Protein AF-A0A8U0U2I5-F1 (afdb_monomer_lite)

Structure (mmCIF, N/CA/C/O backbone):
data_AF-A0A8U0U2I5-F1
#
_entry.id   AF-A0A8U0U2I5-F1
#
loop_
_atom_site.group_PDB
_atom_site.id
_atom_site.type_symbol
_atom_site.label_atom_id
_atom_site.label_alt_id
_atom_site.label_comp_id
_atom_site.label_asym_id
_atom_site.label_entity_id
_atom_site.label_seq_id
_atom_site.pdbx_PDB_ins_code
_atom_site.Cartn_x
_atom_site.Cartn_y
_atom_site.Cartn_z
_atom_site.occupancy
_atom_site.B_iso_or_equiv
_atom_site.auth_seq_id
_atom_site.auth_comp_id
_atom_site.auth_asym_id
_atom_site.auth_atom_id
_atom_site.pdbx_PDB_model_num
ATOM 1 N N . MET A 1 1 ? 6.966 -21.251 -75.362 1.00 31.62 1 MET A N 1
ATOM 2 C CA . MET A 1 1 ? 7.038 -22.720 -75.307 1.00 31.62 1 MET A CA 1
ATOM 3 C C . MET A 1 1 ? 6.433 -23.071 -73.968 1.00 31.62 1 MET A C 1
ATOM 5 O O . MET A 1 1 ? 7.028 -22.720 -72.964 1.00 31.62 1 MET A O 1
ATOM 9 N N . GLU A 1 2 ? 5.184 -23.529 -74.035 1.00 30.94 2 GLU A N 1
ATOM 10 C CA . GLU A 1 2 ? 4.371 -24.186 -72.999 1.00 30.94 2 GLU A CA 1
ATOM 11 C C . GLU A 1 2 ? 4.385 -23.606 -71.573 1.00 30.94 2 GLU A C 1
ATOM 13 O O . GLU A 1 2 ? 5.230 -23.925 -70.743 1.00 30.94 2 GLU A O 1
ATOM 18 N N . GLU A 1 3 ? 3.358 -22.791 -71.304 1.00 26.27 3 GLU A N 1
ATOM 19 C CA . GLU A 1 3 ? 2.665 -22.760 -70.013 1.00 26.27 3 GLU A CA 1
ATOM 20 C C . GLU A 1 3 ? 1.947 -24.106 -69.803 1.00 26.27 3 GLU A C 1
ATOM 22 O O . GLU A 1 3 ? 1.327 -24.625 -70.734 1.00 26.27 3 GLU A O 1
ATOM 27 N N . GLY A 1 4 ? 2.039 -24.660 -68.592 1.00 26.67 4 GLY A N 1
ATOM 28 C CA . GLY A 1 4 ? 1.348 -25.876 -68.168 1.00 26.67 4 GLY A CA 1
ATOM 29 C C . GLY A 1 4 ? 0.833 -25.727 -66.736 1.00 26.67 4 GLY A C 1
ATOM 30 O O . GLY A 1 4 ? 1.615 -25.452 -65.829 1.00 26.67 4 GLY A O 1
ATOM 31 N N . ASP A 1 5 ? -0.487 -25.874 -66.620 1.00 28.44 5 ASP A N 1
ATOM 32 C CA . ASP A 1 5 ? -1.399 -25.896 -65.469 1.00 28.44 5 ASP A CA 1
ATOM 33 C C . ASP A 1 5 ? -0.847 -26.182 -64.064 1.00 28.44 5 ASP A C 1
ATOM 35 O O . ASP A 1 5 ? -0.134 -27.158 -63.826 1.00 28.44 5 ASP A O 1
ATOM 39 N N . MET A 1 6 ? -1.396 -25.448 -63.088 1.00 28.84 6 MET A N 1
ATOM 40 C CA . MET A 1 6 ? -1.844 -26.078 -61.847 1.00 28.84 6 MET A CA 1
ATOM 41 C C . MET A 1 6 ? -3.180 -25.465 -61.404 1.00 28.84 6 MET A C 1
ATOM 43 O O . MET A 1 6 ? -3.307 -24.253 -61.236 1.00 28.84 6 MET A O 1
ATOM 47 N N . ASP A 1 7 ? -4.170 -26.346 -61.287 1.00 28.72 7 ASP A N 1
ATOM 48 C CA . ASP A 1 7 ? -5.604 -26.087 -61.217 1.00 28.72 7 ASP A CA 1
ATOM 49 C C . ASP A 1 7 ? -6.089 -25.171 -60.086 1.00 28.72 7 ASP A C 1
ATOM 51 O O . ASP A 1 7 ? -5.653 -25.213 -58.934 1.00 28.72 7 ASP A O 1
ATOM 55 N N . HIS A 1 8 ? -7.123 -24.410 -60.441 1.00 27.17 8 HIS A N 1
ATOM 56 C CA . HIS A 1 8 ? -8.007 -23.677 -59.551 1.00 27.17 8 HIS A CA 1
ATOM 57 C C . HIS A 1 8 ? -8.814 -24.617 -58.639 1.00 27.17 8 HIS A C 1
ATOM 59 O O . HIS A 1 8 ? -9.655 -25.379 -59.111 1.00 27.17 8 HIS A O 1
ATOM 65 N N . ILE A 1 9 ? -8.687 -24.448 -57.320 1.00 29.17 9 ILE A N 1
ATOM 66 C CA . ILE A 1 9 ? -9.769 -24.758 -56.374 1.00 29.17 9 ILE A CA 1
ATOM 67 C C . ILE A 1 9 ? -10.307 -23.422 -55.864 1.00 29.17 9 ILE A C 1
ATOM 69 O O . ILE A 1 9 ? -9.861 -22.873 -54.859 1.00 29.17 9 ILE A O 1
ATOM 73 N N . ALA A 1 10 ? -11.257 -22.868 -56.615 1.00 28.80 10 ALA A N 1
ATOM 74 C CA . ALA A 1 10 ? -12.140 -21.825 -56.123 1.00 28.80 10 ALA A CA 1
ATOM 75 C C . ALA A 1 10 ? -13.166 -22.487 -55.191 1.00 28.80 10 ALA A C 1
ATOM 77 O O . ALA A 1 10 ? -14.120 -23.107 -55.653 1.00 28.80 10 ALA A O 1
ATOM 78 N N . ALA A 1 11 ? -12.944 -22.389 -53.880 1.00 32.12 11 ALA A N 1
ATOM 79 C CA . ALA A 1 11 ? -13.985 -22.635 -52.892 1.00 32.12 11 ALA A CA 1
ATOM 80 C C . ALA A 1 11 ? -14.755 -21.326 -52.658 1.00 32.12 11 ALA A C 1
ATOM 82 O O . ALA A 1 11 ? -14.162 -20.280 -52.390 1.00 32.12 11 ALA A O 1
ATOM 83 N N . ASP A 1 12 ? -16.073 -21.408 -52.811 1.00 29.67 12 ASP A N 1
ATOM 84 C CA . ASP A 1 12 ? -17.071 -20.355 -52.646 1.00 29.67 12 ASP A CA 1
ATOM 85 C C . ASP A 1 12 ? -16.824 -19.421 -51.449 1.00 29.67 12 ASP A C 1
ATOM 87 O O . ASP A 1 12 ? -17.109 -19.746 -50.298 1.00 29.67 12 ASP A O 1
ATOM 91 N N . VAL A 1 13 ? -16.400 -18.187 -51.738 1.00 32.78 13 VAL A N 1
ATOM 92 C CA . VAL A 1 13 ? -16.504 -17.032 -50.829 1.00 32.78 13 VAL A CA 1
ATOM 93 C C . VAL A 1 13 ? -17.680 -16.165 -51.292 1.00 32.78 13 VAL A C 1
ATOM 95 O O . VAL A 1 13 ? -17.534 -14.999 -51.650 1.00 32.78 13 VAL A O 1
ATOM 98 N N . GLN A 1 14 ? -18.879 -16.748 -51.330 1.00 36.81 14 GLN A N 1
ATOM 99 C CA . GLN A 1 14 ? -20.129 -16.028 -51.598 1.00 36.81 14 GLN A CA 1
ATOM 100 C C . GLN A 1 14 ? -21.131 -16.183 -50.447 1.00 36.81 14 GLN A C 1
ATOM 102 O O . GLN A 1 14 ? -22.249 -16.624 -50.650 1.00 36.81 14 GLN A O 1
ATOM 107 N N . GLN A 1 15 ? -20.730 -15.784 -49.232 1.00 35.22 15 GLN A N 1
ATOM 108 C CA . GLN A 1 15 ? -21.584 -15.149 -48.206 1.00 35.22 15 GLN A CA 1
ATOM 109 C C . GLN A 1 15 ? -20.760 -14.833 -46.946 1.00 35.22 15 GLN A C 1
ATOM 111 O O . GLN A 1 15 ? -21.073 -15.245 -45.835 1.00 35.22 15 GLN A O 1
ATOM 116 N N . ALA A 1 16 ? -19.678 -14.065 -47.093 1.00 40.50 16 ALA A N 1
ATOM 117 C CA . ALA A 1 16 ? -19.074 -13.435 -45.926 1.00 40.50 16 ALA A CA 1
ATOM 118 C C . ALA A 1 16 ? -20.076 -12.404 -45.374 1.00 40.50 16 ALA A C 1
ATOM 120 O O . ALA A 1 16 ? -20.410 -11.432 -46.060 1.00 40.50 16 ALA A O 1
ATOM 121 N N . GLN A 1 17 ? -20.592 -12.638 -44.163 1.00 47.09 17 GLN A N 1
ATOM 122 C CA . GLN A 1 17 ? -21.377 -11.667 -43.400 1.00 47.09 17 GLN A CA 1
ATOM 123 C C . GLN A 1 17 ? -20.611 -10.335 -43.381 1.00 47.09 17 GLN A C 1
ATOM 125 O O . GLN A 1 17 ? -19.578 -10.208 -42.729 1.00 47.09 17 GLN A O 1
ATOM 130 N N . LYS A 1 18 ? -21.077 -9.346 -44.154 1.00 47.00 18 LYS A N 1
ATOM 131 C CA . LYS A 1 18 ? -20.436 -8.029 -44.267 1.00 47.00 18 LYS A CA 1
ATOM 132 C C . LYS A 1 18 ? -20.524 -7.293 -42.926 1.00 47.00 18 LYS A C 1
ATOM 134 O O . LYS A 1 18 ? -21.502 -6.592 -42.668 1.00 47.00 18 LYS A O 1
ATOM 139 N N . CYS A 1 19 ? -19.493 -7.419 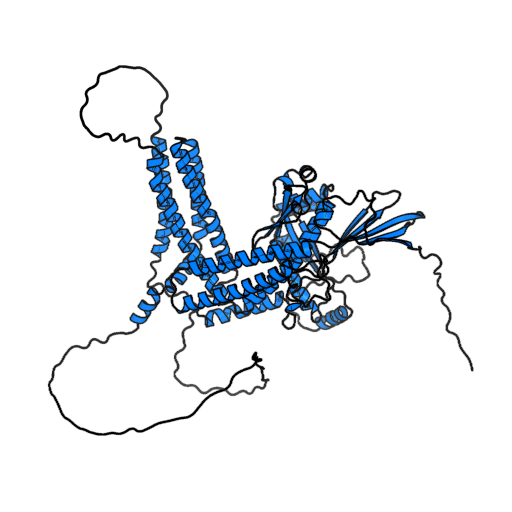-42.095 1.00 52.88 19 CYS A N 1
ATOM 140 C CA . CYS A 1 19 ? -19.244 -6.478 -41.007 1.00 52.88 19 CYS A CA 1
ATOM 141 C C . CYS A 1 19 ? -19.046 -5.088 -41.625 1.00 52.88 19 CYS A C 1
ATOM 143 O O . CYS A 1 19 ? -18.167 -4.894 -42.465 1.00 52.88 19 CYS A O 1
ATOM 145 N N . THR A 1 20 ? -19.908 -4.137 -41.271 1.00 69.44 20 THR A N 1
ATOM 146 C CA . THR A 1 20 ? -19.815 -2.757 -41.764 1.00 69.44 20 THR A CA 1
ATOM 147 C C . THR A 1 20 ? -19.571 -1.839 -40.573 1.00 69.44 20 THR A C 1
ATOM 149 O O . THR A 1 20 ? -20.400 -1.788 -39.662 1.00 69.44 20 THR A O 1
ATOM 152 N N . LEU A 1 21 ? -18.439 -1.125 -40.574 1.00 70.12 21 LEU A N 1
ATOM 153 C CA . LEU A 1 21 ? -18.175 -0.037 -39.630 1.00 70.12 21 LEU A CA 1
ATOM 154 C C . LEU A 1 21 ? -19.199 1.074 -39.885 1.00 70.12 21 LEU A C 1
ATOM 156 O O . LEU A 1 21 ? -19.298 1.588 -40.998 1.00 70.12 21 LEU A O 1
ATOM 160 N N . VAL A 1 22 ? -19.987 1.409 -38.866 1.00 66.94 22 VAL A N 1
ATOM 161 C CA . VAL A 1 22 ? -21.095 2.367 -38.975 1.00 66.94 22 VAL A CA 1
ATOM 162 C C . VAL A 1 22 ? -20.603 3.791 -38.737 1.00 66.94 22 VAL A C 1
ATOM 164 O O . VAL A 1 22 ? -20.966 4.698 -39.482 1.00 66.94 22 VAL A O 1
ATOM 167 N N . CYS A 1 23 ? -19.773 3.993 -37.714 1.00 68.62 23 CYS A N 1
ATOM 168 C CA . CYS A 1 23 ? -19.146 5.276 -37.419 1.00 68.62 23 CYS A CA 1
ATOM 169 C C . CYS A 1 23 ? -17.904 5.106 -36.530 1.00 68.62 23 CYS A C 1
ATOM 171 O O . CYS A 1 23 ? -17.796 4.156 -35.751 1.00 68.62 23 CYS A O 1
ATOM 173 N N . GLU A 1 24 ? -16.987 6.065 -36.649 1.00 53.59 24 GLU A N 1
ATOM 174 C CA . GLU A 1 24 ? -15.844 6.270 -35.762 1.00 53.59 24 GLU A CA 1
ATOM 175 C C . GLU A 1 24 ? -15.945 7.703 -35.229 1.00 53.59 24 GLU A C 1
ATOM 177 O O . GLU A 1 24 ? -16.052 8.653 -36.008 1.00 53.59 24 GLU A O 1
ATOM 182 N N . SER A 1 25 ? -15.988 7.868 -33.907 1.00 55.12 25 SER A N 1
ATOM 183 C CA . SER A 1 25 ? -16.076 9.186 -33.274 1.00 55.12 25 SER A CA 1
ATOM 184 C C . SER A 1 25 ? -14.986 9.335 -32.221 1.00 55.12 25 SER A C 1
ATOM 186 O O . SER A 1 25 ? -14.931 8.560 -31.266 1.00 55.12 25 SER A O 1
ATOM 188 N N . SER A 1 26 ? -14.152 10.364 -32.377 1.00 46.97 26 SER A N 1
ATOM 189 C CA . SER A 1 26 ? -13.126 10.778 -31.409 1.00 46.97 26 SER A CA 1
ATOM 190 C C . SER A 1 26 ? -13.664 11.700 -30.305 1.00 46.97 26 SER A C 1
ATOM 192 O O . SER A 1 26 ? -12.932 12.065 -29.390 1.00 46.97 26 SER A O 1
ATOM 194 N N . GLN A 1 27 ? -14.940 12.086 -30.387 1.00 44.22 27 GLN A N 1
ATOM 195 C CA . GLN A 1 27 ? -15.675 12.809 -29.353 1.00 44.22 27 GLN A CA 1
ATOM 196 C C . GLN A 1 27 ? -17.057 12.168 -29.234 1.00 44.22 27 GLN A C 1
ATOM 198 O O . GLN A 1 27 ? -17.763 12.044 -30.237 1.00 44.22 27 GLN A O 1
ATOM 203 N N . GLY A 1 28 ? -17.413 11.714 -28.028 1.00 41.91 28 GLY A N 1
ATOM 204 C CA . GLY A 1 28 ? -18.687 11.045 -27.765 1.00 41.91 28 GLY A CA 1
ATOM 205 C C . GLY A 1 28 ? -19.869 11.858 -28.296 1.00 41.91 28 GLY A C 1
ATOM 206 O O . GLY A 1 28 ? -19.934 13.075 -28.122 1.00 41.91 28 GLY A O 1
ATOM 207 N N . THR A 1 29 ? -20.805 11.199 -28.977 1.00 35.97 29 THR A N 1
ATOM 208 C CA . THR A 1 29 ? -22.033 11.848 -29.443 1.00 35.97 29 THR A CA 1
ATOM 209 C C . THR A 1 29 ? -22.810 12.425 -28.251 1.00 35.97 29 THR A C 1
ATOM 211 O O . THR A 1 29 ? -22.968 11.713 -27.259 1.00 35.97 29 THR A O 1
ATOM 214 N N . PRO A 1 30 ? -23.374 13.650 -28.322 1.00 33.88 30 PRO A N 1
ATOM 215 C CA . PRO A 1 30 ? -23.974 14.336 -27.164 1.00 33.88 30 PRO A CA 1
ATOM 216 C C . PRO A 1 30 ? -25.250 13.692 -26.597 1.00 33.88 30 PRO A C 1
ATOM 218 O O . PRO A 1 30 ? -25.885 14.277 -25.725 1.00 33.88 30 PRO A O 1
ATOM 221 N N . ASN A 1 31 ? -25.679 12.546 -27.131 1.00 33.34 31 ASN A N 1
ATOM 222 C CA . ASN A 1 31 ? -27.003 11.972 -26.894 1.00 33.34 31 ASN A CA 1
ATOM 223 C C . ASN A 1 31 ? -26.982 10.613 -26.171 1.00 33.34 31 ASN A C 1
ATOM 225 O O . ASN A 1 31 ? -28.016 9.951 -26.100 1.00 33.34 31 ASN A O 1
ATOM 229 N N . ASP A 1 32 ? -25.837 10.198 -25.620 1.00 42.81 32 ASP A N 1
ATOM 230 C CA . ASP A 1 32 ? -25.787 9.047 -24.717 1.00 42.81 32 ASP A CA 1
ATOM 231 C C . ASP A 1 32 ? -26.190 9.457 -23.304 1.00 42.81 32 ASP A C 1
ATOM 233 O O . ASP A 1 32 ? -25.467 10.169 -22.606 1.00 42.81 32 ASP A O 1
ATOM 237 N N . LYS A 1 33 ? -27.318 8.918 -22.845 1.00 39.16 33 LYS A N 1
ATOM 238 C CA . LYS A 1 33 ? -27.722 8.936 -21.432 1.00 39.16 33 LYS A CA 1
ATOM 239 C C . LYS A 1 33 ? -26.763 8.159 -20.508 1.00 39.16 33 LYS A C 1
ATOM 241 O O . LYS A 1 33 ? -26.971 8.176 -19.300 1.00 39.16 33 LYS A O 1
ATOM 246 N N . ASP A 1 34 ? -25.730 7.521 -21.059 1.00 46.16 34 ASP A N 1
ATOM 247 C CA . ASP A 1 34 ? -24.834 6.596 -20.354 1.00 46.16 34 ASP A CA 1
ATOM 248 C C . ASP A 1 34 ? -23.529 7.234 -19.849 1.00 46.16 34 ASP A C 1
ATOM 250 O O . ASP A 1 34 ? -22.788 6.597 -19.100 1.00 46.16 34 ASP A O 1
ATOM 254 N N . ASN A 1 35 ? -23.259 8.506 -20.172 1.00 46.09 35 ASN A N 1
ATOM 255 C CA . ASN A 1 35 ? -22.205 9.269 -19.496 1.00 46.09 35 ASN A CA 1
ATOM 256 C C . ASN A 1 35 ? -22.700 9.710 -18.115 1.00 46.09 35 ASN A C 1
ATOM 258 O O . ASN A 1 35 ? -23.047 10.869 -17.881 1.00 46.09 35 ASN A O 1
ATOM 262 N N . SER A 1 36 ? -22.765 8.754 -17.190 1.00 54.50 36 SER A N 1
ATOM 263 C CA . SER A 1 36 ? -22.993 9.069 -15.787 1.00 54.50 36 SER A CA 1
ATOM 264 C C . SER A 1 36 ? -21.873 10.006 -15.294 1.00 54.50 36 SER A C 1
ATOM 266 O O . SER A 1 36 ? -20.704 9.781 -15.617 1.00 54.50 36 SER A O 1
ATOM 268 N N . PRO A 1 37 ? -22.168 11.039 -14.488 1.00 56.09 37 PRO A N 1
ATOM 269 C CA . PRO A 1 37 ? -21.135 11.901 -13.897 1.00 56.09 37 PRO A CA 1
ATOM 270 C C . PRO A 1 37 ? -20.093 11.116 -13.072 1.00 56.09 37 PRO A C 1
ATOM 272 O O . PRO A 1 37 ? -18.990 11.603 -12.841 1.00 56.09 37 PRO A O 1
ATOM 275 N N . LEU A 1 38 ? -20.428 9.878 -12.692 1.00 66.75 38 LEU A N 1
ATOM 276 C CA . LEU A 1 38 ? -19.584 8.914 -11.995 1.00 66.75 38 LEU A CA 1
ATOM 277 C C . LEU A 1 38 ? -18.362 8.469 -12.820 1.00 66.75 38 LEU A C 1
ATOM 279 O O . LEU A 1 38 ? -17.247 8.445 -12.308 1.00 66.75 38 LEU A O 1
ATOM 283 N N . THR A 1 39 ? -18.551 8.141 -14.102 1.00 73.44 39 THR A N 1
ATOM 284 C CA . THR A 1 39 ? -17.473 7.620 -14.962 1.00 73.44 39 THR A CA 1
ATOM 285 C C . THR A 1 39 ? -16.514 8.721 -15.403 1.00 73.44 39 THR A C 1
ATOM 287 O O . THR A 1 39 ? -15.304 8.502 -15.414 1.00 73.44 39 THR A O 1
ATOM 290 N N . GLY A 1 40 ? -17.027 9.927 -15.672 1.00 77.62 40 GLY A N 1
ATOM 291 C CA . GLY A 1 40 ? -16.234 11.066 -16.156 1.00 77.62 40 GLY A CA 1
ATOM 292 C C . GLY A 1 40 ? -15.205 11.624 -15.162 1.00 77.62 40 GLY A C 1
ATOM 293 O O . GLY A 1 40 ? -14.330 12.401 -15.552 1.00 77.62 40 GLY A O 1
ATOM 294 N N . ALA A 1 41 ? -15.277 11.233 -13.884 1.00 83.12 41 ALA A N 1
ATOM 295 C CA . ALA A 1 41 ? -14.243 11.561 -12.909 1.00 83.12 41 ALA A CA 1
ATOM 296 C C . ALA A 1 41 ? -12.943 10.793 -13.202 1.00 83.12 41 ALA A C 1
ATOM 298 O O . ALA A 1 41 ? -11.865 11.392 -13.227 1.00 83.12 41 ALA A O 1
ATOM 299 N N . VAL A 1 42 ? -13.042 9.486 -13.456 1.00 90.19 42 VAL A N 1
ATOM 300 C CA . VAL A 1 42 ? -11.896 8.564 -13.532 1.00 90.19 42 VAL A CA 1
ATOM 301 C C . VAL A 1 42 ? -11.508 8.213 -14.970 1.00 90.19 42 VAL A C 1
ATOM 303 O O . VAL A 1 42 ? -10.322 8.048 -15.264 1.00 90.19 42 VAL A O 1
ATOM 306 N N . PHE A 1 43 ? -12.482 8.136 -15.873 1.00 92.50 43 PHE A N 1
ATOM 307 C CA . PHE A 1 43 ? -12.280 7.758 -17.268 1.00 92.50 43 PHE A CA 1
ATOM 308 C C . PHE A 1 43 ? -12.456 8.970 -18.179 1.00 92.50 43 PHE A C 1
ATOM 310 O O . PHE A 1 43 ? -13.385 9.765 -18.018 1.00 92.50 43 PHE A O 1
ATOM 317 N N . LYS A 1 44 ? -11.503 9.162 -19.093 1.00 89.69 44 LYS A N 1
ATOM 318 C CA . LYS A 1 44 ? -11.423 10.341 -19.962 1.00 89.69 44 LYS A CA 1
ATOM 319 C C . LYS A 1 44 ? -11.074 9.948 -21.389 1.00 89.69 44 LYS A C 1
ATOM 321 O O . LYS A 1 44 ? -10.569 8.861 -21.649 1.00 89.69 44 LYS A O 1
ATOM 326 N N . ASN A 1 45 ? -11.297 10.896 -22.298 1.00 88.81 45 ASN A N 1
ATOM 327 C CA . ASN A 1 45 ? -10.932 10.793 -23.711 1.00 88.81 45 ASN A CA 1
ATOM 328 C C . ASN A 1 45 ? -11.488 9.518 -24.389 1.00 88.81 45 ASN A C 1
ATOM 330 O O . ASN A 1 45 ? -10.708 8.748 -24.947 1.00 88.81 45 ASN A O 1
ATOM 334 N N . PRO A 1 46 ? -12.816 9.274 -24.346 1.00 90.00 46 PRO A N 1
ATOM 335 C CA . PRO A 1 46 ? -13.405 8.089 -24.958 1.00 90.00 46 PRO A CA 1
ATOM 336 C C . PRO A 1 46 ? -13.220 8.090 -26.475 1.00 90.00 46 PRO A C 1
ATOM 338 O O . PRO A 1 46 ? -13.596 9.041 -27.164 1.00 90.00 46 PRO A O 1
ATOM 341 N N . VAL A 1 47 ? -12.709 6.979 -26.996 1.00 90.00 47 VAL A N 1
ATOM 342 C CA . VAL A 1 47 ? -12.659 6.667 -28.425 1.00 90.00 47 VAL A CA 1
ATOM 343 C C . VAL A 1 47 ? -13.664 5.560 -28.699 1.00 90.00 47 VAL A C 1
ATOM 345 O O . VAL A 1 47 ? -13.625 4.521 -28.046 1.00 90.00 47 VAL A O 1
ATOM 348 N N . CYS A 1 48 ? -14.567 5.775 -29.656 1.00 90.88 48 CYS A N 1
ATOM 349 C CA . CYS A 1 48 ? -15.679 4.865 -29.908 1.00 90.88 48 CYS A CA 1
ATOM 350 C C . CYS A 1 48 ? -15.742 4.413 -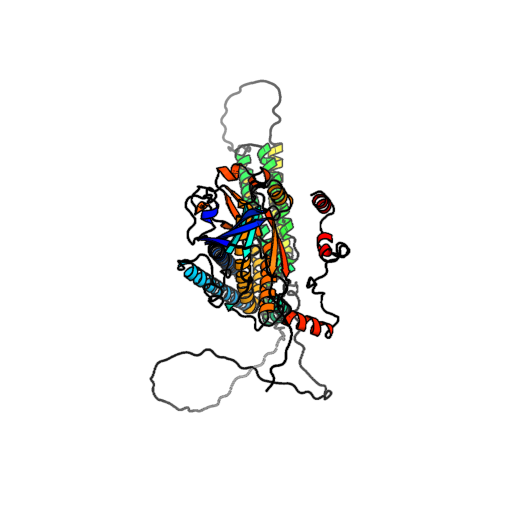31.370 1.00 90.88 48 CYS A C 1
ATOM 352 O O . CYS A 1 48 ? -15.674 5.233 -32.292 1.00 90.88 48 CYS A O 1
ATOM 354 N N . LYS A 1 49 ? -15.960 3.109 -31.566 1.00 91.75 49 LYS A N 1
ATOM 355 C CA . LYS A 1 49 ? -16.259 2.474 -32.854 1.00 91.75 49 LYS A CA 1
ATOM 356 C C . LYS A 1 49 ? -17.541 1.664 -32.749 1.00 91.75 49 LYS A C 1
ATOM 358 O O . LYS A 1 49 ? -17.749 0.946 -31.775 1.00 91.75 49 LYS A O 1
ATOM 363 N N . VAL A 1 50 ? -18.405 1.778 -33.754 1.00 91.56 50 VAL A N 1
ATOM 364 C CA . VAL A 1 50 ? -19.657 1.013 -33.813 1.00 91.56 50 VAL A CA 1
ATOM 365 C C . VAL A 1 50 ? -19.670 0.141 -35.054 1.00 91.56 50 VAL A C 1
ATOM 367 O O . VAL A 1 50 ? -19.567 0.624 -36.182 1.00 91.56 50 VAL A O 1
ATOM 370 N N . TYR A 1 51 ? -19.856 -1.148 -34.833 1.00 91.38 51 TYR A N 1
ATOM 371 C CA . TYR A 1 51 ? -19.963 -2.179 -35.846 1.00 91.38 51 TYR A CA 1
ATOM 372 C C . TYR A 1 51 ? -21.382 -2.720 -35.884 1.00 91.38 51 TYR A C 1
ATOM 374 O O . TYR A 1 51 ? -22.126 -2.695 -34.899 1.00 91.38 51 TYR A O 1
ATOM 382 N N . LYS A 1 52 ? -21.753 -3.242 -37.047 1.00 92.06 52 LYS A N 1
ATOM 383 C CA . LYS A 1 52 ? -23.051 -3.861 -37.262 1.00 92.06 52 LYS A CA 1
ATOM 384 C C . LYS A 1 52 ? -22.864 -5.252 -37.845 1.00 92.06 52 LYS A C 1
ATOM 386 O O . LYS A 1 52 ? -22.228 -5.408 -38.888 1.00 92.06 52 LYS A O 1
ATOM 391 N N . PHE A 1 53 ? -23.463 -6.233 -37.185 1.00 88.69 53 PHE A N 1
ATOM 392 C CA . PHE A 1 53 ? -23.402 -7.640 -37.555 1.00 88.69 53 PHE A CA 1
ATOM 393 C C . PHE A 1 53 ? -24.802 -8.165 -37.831 1.00 88.69 53 PHE A C 1
ATOM 395 O O . PHE A 1 53 ? -25.767 -7.781 -37.166 1.00 88.69 53 PHE A O 1
ATOM 402 N N . GLN A 1 54 ? -24.920 -9.040 -38.822 1.00 88.62 54 GLN A N 1
ATOM 403 C CA . GLN A 1 54 ? -26.164 -9.750 -39.066 1.00 88.62 54 GLN A CA 1
ATOM 404 C C . GLN A 1 54 ? -26.165 -11.036 -38.237 1.00 88.62 54 GLN A C 1
ATOM 406 O O . GLN A 1 54 ? -25.263 -11.859 -38.362 1.00 88.62 54 GLN A O 1
ATOM 411 N N . THR A 1 55 ? -27.159 -11.189 -37.371 1.00 84.50 55 THR A N 1
ATOM 412 C CA . THR A 1 55 ? -27.361 -12.392 -36.561 1.00 84.50 55 THR A CA 1
ATOM 413 C C . THR A 1 55 ? -27.888 -13.541 -37.419 1.00 84.50 55 THR A C 1
ATOM 415 O O . THR A 1 55 ? -28.360 -13.345 -38.541 1.00 84.50 55 THR A O 1
ATOM 418 N N . VAL A 1 56 ? -27.854 -14.759 -36.870 1.00 85.44 56 VAL A N 1
ATOM 419 C CA . VAL A 1 56 ? -28.328 -15.982 -37.546 1.00 85.44 56 VAL A CA 1
ATOM 420 C C . VAL A 1 56 ? -29.804 -15.893 -37.961 1.00 85.44 56 VAL A C 1
ATOM 422 O O . VAL A 1 56 ? -30.194 -16.429 -38.992 1.00 85.44 56 VAL A O 1
ATOM 425 N N . ASP A 1 57 ? -30.626 -15.152 -37.211 1.00 86.00 57 ASP A N 1
ATOM 426 C CA . ASP A 1 57 ? -32.035 -14.877 -37.529 1.00 86.00 57 ASP A CA 1
ATOM 427 C C . ASP A 1 57 ? -32.229 -13.654 -38.450 1.00 86.00 57 ASP A C 1
ATOM 429 O O . ASP A 1 57 ? -33.322 -13.091 -38.529 1.00 86.00 57 ASP A O 1
ATOM 433 N N . SER A 1 58 ? -31.169 -13.240 -39.155 1.00 84.00 58 SER A N 1
ATOM 434 C CA . SER A 1 58 ? -31.137 -12.120 -40.106 1.00 84.00 58 SER A CA 1
ATOM 435 C C . SER A 1 58 ? -31.465 -10.748 -39.514 1.00 84.00 58 SER A C 1
ATOM 437 O O . SER A 1 58 ? -31.721 -9.797 -40.259 1.00 84.00 58 SER A O 1
ATOM 439 N N . LYS A 1 59 ? -31.432 -10.613 -38.186 1.00 86.31 59 LYS A N 1
ATOM 440 C CA . LYS A 1 59 ? -31.568 -9.324 -37.513 1.00 86.31 59 LYS A CA 1
ATOM 441 C C . LYS A 1 59 ? -30.221 -8.638 -37.387 1.00 86.31 59 LYS A C 1
ATOM 443 O O . LYS A 1 59 ? -29.163 -9.204 -37.630 1.00 86.31 59 LYS A O 1
ATOM 448 N N . TRP A 1 60 ? -30.276 -7.364 -37.042 1.00 87.81 60 TRP A N 1
ATOM 449 C CA . TRP A 1 60 ? -29.088 -6.546 -36.897 1.00 87.81 60 TRP A CA 1
ATOM 450 C C . TRP A 1 60 ? -28.694 -6.436 -35.433 1.00 87.81 60 TRP A C 1
ATOM 452 O O . TRP A 1 60 ? -29.458 -5.899 -34.637 1.00 87.81 60 TRP A O 1
ATOM 462 N N . MET A 1 61 ? -27.498 -6.913 -35.115 1.00 90.44 61 MET A N 1
ATOM 463 C CA . MET A 1 61 ? -26.805 -6.678 -33.856 1.00 90.44 61 MET A CA 1
ATOM 464 C C . MET A 1 61 ? -25.857 -5.492 -34.023 1.00 90.44 61 MET A C 1
ATOM 466 O O . MET A 1 61 ? -25.184 -5.361 -35.050 1.00 90.44 61 MET A O 1
ATOM 470 N N . LEU A 1 62 ? -25.816 -4.623 -33.020 1.00 91.94 62 LEU A N 1
ATOM 471 C CA . LEU A 1 62 ? -24.875 -3.511 -32.943 1.00 91.94 62 LEU A CA 1
ATOM 472 C C . LEU A 1 62 ? -23.835 -3.832 -31.879 1.00 91.94 62 LEU A C 1
ATOM 474 O O . LEU A 1 62 ? -24.190 -4.207 -30.766 1.00 91.94 62 LEU A O 1
ATOM 478 N N . VAL A 1 63 ? -22.564 -3.676 -32.224 1.00 92.69 63 VAL A N 1
ATOM 479 C CA . VAL A 1 63 ? -21.449 -3.836 -31.292 1.00 92.69 63 VAL A CA 1
ATOM 480 C C . VAL A 1 63 ? -20.729 -2.507 -31.222 1.00 92.69 63 VAL A C 1
ATOM 482 O O . VAL A 1 63 ? -20.253 -2.000 -32.234 1.00 92.69 63 VAL A O 1
ATOM 485 N N . ARG A 1 64 ? -20.674 -1.923 -30.034 1.00 92.50 64 ARG A N 1
ATOM 486 C CA . ARG A 1 64 ? -19.961 -0.682 -29.769 1.00 92.50 64 ARG A CA 1
ATOM 487 C C . ARG A 1 64 ? -18.735 -0.986 -28.932 1.00 92.50 64 ARG A C 1
ATOM 489 O O . ARG A 1 64 ? -18.878 -1.431 -27.801 1.00 92.50 64 ARG A O 1
ATOM 496 N N . GLU A 1 65 ? -17.565 -0.692 -29.472 1.00 93.25 65 GLU A N 1
ATOM 497 C CA . GLU A 1 65 ? -16.296 -0.717 -28.752 1.00 93.25 65 GLU A CA 1
ATOM 498 C C . GLU A 1 65 ? -15.950 0.702 -28.310 1.00 93.25 65 GLU A C 1
ATOM 500 O O . GLU A 1 65 ? -15.917 1.628 -29.124 1.00 93.25 65 GLU A O 1
ATOM 505 N N . GLN A 1 66 ? -15.699 0.874 -27.019 1.00 92.19 66 GLN A N 1
ATOM 506 C CA . GLN A 1 66 ? -15.280 2.129 -26.416 1.00 92.19 66 GLN A CA 1
ATOM 507 C C . GLN A 1 66 ? -13.983 1.906 -25.648 1.00 92.19 66 GLN A C 1
ATOM 509 O O . GLN A 1 66 ? -13.923 1.034 -24.789 1.00 92.19 66 GLN A O 1
ATOM 514 N N . MET A 1 67 ? -12.961 2.704 -25.939 1.00 93.25 67 MET A N 1
ATOM 515 C CA . MET A 1 67 ? -11.705 2.723 -25.196 1.00 93.25 67 MET A CA 1
ATOM 516 C C . MET A 1 67 ? -11.556 4.060 -24.475 1.00 93.25 67 MET A C 1
ATOM 518 O O . MET A 1 67 ? -11.759 5.106 -25.089 1.00 93.25 67 MET A O 1
ATOM 522 N N . GLU A 1 68 ? -11.181 4.037 -23.199 1.00 93.94 68 GLU A N 1
ATOM 523 C CA . GLU A 1 68 ? -10.991 5.241 -22.381 1.00 93.94 68 GLU A CA 1
ATOM 524 C C . GLU A 1 68 ? -9.660 5.214 -21.630 1.00 93.94 68 GLU A C 1
ATOM 526 O O . GLU A 1 68 ? -9.195 4.170 -21.159 1.00 93.94 68 GLU A O 1
ATOM 531 N N . GLU A 1 69 ? -9.063 6.395 -21.481 1.00 94.31 69 GLU A N 1
ATOM 532 C CA . GLU A 1 69 ? -7.896 6.612 -20.633 1.00 94.31 69 GLU A CA 1
ATOM 533 C C . GLU A 1 69 ? -8.316 6.653 -19.160 1.00 94.31 69 GLU A C 1
ATOM 535 O O . GLU A 1 69 ? -9.349 7.229 -18.813 1.00 94.31 69 GLU A O 1
ATOM 540 N N . CYS A 1 70 ? -7.489 6.100 -18.271 1.00 94.62 70 CYS A N 1
ATOM 541 C CA . CYS A 1 70 ? -7.761 6.081 -16.835 1.00 94.62 70 CYS A CA 1
ATOM 542 C C . CYS A 1 70 ? -6.860 7.064 -16.076 1.00 94.62 70 CYS A C 1
ATOM 544 O O . CYS A 1 70 ? -5.642 6.887 -16.014 1.00 94.62 70 CYS A O 1
ATOM 546 N N . THR A 1 71 ? -7.447 8.064 -15.409 1.00 94.38 71 THR A N 1
ATOM 547 C CA . THR A 1 71 ? -6.691 9.061 -14.624 1.00 94.38 71 THR A CA 1
ATOM 548 C C . THR A 1 71 ? -5.899 8.442 -13.472 1.00 94.38 71 THR A C 1
ATOM 550 O O . THR A 1 71 ? -4.899 9.021 -13.028 1.00 94.38 71 THR A O 1
ATOM 553 N N . LEU A 1 72 ? -6.290 7.244 -13.019 1.00 96.12 72 LEU A N 1
ATOM 554 C CA . LEU A 1 72 ? -5.582 6.486 -11.982 1.00 96.12 72 LEU A CA 1
ATOM 555 C C . LEU A 1 72 ? -4.175 6.080 -12.401 1.00 96.12 72 LEU A C 1
ATOM 557 O O . LEU A 1 72 ? -3.328 5.891 -11.530 1.00 96.12 72 LEU A O 1
ATOM 561 N N . SER A 1 73 ? -3.894 6.050 -13.709 1.00 96.56 73 SER A N 1
ATOM 562 C CA . SER A 1 73 ? -2.542 5.855 -14.230 1.00 96.56 73 SER A CA 1
ATOM 563 C C . SER A 1 73 ? -1.552 6.854 -13.630 1.00 96.56 73 SER A C 1
ATOM 565 O O . SER A 1 73 ? -0.392 6.505 -13.471 1.00 96.56 73 SER A O 1
ATOM 567 N N . PHE A 1 74 ? -1.975 8.074 -13.281 1.00 96.81 74 PHE A N 1
ATOM 568 C CA . PHE A 1 74 ? -1.105 9.077 -12.656 1.00 96.81 74 PHE A CA 1
ATOM 569 C C . PHE A 1 74 ? -1.493 9.413 -11.217 1.00 96.81 74 PHE A C 1
ATOM 571 O O . PHE A 1 74 ? -0.610 9.719 -10.414 1.00 96.81 74 PHE A O 1
ATOM 578 N N . SER A 1 75 ? -2.782 9.382 -10.860 1.00 96.25 75 SER A N 1
ATOM 579 C CA . SER A 1 75 ? -3.192 9.745 -9.499 1.00 96.25 75 SER A CA 1
ATOM 580 C C . SER A 1 75 ? -2.720 8.723 -8.459 1.00 96.25 75 SER A C 1
ATOM 582 O O . SER A 1 75 ? -2.236 9.138 -7.408 1.00 96.25 75 SER A O 1
ATOM 584 N N . ILE A 1 76 ? -2.766 7.418 -8.755 1.00 98.12 76 ILE A N 1
ATOM 585 C CA . ILE A 1 76 ? -2.305 6.368 -7.832 1.00 98.12 76 ILE A CA 1
ATOM 586 C C . ILE A 1 76 ? -0.784 6.447 -7.612 1.00 98.12 76 ILE A C 1
ATOM 588 O O . ILE A 1 76 ? -0.375 6.565 -6.454 1.00 98.12 76 ILE A O 1
ATOM 592 N N . PRO A 1 77 ? 0.070 6.503 -8.658 1.00 98.25 77 PRO A N 1
ATOM 593 C CA . PRO A 1 77 ? 1.511 6.677 -8.470 1.00 98.25 77 PRO A CA 1
ATOM 594 C C . PRO A 1 77 ? 1.902 7.920 -7.668 1.00 98.25 77 PRO A C 1
ATOM 596 O O . PRO A 1 77 ? 2.770 7.846 -6.799 1.00 98.25 77 PRO A O 1
ATOM 599 N N . ARG A 1 78 ? 1.244 9.068 -7.901 1.00 98.12 78 ARG A N 1
ATOM 600 C CA . ARG A 1 78 ? 1.508 10.289 -7.120 1.00 98.12 78 ARG A CA 1
ATOM 601 C C . ARG A 1 78 ? 1.192 10.088 -5.639 1.00 98.12 78 ARG A C 1
ATOM 603 O O . ARG A 1 78 ? 1.971 10.525 -4.794 1.00 98.12 78 ARG A O 1
ATOM 610 N N . GLN A 1 79 ? 0.073 9.443 -5.316 1.00 98.50 79 GLN A N 1
ATOM 611 C CA . GLN A 1 79 ? -0.310 9.160 -3.930 1.00 98.50 79 GLN A CA 1
ATOM 612 C C . GLN A 1 79 ? 0.669 8.188 -3.263 1.00 98.50 79 GLN A C 1
ATOM 614 O O . GLN A 1 79 ? 1.150 8.461 -2.164 1.00 98.50 79 GLN A O 1
ATOM 619 N N . LEU A 1 80 ? 1.042 7.108 -3.954 1.00 98.69 80 LEU A N 1
ATOM 620 C CA . LEU A 1 80 ? 2.022 6.145 -3.453 1.00 98.69 80 LEU A CA 1
ATOM 621 C C . LEU A 1 80 ? 3.386 6.787 -3.188 1.00 98.69 80 LEU A C 1
ATOM 623 O O . LEU A 1 80 ? 3.944 6.570 -2.119 1.00 98.69 80 LEU A O 1
ATOM 627 N N . LEU A 1 81 ? 3.888 7.637 -4.090 1.00 98.56 81 LEU A N 1
ATOM 628 C CA . LEU A 1 81 ? 5.145 8.367 -3.882 1.00 98.56 81 LEU A CA 1
ATOM 629 C C . LEU A 1 81 ? 5.114 9.226 -2.611 1.00 98.56 81 LEU A C 1
ATOM 631 O O . LEU A 1 81 ? 6.075 9.204 -1.841 1.00 98.56 81 LEU A O 1
ATOM 635 N N . HIS A 1 82 ? 4.008 9.929 -2.337 1.00 98.50 82 HIS A N 1
ATOM 636 C CA . HIS A 1 82 ? 3.855 10.665 -1.077 1.00 98.50 82 HIS A CA 1
ATOM 637 C C . HIS A 1 82 ? 3.915 9.731 0.138 1.00 98.50 82 HIS A C 1
ATOM 639 O O . HIS A 1 82 ? 4.627 10.031 1.097 1.00 98.50 82 HIS A O 1
ATOM 645 N N . LEU A 1 83 ? 3.213 8.593 0.095 1.00 98.38 83 LEU A N 1
ATOM 646 C CA . LEU A 1 83 ? 3.225 7.608 1.182 1.00 98.38 83 LEU A CA 1
ATOM 647 C C . LEU A 1 83 ? 4.623 7.011 1.388 1.00 98.38 83 LEU A C 1
ATOM 649 O O . LEU A 1 83 ? 5.080 6.903 2.525 1.00 98.38 83 LEU A O 1
ATOM 653 N N . TYR A 1 84 ? 5.337 6.687 0.308 1.00 98.06 84 TYR A N 1
ATOM 654 C CA . TYR A 1 84 ? 6.702 6.170 0.357 1.00 98.06 84 TYR A CA 1
ATOM 655 C C . TYR A 1 84 ? 7.667 7.156 1.011 1.00 98.06 84 TYR A C 1
ATOM 657 O O . TYR A 1 84 ? 8.407 6.767 1.917 1.00 98.06 84 TYR A O 1
ATOM 665 N N . ILE A 1 85 ? 7.613 8.429 0.601 1.00 98.19 85 ILE A N 1
ATOM 666 C CA . ILE A 1 85 ? 8.414 9.515 1.180 1.00 98.19 85 ILE A CA 1
ATOM 667 C C . ILE A 1 85 ? 8.105 9.664 2.672 1.00 98.19 85 ILE A C 1
ATOM 669 O O . ILE A 1 85 ? 9.024 9.683 3.487 1.00 98.19 85 ILE A O 1
ATOM 673 N N . GLN A 1 86 ? 6.825 9.733 3.049 1.00 97.06 86 GLN A N 1
ATOM 674 C CA . GLN A 1 86 ? 6.420 9.880 4.450 1.00 97.06 86 GLN A CA 1
ATOM 675 C C . GLN A 1 86 ? 6.872 8.698 5.314 1.00 97.06 86 GLN A C 1
ATOM 677 O O . GLN A 1 86 ? 7.325 8.888 6.445 1.00 97.06 86 GLN A O 1
ATOM 682 N N . GLU A 1 87 ? 6.754 7.476 4.797 1.00 94.69 87 GLU A N 1
ATOM 683 C CA . GLU A 1 87 ? 7.179 6.263 5.489 1.00 94.69 87 GLU A CA 1
ATOM 684 C C . GLU A 1 87 ? 8.699 6.252 5.707 1.00 94.69 87 GLU A C 1
ATOM 686 O O . GLU A 1 87 ? 9.161 5.988 6.817 1.00 94.69 87 GLU A O 1
ATOM 691 N N . ASP A 1 88 ? 9.484 6.596 4.685 1.00 95.00 88 ASP A N 1
ATOM 692 C CA . ASP A 1 88 ? 10.947 6.601 4.774 1.00 95.00 88 ASP A CA 1
ATOM 693 C C . ASP A 1 88 ? 11.477 7.785 5.609 1.00 95.00 88 ASP A C 1
ATOM 695 O O . ASP A 1 88 ? 12.435 7.624 6.367 1.00 95.00 88 ASP A O 1
ATOM 699 N N . MET A 1 89 ? 10.809 8.945 5.587 1.00 96.62 89 MET A N 1
ATOM 700 C CA . MET A 1 89 ? 11.096 10.053 6.511 1.00 96.62 89 MET A CA 1
ATOM 701 C C . MET A 1 89 ? 10.855 9.656 7.971 1.00 96.62 89 MET A C 1
ATOM 703 O O . MET A 1 89 ? 11.655 9.997 8.844 1.00 96.62 89 MET A O 1
ATOM 707 N N . ARG A 1 90 ? 9.778 8.907 8.244 1.00 93.38 90 ARG A N 1
ATOM 708 C CA . ARG A 1 90 ? 9.484 8.400 9.591 1.00 93.38 90 ARG A CA 1
ATOM 709 C C . ARG A 1 90 ? 10.558 7.423 10.065 1.00 93.38 90 ARG A C 1
ATOM 711 O O . ARG A 1 90 ? 11.022 7.559 11.190 1.00 93.38 90 ARG A O 1
ATOM 718 N N . ARG A 1 91 ? 11.022 6.521 9.192 1.00 91.56 91 ARG A N 1
ATOM 719 C CA . ARG A 1 91 ? 12.151 5.619 9.487 1.00 91.56 91 ARG A CA 1
ATOM 720 C C . ARG A 1 91 ? 13.424 6.386 9.840 1.00 91.56 91 ARG A C 1
ATOM 722 O O . ARG A 1 91 ? 14.085 6.050 10.816 1.00 91.56 91 ARG A O 1
ATOM 729 N N . ILE A 1 92 ? 13.762 7.440 9.089 1.00 95.00 92 ILE A N 1
ATOM 730 C CA . ILE A 1 92 ? 14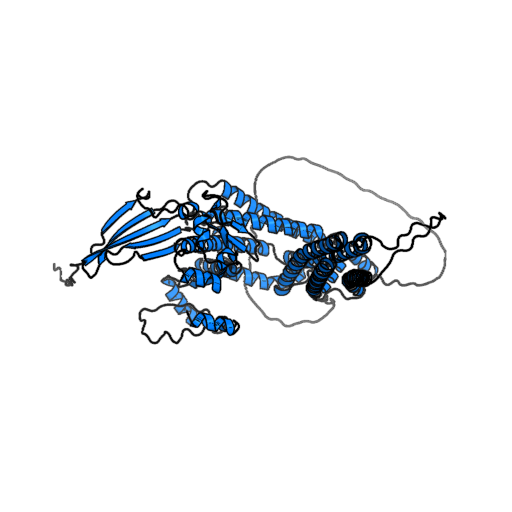.909 8.302 9.424 1.00 95.00 92 ILE A CA 1
ATOM 731 C C . ILE A 1 92 ? 14.745 8.906 10.822 1.00 95.00 92 ILE A C 1
ATOM 733 O O . ILE A 1 92 ? 15.715 8.949 11.578 1.00 95.00 92 ILE A O 1
ATOM 737 N N . GLN A 1 93 ? 13.544 9.376 11.167 1.00 94.62 93 GLN A N 1
ATOM 738 C CA . GLN A 1 93 ? 13.291 9.949 12.486 1.00 94.62 93 GLN A CA 1
ATOM 739 C C . GLN A 1 93 ? 13.451 8.903 13.596 1.00 94.62 93 GLN A C 1
ATOM 741 O O . GLN A 1 93 ? 14.178 9.146 14.553 1.00 94.62 93 GLN A O 1
ATOM 746 N N . GLU A 1 94 ? 12.888 7.707 13.421 1.00 91.81 94 GLU A N 1
ATOM 747 C CA . GLU A 1 94 ? 13.046 6.593 14.365 1.00 91.81 94 GLU A CA 1
ATOM 748 C C . GLU A 1 94 ? 14.526 6.239 14.588 1.00 91.81 94 GLU A C 1
ATOM 750 O O . GLU A 1 94 ? 14.960 6.071 15.727 1.00 91.81 94 GLU A O 1
ATOM 755 N N . LEU A 1 95 ? 15.331 6.201 13.520 1.00 94.06 95 LEU A N 1
ATOM 756 C CA . LEU A 1 95 ? 16.774 5.961 13.617 1.00 94.06 95 LEU A CA 1
ATOM 757 C C . LEU A 1 95 ? 17.503 7.065 14.398 1.00 94.06 95 LEU A C 1
ATOM 759 O O . LEU A 1 95 ? 18.424 6.772 15.164 1.00 94.06 95 LEU A O 1
ATOM 763 N N . ARG A 1 96 ? 17.106 8.334 14.235 1.00 93.81 96 ARG A N 1
ATOM 764 C CA . ARG A 1 96 ? 17.663 9.458 15.013 1.00 93.81 96 ARG A CA 1
ATOM 765 C C . ARG A 1 96 ? 17.303 9.352 16.496 1.00 93.81 96 ARG A C 1
ATOM 767 O O . ARG A 1 96 ? 18.140 9.658 17.342 1.00 93.81 96 ARG A O 1
ATOM 774 N N . ASP A 1 97 ? 16.118 8.834 16.802 1.00 92.38 97 ASP A N 1
ATOM 775 C CA . ASP A 1 97 ? 15.587 8.710 18.165 1.00 92.38 97 ASP A CA 1
ATOM 776 C C . ASP A 1 97 ? 16.144 7.494 18.948 1.00 92.38 97 ASP A C 1
ATOM 778 O O . ASP A 1 97 ? 15.835 7.318 20.136 1.00 92.38 97 ASP A O 1
ATOM 782 N N . LEU A 1 98 ? 17.016 6.682 18.324 1.00 91.06 98 LEU A N 1
ATOM 783 C CA . LEU A 1 98 ? 17.722 5.551 18.956 1.00 91.06 98 LEU A CA 1
ATOM 784 C C . LEU A 1 98 ? 18.569 5.949 20.176 1.00 91.06 98 LEU A C 1
ATOM 786 O O . LEU A 1 98 ? 18.847 5.106 21.027 1.00 91.06 98 LEU A O 1
ATOM 790 N N . GLY A 1 99 ? 18.943 7.226 20.290 1.00 88.44 99 GLY A N 1
ATOM 791 C CA . GLY A 1 99 ? 19.797 7.735 21.361 1.00 88.44 99 GLY A CA 1
ATOM 792 C C . GLY A 1 99 ? 21.288 7.604 21.048 1.00 88.44 99 GLY A C 1
ATOM 793 O O . GLY A 1 99 ? 21.696 7.586 19.881 1.00 88.44 99 GLY A O 1
ATOM 794 N N . GLU A 1 100 ? 22.106 7.574 22.098 1.00 89.38 100 GLU A N 1
ATOM 795 C CA . GLU A 1 100 ? 23.562 7.473 21.988 1.00 89.38 100 GLU A CA 1
ATOM 796 C C . GLU A 1 100 ? 23.995 6.044 21.653 1.00 89.38 100 GLU A C 1
ATOM 798 O O . GLU A 1 100 ? 23.600 5.081 22.310 1.00 89.38 100 GLU A O 1
ATOM 803 N N . LEU A 1 101 ? 24.838 5.921 20.631 1.00 92.88 101 LEU A N 1
ATOM 804 C CA . LEU A 1 101 ? 25.414 4.669 20.155 1.00 92.88 101 LEU A CA 1
ATOM 805 C C . LEU A 1 101 ? 26.937 4.812 20.114 1.00 92.88 101 LEU A C 1
ATOM 807 O O . LEU A 1 101 ? 27.459 5.924 20.008 1.00 92.88 101 LEU A O 1
ATOM 811 N N . SER A 1 102 ? 27.660 3.696 20.191 1.00 91.69 102 SER A N 1
ATOM 812 C CA . SER A 1 102 ? 29.111 3.686 20.011 1.00 91.69 102 SER A CA 1
ATOM 813 C C . SER A 1 102 ? 29.495 4.200 18.610 1.00 91.69 102 SER A C 1
ATOM 815 O O . SER A 1 102 ? 28.670 4.149 17.691 1.00 91.69 102 SER A O 1
ATOM 817 N N . PRO A 1 103 ? 30.740 4.670 18.394 1.00 92.19 103 PRO A N 1
ATOM 818 C CA . PRO A 1 103 ? 31.142 5.260 17.115 1.00 92.19 103 PRO A CA 1
ATOM 819 C C . PRO A 1 103 ? 30.878 4.369 15.890 1.00 92.19 103 PRO A C 1
ATOM 821 O O . PRO A 1 103 ? 30.473 4.874 14.846 1.00 92.19 103 PRO A O 1
ATOM 824 N N . HIS A 1 104 ? 31.058 3.048 16.019 1.00 89.25 104 HIS A N 1
ATOM 825 C CA . HIS A 1 104 ? 30.755 2.076 14.957 1.00 89.25 104 HIS A CA 1
ATOM 826 C C . HIS A 1 104 ? 29.272 2.105 14.564 1.00 89.25 104 HIS A C 1
ATOM 828 O O . HIS A 1 104 ? 28.931 2.348 13.407 1.00 89.25 104 HIS A O 1
ATOM 834 N N . TRP A 1 105 ? 28.387 1.927 15.547 1.00 91.50 105 TRP A N 1
ATOM 835 C CA . TRP A 1 105 ? 26.939 1.888 15.339 1.00 91.50 105 TRP A CA 1
ATOM 836 C C . TRP A 1 105 ? 26.365 3.239 14.910 1.00 91.50 105 TRP A C 1
ATOM 838 O O . TRP A 1 105 ? 25.438 3.288 14.102 1.00 91.50 105 TRP A O 1
ATOM 848 N N . ASP A 1 106 ? 26.927 4.343 15.403 1.00 93.19 106 ASP A N 1
ATOM 849 C CA . ASP A 1 106 ? 26.530 5.684 14.980 1.00 93.19 106 ASP A CA 1
ATOM 850 C C . ASP A 1 106 ? 26.916 5.970 13.519 1.00 93.19 106 ASP A C 1
ATOM 852 O O . ASP A 1 106 ? 26.124 6.541 12.767 1.00 93.19 106 ASP A O 1
ATOM 856 N N . ASN A 1 107 ? 28.099 5.530 13.076 1.00 92.31 107 ASN A N 1
ATOM 857 C CA . ASN A 1 107 ? 28.496 5.638 11.671 1.00 92.31 107 ASN A CA 1
ATOM 858 C C . ASN A 1 107 ? 27.568 4.822 10.764 1.00 92.31 107 ASN A C 1
ATOM 860 O O . ASN A 1 107 ? 27.106 5.335 9.745 1.00 92.31 107 ASN A O 1
ATOM 864 N N . LEU A 1 108 ? 27.222 3.600 11.175 1.00 91.31 108 LEU A N 1
ATOM 865 C CA . LEU A 1 108 ? 26.292 2.744 10.443 1.00 91.31 108 LEU A CA 1
ATOM 866 C C . LEU A 1 108 ? 24.886 3.353 10.365 1.00 91.31 108 LEU A C 1
ATOM 868 O O . LEU A 1 108 ? 24.265 3.386 9.303 1.00 91.31 108 LEU A O 1
ATOM 872 N N . ARG A 1 109 ? 24.407 3.927 11.475 1.00 94.00 109 ARG A N 1
ATOM 873 C CA . ARG A 1 109 ? 23.169 4.711 11.516 1.00 94.00 109 ARG A CA 1
ATOM 874 C C . ARG A 1 109 ? 23.201 5.867 10.519 1.00 94.00 109 ARG A C 1
ATOM 876 O O . ARG A 1 109 ? 22.239 6.042 9.773 1.00 94.00 109 ARG A O 1
ATOM 883 N N . LYS A 1 110 ? 24.277 6.661 10.496 1.00 94.25 110 LYS A N 1
ATOM 884 C CA . LYS A 1 110 ? 24.431 7.786 9.555 1.00 94.25 110 LYS A CA 1
ATOM 885 C C . LYS A 1 110 ? 24.439 7.313 8.107 1.00 94.25 110 LYS A C 1
ATOM 887 O O . LYS A 1 110 ? 23.805 7.953 7.273 1.00 94.25 110 LYS A O 1
ATOM 892 N N . GLU A 1 111 ? 25.101 6.196 7.820 1.00 92.00 111 GLU A N 1
ATOM 893 C CA . GLU A 1 111 ? 25.114 5.593 6.489 1.00 92.00 111 GLU A CA 1
ATOM 894 C C . GLU A 1 111 ? 23.701 5.186 6.051 1.00 92.00 111 GLU A C 1
ATOM 896 O O . GLU A 1 111 ? 23.237 5.620 4.997 1.00 92.00 111 GLU A O 1
ATOM 901 N N . VAL A 1 112 ? 22.975 4.434 6.885 1.00 92.12 112 VAL A N 1
ATOM 902 C CA . VAL A 1 112 ? 21.593 4.013 6.602 1.00 92.12 112 VAL A CA 1
ATOM 903 C C . VAL A 1 112 ? 20.668 5.221 6.417 1.00 92.12 112 VAL A C 1
ATOM 905 O O . VAL A 1 112 ? 19.906 5.266 5.449 1.00 92.12 112 VAL A O 1
ATOM 908 N N . ILE A 1 113 ? 20.761 6.236 7.284 1.00 94.75 113 ILE A N 1
ATOM 909 C CA . ILE A 1 113 ? 20.010 7.495 7.139 1.00 94.75 113 ILE A CA 1
ATOM 910 C C . ILE A 1 113 ? 20.348 8.185 5.812 1.00 94.75 113 ILE A C 1
ATOM 912 O O . ILE A 1 113 ? 19.441 8.642 5.116 1.00 94.75 113 ILE A O 1
ATOM 916 N N . GLY A 1 114 ? 21.631 8.255 5.448 1.00 94.19 114 GLY A N 1
ATOM 917 C CA . GLY A 1 114 ? 22.084 8.842 4.189 1.00 94.19 114 GLY A CA 1
ATOM 918 C C . GLY A 1 114 ? 21.487 8.131 2.976 1.00 94.19 114 GLY A C 1
ATOM 919 O O . GLY A 1 114 ? 20.992 8.789 2.061 1.00 94.19 114 GLY A O 1
ATOM 920 N N . ARG A 1 115 ? 21.444 6.794 3.000 1.00 90.88 115 ARG A N 1
ATOM 921 C CA . ARG A 1 115 ? 20.842 5.996 1.925 1.00 90.88 115 ARG A CA 1
ATOM 922 C C . ARG A 1 115 ? 19.324 6.203 1.820 1.00 90.88 115 ARG A C 1
ATOM 924 O O . ARG A 1 115 ? 18.823 6.408 0.717 1.00 90.88 115 ARG A O 1
ATOM 931 N N . TYR A 1 116 ? 18.588 6.234 2.937 1.00 93.75 116 TYR A N 1
ATOM 932 C CA . TYR A 1 116 ? 17.166 6.616 2.912 1.00 93.75 116 TYR A CA 1
ATOM 933 C C . TYR A 1 116 ? 16.969 8.032 2.359 1.00 93.75 116 TYR A C 1
ATOM 935 O O . TYR A 1 116 ? 16.048 8.260 1.577 1.00 93.75 116 TYR A O 1
ATOM 943 N N . GLY A 1 117 ? 17.854 8.969 2.712 1.00 95.69 117 GLY A N 1
ATOM 944 C CA . GLY A 1 117 ? 17.844 10.330 2.176 1.00 95.69 117 GLY A CA 1
ATOM 945 C C . GLY A 1 117 ? 17.964 10.374 0.650 1.00 95.69 117 GLY A C 1
ATOM 946 O O . GLY A 1 117 ? 17.240 11.131 0.009 1.00 95.69 117 GLY A O 1
ATOM 947 N N . GLN A 1 118 ? 18.809 9.524 0.058 1.00 94.31 118 GLN A N 1
ATOM 948 C CA . GLN A 1 118 ? 18.949 9.410 -1.400 1.00 94.31 118 GLN A CA 1
ATOM 949 C C . GLN A 1 118 ? 17.672 8.877 -2.067 1.00 94.31 118 GLN A C 1
ATOM 951 O O . GLN A 1 118 ? 17.238 9.426 -3.078 1.00 94.31 118 GLN A O 1
ATOM 956 N N . VAL A 1 119 ? 17.042 7.848 -1.489 1.00 93.69 119 VAL A N 1
ATOM 957 C CA . VAL A 1 119 ? 15.775 7.291 -2.003 1.00 93.69 119 VAL A CA 1
ATOM 958 C C . VAL A 1 119 ? 14.650 8.322 -1.921 1.00 93.69 119 VAL A C 1
ATOM 960 O O . VAL A 1 119 ? 13.935 8.536 -2.897 1.00 93.69 119 VAL A O 1
ATOM 963 N N . ILE A 1 120 ? 14.526 9.014 -0.784 1.00 97.12 120 ILE A N 1
ATOM 964 C CA . ILE A 1 120 ? 13.537 10.084 -0.601 1.00 97.12 120 ILE A CA 1
ATOM 965 C C . ILE A 1 120 ? 13.743 11.186 -1.642 1.00 97.12 120 ILE A C 1
ATOM 967 O O . ILE A 1 120 ? 12.771 11.614 -2.260 1.00 97.12 120 ILE A O 1
ATOM 971 N N . ALA A 1 121 ? 14.988 11.613 -1.873 1.00 97.50 121 ALA A N 1
ATOM 972 C CA . ALA A 1 121 ? 15.297 12.616 -2.887 1.00 97.50 121 ALA A CA 1
ATOM 973 C C . ALA A 1 121 ? 14.895 12.147 -4.297 1.00 97.50 121 ALA A C 1
ATOM 975 O O . ALA A 1 121 ? 14.271 12.908 -5.033 1.00 97.50 121 ALA A O 1
ATOM 976 N N . ALA A 1 122 ? 15.162 10.885 -4.649 1.00 95.81 122 ALA A N 1
ATOM 977 C CA . ALA A 1 122 ? 14.757 10.314 -5.935 1.00 95.81 122 ALA A CA 1
ATOM 978 C C . ALA A 1 122 ? 13.224 10.259 -6.106 1.00 95.81 122 ALA A C 1
ATOM 980 O O . ALA A 1 122 ? 12.704 10.560 -7.185 1.00 95.81 122 ALA A O 1
ATOM 981 N N . TYR A 1 123 ? 12.480 9.921 -5.048 1.00 98.12 123 TYR A N 1
ATOM 982 C CA . TYR A 1 123 ? 11.012 9.952 -5.064 1.00 98.12 123 TYR A CA 1
ATOM 983 C C . TYR A 1 123 ? 10.461 11.371 -5.161 1.00 98.12 123 TYR A C 1
ATOM 985 O O . TYR A 1 123 ? 9.512 11.600 -5.908 1.00 98.12 123 TYR A O 1
ATOM 993 N N . GLN A 1 124 ? 11.061 12.329 -4.454 1.00 98.31 124 GLN A N 1
ATOM 994 C CA . GLN A 1 124 ? 10.679 13.740 -4.527 1.00 98.31 124 GLN A CA 1
ATOM 995 C C . GLN A 1 124 ? 10.926 14.325 -5.919 1.00 98.31 124 GLN A C 1
ATOM 997 O O . GLN A 1 124 ? 10.057 15.019 -6.439 1.00 98.31 124 GLN A O 1
ATOM 1002 N N . GLU A 1 125 ? 12.067 14.015 -6.536 1.00 97.75 125 GLU A N 1
ATOM 1003 C CA . GLU A 1 125 ? 12.385 14.410 -7.911 1.00 97.75 125 GLU A CA 1
ATOM 1004 C C . GLU A 1 125 ? 11.354 13.839 -8.892 1.00 97.75 125 GLU A C 1
ATOM 1006 O O . GLU A 1 125 ? 10.736 14.583 -9.652 1.00 97.75 125 GLU A O 1
ATOM 1011 N N . THR A 1 126 ? 11.088 12.533 -8.808 1.00 97.25 126 THR A N 1
ATOM 1012 C CA . THR A 1 126 ? 10.097 11.863 -9.664 1.00 97.25 126 THR A CA 1
ATOM 1013 C C . THR A 1 126 ? 8.708 12.474 -9.490 1.00 97.25 126 THR A C 1
ATOM 1015 O O . THR A 1 126 ? 8.042 12.801 -10.468 1.00 97.25 126 THR A O 1
ATOM 1018 N N . LEU A 1 127 ? 8.275 12.692 -8.248 1.00 97.69 127 LEU A N 1
ATOM 1019 C CA . LEU A 1 127 ? 6.988 13.309 -7.940 1.00 97.69 127 LEU A CA 1
ATOM 1020 C C . LEU A 1 127 ? 6.893 14.749 -8.469 1.00 97.69 127 LEU A C 1
ATOM 1022 O O . LEU A 1 127 ? 5.849 15.142 -8.994 1.00 97.69 127 LEU A O 1
ATOM 1026 N N . ALA A 1 128 ? 7.971 15.530 -8.360 1.00 97.69 128 ALA A N 1
ATOM 1027 C CA . ALA A 1 128 ? 8.031 16.887 -8.891 1.00 97.69 128 ALA A CA 1
ATOM 1028 C C . ALA A 1 128 ? 7.887 16.902 -10.419 1.00 97.69 128 ALA A C 1
ATOM 1030 O O . ALA A 1 128 ? 7.132 17.722 -10.941 1.00 97.69 128 ALA A O 1
ATOM 1031 N N . GLU A 1 129 ? 8.542 15.980 -11.129 1.00 96.50 129 GLU A N 1
ATOM 1032 C CA . GLU A 1 129 ? 8.367 15.823 -12.577 1.00 96.50 129 GLU A CA 1
ATOM 1033 C C . GLU A 1 129 ? 6.943 15.383 -12.930 1.00 96.50 129 GLU A C 1
ATOM 1035 O O . GLU A 1 129 ? 6.305 15.999 -13.782 1.00 96.50 129 GLU A O 1
ATOM 1040 N N . LEU A 1 130 ? 6.380 14.399 -12.218 1.00 95.31 130 LEU A N 1
ATOM 1041 C CA . LEU A 1 130 ? 5.004 13.950 -12.443 1.00 95.31 130 LEU A CA 1
ATOM 1042 C C . LEU A 1 130 ? 3.974 15.068 -12.249 1.00 95.31 130 LEU A C 1
ATOM 1044 O O . LEU A 1 130 ? 2.952 15.073 -12.934 1.00 95.31 130 LEU A O 1
ATOM 1048 N N . ASN A 1 131 ? 4.206 16.013 -11.339 1.00 94.12 131 ASN A N 1
ATOM 1049 C CA . ASN A 1 131 ? 3.307 17.149 -11.115 1.00 94.12 131 ASN A CA 1
ATOM 1050 C C . ASN A 1 131 ? 3.366 18.205 -12.232 1.00 94.12 131 ASN A C 1
ATOM 1052 O O . ASN A 1 131 ? 2.423 18.981 -12.371 1.00 94.12 131 ASN A O 1
ATOM 1056 N N . LYS A 1 132 ? 4.433 18.231 -13.041 1.00 94.38 132 LYS A N 1
ATOM 1057 C CA . LYS A 1 132 ? 4.556 19.128 -14.206 1.00 94.38 132 LYS A CA 1
ATOM 1058 C C . LYS A 1 132 ? 3.845 18.588 -15.445 1.00 94.38 132 LYS A C 1
ATOM 1060 O O . LYS A 1 132 ? 3.567 19.348 -16.371 1.00 94.38 132 LYS A O 1
ATOM 1065 N N . ILE A 1 133 ? 3.576 17.283 -15.485 1.00 90.56 133 ILE A N 1
ATOM 1066 C CA . ILE A 1 133 ? 2.959 16.638 -16.643 1.00 90.56 133 ILE A CA 1
ATOM 1067 C C . ILE A 1 133 ? 1.526 17.137 -16.804 1.00 90.56 133 ILE A C 1
ATOM 1069 O O . ILE A 1 133 ? 0.663 16.924 -15.951 1.00 90.56 133 ILE A O 1
ATOM 1073 N N . THR A 1 134 ? 1.285 17.748 -17.956 1.00 84.25 134 THR A N 1
ATOM 1074 C CA . THR A 1 134 ? -0.037 18.076 -18.484 1.00 84.25 134 THR A CA 1
ATOM 1075 C C . THR A 1 134 ? -0.206 17.315 -19.799 1.00 84.25 134 THR A C 1
ATOM 1077 O O . THR A 1 134 ? 0.761 17.160 -20.544 1.00 84.25 134 THR A O 1
ATOM 1080 N N . GLY A 1 135 ? -1.399 16.786 -20.074 1.00 81.19 135 GLY A N 1
ATOM 1081 C CA . GLY A 1 135 ? -1.661 16.019 -21.295 1.00 81.19 135 GLY A CA 1
ATOM 1082 C C . GLY A 1 135 ? -2.367 14.683 -21.033 1.00 81.19 135 GLY A C 1
ATOM 1083 O O . GLY A 1 135 ? -3.207 14.631 -20.131 1.00 81.19 135 GLY A O 1
ATOM 1084 N N . PRO A 1 136 ? -2.091 13.638 -21.839 1.00 82.44 136 PRO A N 1
ATOM 1085 C CA . PRO A 1 136 ? -2.825 12.375 -21.793 1.00 82.44 136 PRO A CA 1
ATOM 1086 C C . PRO A 1 136 ? -2.694 11.688 -20.434 1.00 82.44 136 PRO A C 1
ATOM 1088 O O . PRO A 1 136 ? -1.680 11.804 -19.745 1.00 82.44 136 PRO A O 1
ATOM 1091 N N . SER A 1 137 ? -3.730 10.940 -20.061 1.00 89.38 137 SER A N 1
ATOM 1092 C CA . SER A 1 137 ? -3.815 10.262 -18.767 1.00 89.38 137 SER A CA 1
ATOM 1093 C C . SER A 1 137 ? -3.192 8.863 -18.781 1.00 89.38 137 SER A C 1
ATOM 1095 O O . SER A 1 137 ? -3.492 8.072 -17.899 1.00 89.38 137 SER A O 1
ATOM 1097 N N . PHE A 1 138 ? -2.302 8.548 -19.731 1.00 94.25 138 PHE A N 1
ATOM 1098 C CA . PHE A 1 138 ? -1.566 7.278 -19.780 1.00 94.25 138 PHE A CA 1
ATOM 1099 C C . PHE A 1 138 ? -0.095 7.460 -20.201 1.00 94.25 138 PHE A C 1
ATOM 1101 O O . PHE A 1 138 ? 0.270 8.451 -20.837 1.00 94.25 138 PHE A O 1
ATOM 1108 N N . LYS A 1 139 ? 0.764 6.481 -19.873 1.00 95.94 139 LYS A N 1
ATOM 1109 C CA . LYS A 1 139 ? 2.154 6.408 -20.360 1.00 95.94 139 LYS A CA 1
ATOM 1110 C C . LYS A 1 139 ? 2.229 5.553 -21.630 1.00 95.94 139 LYS A C 1
ATOM 1112 O O . LYS A 1 139 ? 1.990 4.349 -21.541 1.00 95.94 139 LYS A O 1
ATOM 1117 N N . PRO A 1 140 ? 2.618 6.105 -22.791 1.00 95.25 140 PRO A N 1
ATOM 1118 C CA . PRO A 1 140 ? 2.773 5.309 -24.002 1.00 95.25 140 PRO A CA 1
ATOM 1119 C C . PRO A 1 140 ? 3.994 4.380 -23.919 1.00 95.25 140 PRO A C 1
ATOM 1121 O O . PRO A 1 140 ? 5.014 4.714 -23.310 1.00 95.25 140 PRO A O 1
ATOM 1124 N N . SER A 1 141 ? 3.926 3.229 -24.593 1.00 94.38 141 SER A N 1
ATOM 1125 C CA . SER A 1 141 ? 5.016 2.232 -24.619 1.00 94.38 141 SER A CA 1
ATOM 1126 C C . SER A 1 141 ? 6.352 2.779 -25.150 1.00 94.38 141 SER A C 1
ATOM 1128 O O . SER A 1 141 ? 7.417 2.410 -24.654 1.00 94.38 141 SER A O 1
ATOM 1130 N N . CYS A 1 142 ? 6.335 3.737 -26.083 1.00 95.19 142 CYS A N 1
ATOM 1131 C CA . CYS A 1 142 ? 7.556 4.395 -26.570 1.00 95.19 142 CYS A CA 1
ATOM 1132 C C . CYS A 1 142 ? 8.306 5.187 -25.479 1.00 95.19 142 CYS A C 1
ATOM 1134 O O . CYS A 1 142 ? 9.506 5.418 -25.603 1.00 95.19 142 CYS A O 1
ATOM 1136 N N . SER A 1 143 ? 7.633 5.530 -24.378 1.00 95.31 143 SER A N 1
ATOM 1137 C CA . SER A 1 143 ? 8.209 6.212 -23.215 1.00 95.31 143 SER A CA 1
ATOM 1138 C C . SER A 1 143 ? 8.603 5.249 -22.086 1.00 95.31 143 SER A C 1
ATOM 1140 O O . SER A 1 143 ? 8.891 5.691 -20.972 1.00 95.31 143 SER A O 1
ATOM 1142 N N . LYS A 1 144 ? 8.637 3.926 -22.328 1.00 94.75 144 LYS A N 1
ATOM 1143 C CA . LYS A 1 144 ? 8.932 2.912 -21.293 1.00 94.75 144 LYS A CA 1
ATOM 1144 C C . LYS A 1 144 ? 10.275 3.102 -20.586 1.00 94.75 144 LYS A C 1
ATOM 1146 O O . LYS A 1 144 ? 10.366 2.838 -19.391 1.00 94.75 144 LYS A O 1
ATOM 1151 N N . ALA A 1 145 ? 11.275 3.622 -21.297 1.00 92.88 145 ALA A N 1
ATOM 1152 C CA . ALA A 1 145 ? 12.625 3.863 -20.788 1.00 92.88 145 ALA A CA 1
ATOM 1153 C C . ALA A 1 145 ? 12.809 5.238 -20.111 1.00 92.88 145 ALA A C 1
ATOM 1155 O O . ALA A 1 145 ? 13.931 5.622 -19.800 1.00 92.88 145 ALA A O 1
ATOM 1156 N N . GLN A 1 146 ? 11.746 6.019 -19.903 1.00 94.88 146 GLN A N 1
ATOM 1157 C CA . GLN A 1 146 ? 11.856 7.329 -19.259 1.00 94.88 146 GLN A CA 1
ATOM 1158 C C . GLN A 1 146 ? 11.773 7.198 -17.734 1.00 94.88 146 GLN A C 1
ATOM 1160 O O . GLN A 1 146 ? 10.752 6.758 -17.203 1.00 94.88 146 GLN A O 1
ATOM 1165 N N . ARG A 1 147 ? 12.831 7.629 -17.033 1.00 94.69 147 ARG A N 1
ATOM 1166 C CA . ARG A 1 147 ? 12.954 7.525 -15.567 1.00 94.69 147 ARG A CA 1
ATOM 1167 C C . ARG A 1 147 ? 11.809 8.193 -14.811 1.00 94.69 147 ARG A C 1
ATOM 1169 O O . ARG A 1 147 ? 11.207 7.581 -13.945 1.00 94.69 147 ARG A O 1
ATOM 1176 N N . TYR A 1 148 ? 11.473 9.431 -15.162 1.00 94.62 148 TYR A N 1
ATOM 1177 C CA . TYR A 1 148 ? 10.445 10.207 -14.457 1.00 94.62 148 TYR A CA 1
ATOM 1178 C C . TYR A 1 148 ? 9.021 9.628 -14.605 1.00 94.62 148 TYR A C 1
ATOM 1180 O O . TYR A 1 148 ? 8.114 10.031 -13.885 1.00 94.62 148 TYR A O 1
ATOM 1188 N N . LEU A 1 149 ? 8.827 8.661 -15.513 1.00 96.50 149 LEU A N 1
ATOM 1189 C CA . LEU A 1 149 ? 7.581 7.917 -15.712 1.00 96.50 149 LEU A CA 1
ATOM 1190 C C . LEU A 1 149 ? 7.663 6.479 -15.182 1.00 96.50 149 LEU A C 1
ATOM 1192 O O . LEU A 1 149 ? 6.797 5.669 -15.510 1.00 96.50 149 LEU A O 1
ATOM 1196 N N . GLU A 1 150 ? 8.702 6.103 -14.431 1.00 96.44 150 GLU A N 1
ATOM 1197 C CA . GLU A 1 150 ? 8.931 4.704 -14.046 1.00 96.44 150 GLU A CA 1
ATOM 1198 C C . GLU A 1 150 ? 7.765 4.107 -13.245 1.00 96.44 150 GLU A C 1
ATOM 1200 O O . GLU A 1 150 ? 7.397 2.968 -13.496 1.00 96.44 150 GLU A O 1
ATOM 1205 N N . PHE A 1 151 ? 7.098 4.891 -12.393 1.00 98.19 151 PHE A N 1
ATOM 1206 C CA . PHE A 1 151 ? 5.956 4.449 -11.576 1.00 98.19 151 PHE A CA 1
ATOM 1207 C C . PHE A 1 151 ? 4.618 4.360 -12.326 1.00 98.19 151 PHE A C 1
ATOM 1209 O O . PHE A 1 151 ? 3.648 3.826 -11.784 1.00 98.19 151 PHE A O 1
ATOM 1216 N N . ILE A 1 152 ? 4.540 4.921 -13.536 1.00 98.25 152 ILE A N 1
ATOM 1217 C CA . ILE A 1 152 ? 3.299 5.020 -14.310 1.00 98.25 152 ILE A CA 1
ATOM 1218 C C . ILE A 1 152 ? 3.120 3.732 -15.130 1.00 98.25 152 ILE A C 1
ATOM 1220 O O . ILE A 1 152 ? 4.051 3.358 -15.857 1.00 98.25 152 ILE A O 1
ATOM 1224 N N . PRO A 1 153 ? 1.956 3.056 -15.056 1.00 98.19 153 PRO A N 1
ATOM 1225 C CA . PRO A 1 153 ? 1.692 1.868 -15.858 1.00 98.19 153 PRO A CA 1
ATOM 1226 C C . PRO A 1 153 ? 1.676 2.218 -17.346 1.00 98.19 153 PRO A C 1
ATOM 1228 O O . PRO A 1 153 ? 1.154 3.255 -17.764 1.00 98.19 153 PRO A O 1
ATOM 1231 N N . ILE A 1 154 ? 2.264 1.347 -18.161 1.00 97.81 154 ILE A N 1
ATOM 1232 C CA . ILE A 1 154 ? 2.313 1.540 -19.611 1.00 97.81 154 ILE A CA 1
ATOM 1233 C C . ILE A 1 154 ? 0.943 1.210 -20.202 1.00 97.81 154 ILE A C 1
ATOM 1235 O O . ILE A 1 154 ? 0.379 0.169 -19.894 1.00 97.81 154 ILE A O 1
ATOM 1239 N N . ASN A 1 155 ? 0.429 2.063 -21.087 1.00 96.56 155 ASN A N 1
ATOM 1240 C CA . ASN A 1 155 ? -0.787 1.834 -21.872 1.00 96.56 155 ASN A CA 1
ATOM 1241 C C . ASN A 1 155 ? -2.025 1.406 -21.053 1.00 96.56 155 ASN A C 1
ATOM 1243 O O . ASN A 1 155 ? -2.836 0.635 -21.562 1.00 96.56 155 ASN A O 1
ATOM 1247 N N . LEU A 1 156 ? -2.202 1.905 -19.824 1.00 97.69 156 LEU A N 1
ATOM 1248 C CA . LEU A 1 156 ? -3.391 1.598 -19.022 1.00 97.69 156 LEU A CA 1
ATOM 1249 C C . LEU A 1 156 ? -4.656 2.226 -19.630 1.00 97.69 156 LEU A C 1
ATOM 1251 O O . LEU A 1 156 ? -4.819 3.446 -19.597 1.00 97.69 156 LEU A O 1
ATOM 1255 N N . HIS A 1 157 ? -5.559 1.383 -20.124 1.00 96.06 157 HIS A N 1
ATOM 1256 C CA . HIS A 1 157 ? -6.846 1.780 -20.697 1.00 96.06 157 HIS A CA 1
ATOM 1257 C C . HIS A 1 157 ? -7.958 0.837 -20.252 1.00 96.06 157 HIS A C 1
ATOM 1259 O O . HIS A 1 157 ? -7.720 -0.335 -19.948 1.00 96.06 157 HIS A O 1
ATOM 1265 N N . THR A 1 158 ? -9.182 1.352 -20.268 1.00 95.12 158 THR A N 1
ATOM 1266 C CA . THR A 1 158 ? -10.389 0.524 -20.214 1.00 95.12 158 THR A CA 1
ATOM 1267 C C . THR A 1 158 ? -10.916 0.314 -21.624 1.00 95.12 158 THR A C 1
ATOM 1269 O O . THR A 1 158 ? -10.797 1.202 -22.469 1.00 95.12 158 THR A O 1
ATOM 1272 N N . GLN A 1 159 ? -11.468 -0.863 -21.884 1.00 93.06 159 GLN A N 1
ATOM 1273 C CA . GLN A 1 159 ? -12.102 -1.228 -23.141 1.00 93.06 159 GLN A CA 1
ATOM 1274 C C . GLN A 1 159 ? -13.456 -1.854 -22.827 1.00 93.06 159 GLN A C 1
ATOM 1276 O O . GLN A 1 159 ? -13.530 -2.905 -22.198 1.00 93.06 159 GLN A O 1
ATOM 1281 N N . ARG A 1 160 ? -14.531 -1.197 -23.251 1.00 91.88 160 ARG A N 1
ATOM 1282 C CA . ARG A 1 160 ? -15.906 -1.652 -23.080 1.00 91.88 160 ARG A CA 1
ATOM 1283 C C . ARG A 1 160 ? -16.495 -2.012 -24.430 1.00 91.88 160 ARG A C 1
ATOM 1285 O O . ARG A 1 160 ? -16.614 -1.159 -25.308 1.00 91.88 160 ARG A O 1
ATOM 1292 N N . MET A 1 161 ? -16.937 -3.252 -24.564 1.00 93.06 161 MET A N 1
ATOM 1293 C CA . MET A 1 161 ? -17.759 -3.703 -25.675 1.00 93.06 161 MET A CA 1
ATOM 1294 C C . MET A 1 161 ? -19.216 -3.804 -25.218 1.00 93.06 161 MET A C 1
ATOM 1296 O O . MET A 1 161 ? -19.550 -4.600 -24.344 1.00 93.06 161 MET A O 1
ATOM 1300 N N . ARG A 1 162 ? -20.096 -3.003 -25.819 1.00 91.38 162 ARG A N 1
ATOM 1301 C CA . ARG A 1 162 ? -21.550 -3.089 -25.640 1.00 91.38 162 ARG A CA 1
ATOM 1302 C C . ARG A 1 162 ? -22.169 -3.766 -26.850 1.00 91.38 162 ARG A C 1
ATOM 1304 O O . ARG A 1 162 ? -22.003 -3.295 -27.974 1.00 91.38 162 ARG A O 1
ATOM 1311 N N . VAL A 1 163 ? -22.921 -4.830 -26.613 1.00 91.62 163 VAL A N 1
ATOM 1312 C CA . VAL A 1 163 ? -23.632 -5.585 -27.642 1.00 91.62 163 VAL A CA 1
ATOM 1313 C C . VAL A 1 163 ? -25.127 -5.351 -27.478 1.00 91.62 163 VAL A C 1
ATOM 1315 O O . VAL A 1 163 ? -25.720 -5.754 -26.480 1.00 91.62 163 VAL A O 1
ATOM 1318 N N . THR A 1 164 ? -25.738 -4.711 -28.471 1.00 90.62 164 THR A N 1
ATOM 1319 C CA . THR A 1 164 ? -27.176 -4.438 -28.521 1.00 90.62 164 THR A CA 1
ATOM 1320 C C . THR A 1 164 ? -27.844 -5.344 -29.544 1.00 90.62 164 THR A C 1
ATOM 1322 O O . THR A 1 164 ? -27.569 -5.280 -30.748 1.00 90.62 164 THR A O 1
ATOM 1325 N N . CYS A 1 165 ? -28.770 -6.165 -29.055 1.00 86.19 165 CYS A N 1
ATOM 1326 C CA . CYS A 1 165 ? -29.544 -7.114 -29.846 1.00 86.19 165 CYS A CA 1
ATOM 1327 C C . CYS A 1 165 ? -31.029 -6.708 -29.856 1.00 86.19 165 CYS A C 1
ATOM 1329 O O . CYS A 1 165 ? -31.578 -6.406 -28.802 1.00 86.19 165 CYS A O 1
ATOM 1331 N N . PRO A 1 166 ? -31.762 -6.788 -30.985 1.00 79.00 166 PRO A N 1
ATOM 1332 C CA . PRO A 1 166 ? -33.148 -6.297 -31.070 1.00 79.00 166 PRO A CA 1
ATOM 1333 C C . PRO A 1 166 ? -34.178 -6.988 -30.159 1.00 79.00 166 PRO A C 1
ATOM 1335 O O . PRO A 1 166 ? -35.326 -6.557 -30.099 1.00 79.00 166 PRO A O 1
ATOM 1338 N N . ARG A 1 167 ? -33.820 -8.111 -29.529 1.00 74.62 167 ARG A N 1
ATOM 1339 C CA . ARG A 1 167 ? -34.717 -8.949 -28.714 1.00 74.62 167 ARG A CA 1
ATOM 1340 C C . ARG A 1 167 ? -34.182 -9.266 -27.319 1.00 74.62 167 ARG A C 1
ATOM 1342 O O . ARG A 1 167 ? -34.853 -9.983 -26.585 1.00 74.62 167 ARG A O 1
ATOM 1349 N N . GLN A 1 168 ? -32.988 -8.795 -26.981 1.00 77.25 168 GLN A N 1
ATOM 1350 C CA . GLN A 1 168 ? -32.346 -9.078 -25.702 1.00 77.25 168 GLN A CA 1
ATOM 1351 C C . GLN A 1 168 ? -31.935 -7.765 -25.049 1.00 77.25 168 GLN A C 1
ATOM 1353 O O . GLN A 1 168 ? -31.823 -6.739 -25.717 1.00 77.25 168 GLN A O 1
ATOM 1358 N N . THR A 1 169 ? -31.746 -7.804 -23.736 1.00 79.50 169 THR A N 1
ATOM 1359 C CA . THR A 1 169 ? -31.079 -6.720 -23.021 1.00 79.50 169 THR A CA 1
ATOM 1360 C C . THR A 1 169 ? -29.657 -6.570 -23.540 1.00 79.50 169 THR A C 1
ATOM 1362 O O . THR A 1 169 ? -29.037 -7.555 -23.945 1.00 79.50 169 THR A O 1
ATOM 1365 N N . ASP A 1 170 ? -29.146 -5.346 -23.519 1.00 85.12 170 ASP A N 1
ATOM 1366 C CA . ASP A 1 170 ? -27.759 -5.094 -23.890 1.00 85.12 170 ASP A CA 1
ATOM 1367 C C . ASP A 1 170 ? -26.805 -5.902 -23.004 1.00 85.12 170 ASP A C 1
ATOM 1369 O O . ASP A 1 170 ? -27.008 -6.010 -21.793 1.00 85.12 170 ASP A O 1
ATOM 1373 N N . ALA A 1 171 ? -25.758 -6.447 -23.617 1.00 87.25 171 ALA A N 1
ATOM 1374 C CA . ALA A 1 171 ? -24.657 -7.094 -22.916 1.00 87.25 171 ALA A CA 1
ATOM 1375 C C . ALA A 1 171 ? -23.436 -6.167 -22.898 1.00 87.25 171 ALA A C 1
ATOM 1377 O O . ALA A 1 171 ? -23.159 -5.477 -23.881 1.00 87.25 171 ALA A O 1
ATOM 1378 N N . PHE A 1 172 ? -22.701 -6.167 -21.788 1.00 88.00 172 PHE A N 1
ATOM 1379 C CA . PHE A 1 172 ? -21.495 -5.365 -21.597 1.00 88.00 172 PHE A CA 1
ATOM 1380 C C . PHE A 1 172 ? -20.322 -6.279 -21.263 1.00 88.00 172 PHE A C 1
ATOM 1382 O O . PHE A 1 172 ? -20.437 -7.148 -20.400 1.00 88.00 172 PHE A O 1
ATOM 1389 N N . TYR A 1 173 ? -19.197 -6.054 -21.929 1.00 89.75 173 TYR A N 1
ATOM 1390 C CA . TYR A 1 173 ? -17.942 -6.754 -21.697 1.00 89.75 173 TYR A CA 1
ATOM 1391 C C . TYR A 1 173 ? -16.862 -5.710 -21.448 1.00 89.75 173 TYR A C 1
ATOM 1393 O O . TYR A 1 173 ? -16.569 -4.905 -22.331 1.00 89.75 173 TYR A O 1
ATOM 1401 N N . ASP A 1 174 ? -16.300 -5.718 -20.245 1.00 90.69 174 ASP A N 1
ATOM 1402 C CA . ASP A 1 174 ? -15.287 -4.759 -19.815 1.00 90.69 174 ASP A CA 1
ATOM 1403 C C . ASP A 1 174 ? -13.934 -5.455 -19.689 1.00 90.69 174 ASP A C 1
ATOM 1405 O O . ASP A 1 174 ? -13.813 -6.476 -19.014 1.00 90.69 174 ASP A O 1
ATOM 1409 N N . VAL A 1 175 ? -12.914 -4.878 -20.316 1.00 91.56 175 VAL A N 1
ATOM 1410 C CA . VAL A 1 175 ? -11.532 -5.359 -20.292 1.00 91.56 175 VAL A CA 1
ATOM 1411 C C . VAL A 1 175 ? -10.617 -4.207 -19.904 1.00 91.56 175 VAL A C 1
ATOM 1413 O O . VAL A 1 175 ? -10.749 -3.086 -20.396 1.00 91.56 175 VAL A O 1
ATOM 1416 N N . ILE A 1 176 ? -9.663 -4.479 -19.018 1.00 95.31 176 ILE A N 1
ATOM 1417 C CA . ILE A 1 176 ? -8.600 -3.536 -18.676 1.00 95.31 176 ILE A CA 1
ATOM 1418 C C . ILE A 1 176 ? -7.340 -3.992 -19.386 1.00 95.31 176 ILE A C 1
ATOM 1420 O O . ILE A 1 176 ? -6.875 -5.107 -19.175 1.00 95.31 176 ILE A O 1
ATOM 1424 N N . THR A 1 177 ? -6.770 -3.123 -20.211 1.00 95.44 177 THR A N 1
ATOM 1425 C CA . THR A 1 177 ? -5.500 -3.405 -20.879 1.00 95.44 177 THR A CA 1
ATOM 1426 C C . THR A 1 177 ? -4.402 -2.558 -20.279 1.00 95.44 177 THR A C 1
ATOM 1428 O O . THR A 1 177 ? -4.573 -1.352 -20.107 1.00 95.44 177 THR A O 1
ATOM 1431 N N . VAL A 1 178 ? -3.273 -3.186 -19.973 1.00 97.50 178 VAL A N 1
ATOM 1432 C CA . VAL A 1 178 ? -2.100 -2.539 -19.391 1.00 97.50 178 VAL A CA 1
ATOM 1433 C C . VAL A 1 178 ? -0.846 -3.296 -19.822 1.00 97.50 178 VAL A C 1
ATOM 1435 O O . VAL A 1 178 ? -0.874 -4.511 -19.998 1.00 97.50 178 VAL A O 1
ATOM 1438 N N . GLY A 1 179 ? 0.259 -2.584 -20.022 1.00 96.94 179 GLY A N 1
ATOM 1439 C CA . GLY A 1 179 ? 1.569 -3.208 -20.168 1.00 96.94 179 GLY A CA 1
ATOM 1440 C C . GLY A 1 179 ? 1.977 -3.893 -18.865 1.00 96.94 179 GLY A C 1
ATOM 1441 O O . GLY A 1 179 ? 1.617 -3.427 -17.784 1.00 96.94 179 GLY A O 1
ATOM 1442 N N . ALA A 1 180 ? 2.733 -4.985 -18.967 1.00 96.56 180 ALA A N 1
ATOM 1443 C CA . ALA A 1 180 ? 3.170 -5.738 -17.797 1.00 96.56 180 ALA A CA 1
ATOM 1444 C C . ALA A 1 180 ? 3.845 -4.818 -16.760 1.00 96.56 180 ALA A C 1
ATOM 1446 O O . ALA A 1 180 ? 4.753 -4.066 -17.137 1.00 96.56 180 ALA A O 1
ATOM 1447 N N . PRO A 1 181 ? 3.424 -4.867 -15.480 1.00 98.12 181 PRO A N 1
ATOM 1448 C CA . PRO A 1 181 ? 4.106 -4.174 -14.401 1.00 98.12 181 PRO A CA 1
ATOM 1449 C C . PRO A 1 181 ? 5.592 -4.540 -14.376 1.00 98.12 181 PRO A C 1
ATOM 1451 O O . PRO A 1 181 ? 5.950 -5.670 -14.056 1.00 98.12 181 PRO A O 1
ATOM 1454 N N . ALA A 1 182 ? 6.459 -3.603 -14.758 1.00 97.62 182 ALA A N 1
ATOM 1455 C CA . ALA A 1 182 ? 7.880 -3.877 -14.936 1.00 97.62 182 ALA A CA 1
ATOM 1456 C C . ALA A 1 182 ? 8.743 -2.612 -14.841 1.00 97.62 182 ALA A C 1
ATOM 1458 O O . ALA A 1 182 ? 8.378 -1.518 -15.292 1.00 97.62 182 ALA A O 1
ATOM 1459 N N . ALA A 1 183 ? 9.949 -2.766 -14.296 1.00 96.81 183 ALA A N 1
ATOM 1460 C CA . ALA A 1 183 ? 10.909 -1.682 -14.125 1.00 96.81 183 ALA A CA 1
ATOM 1461 C C . ALA A 1 183 ? 11.796 -1.499 -15.371 1.00 96.81 183 ALA A C 1
ATOM 1463 O O . ALA A 1 183 ? 13.020 -1.616 -15.314 1.00 96.81 183 ALA A O 1
ATOM 1464 N N . HIS A 1 184 ? 11.183 -1.170 -16.513 1.00 96.50 184 HIS A N 1
ATOM 1465 C CA . HIS A 1 184 ? 11.877 -1.037 -17.805 1.00 96.50 184 HIS A CA 1
ATOM 1466 C C . HIS A 1 184 ? 13.095 -0.104 -17.783 1.00 96.50 184 HIS A C 1
ATOM 1468 O O . HIS A 1 184 ? 14.089 -0.394 -18.441 1.00 96.50 184 HIS A O 1
ATOM 1474 N N . PHE A 1 185 ? 13.036 0.998 -17.028 1.00 95.25 185 PHE A N 1
ATOM 1475 C CA . PHE A 1 185 ? 14.164 1.925 -16.892 1.00 95.25 185 PHE A CA 1
ATOM 1476 C C . PHE A 1 185 ? 15.394 1.269 -16.239 1.00 95.25 185 PHE A C 1
ATOM 1478 O O . PHE A 1 185 ? 16.526 1.597 -16.584 1.00 95.25 185 PHE A O 1
ATOM 1485 N N . GLN A 1 186 ? 15.179 0.319 -15.324 1.00 94.44 186 GLN A N 1
ATOM 1486 C CA . GLN A 1 186 ? 16.243 -0.388 -14.606 1.00 94.44 186 GLN A CA 1
ATOM 1487 C C . GLN A 1 186 ? 16.796 -1.587 -15.398 1.00 94.44 186 GLN A C 1
ATOM 1489 O O . GLN A 1 186 ? 17.915 -2.034 -15.146 1.00 94.44 186 GLN A O 1
ATOM 1494 N N . GLY A 1 187 ? 16.031 -2.095 -16.369 1.00 94.75 187 GLY A N 1
ATOM 1495 C CA . GLY A 1 187 ? 16.418 -3.202 -17.242 1.00 94.75 187 GLY A CA 1
ATOM 1496 C C . GLY A 1 187 ? 16.417 -4.583 -16.570 1.00 94.75 187 GLY A C 1
ATOM 1497 O O . GLY A 1 187 ? 16.095 -4.740 -15.388 1.00 94.75 187 GLY A O 1
ATOM 1498 N N . PHE A 1 188 ? 16.781 -5.607 -17.353 1.00 95.69 188 PHE A N 1
ATOM 1499 C CA . PHE A 1 188 ? 16.596 -7.025 -16.992 1.00 95.69 188 PHE A CA 1
ATOM 1500 C C . PHE A 1 188 ? 17.855 -7.893 -17.137 1.00 95.69 188 PHE A C 1
ATOM 1502 O O . PHE A 1 188 ? 17.781 -9.113 -17.021 1.00 95.69 188 PHE A O 1
ATOM 1509 N N . LYS A 1 189 ? 19.040 -7.294 -17.339 1.00 91.50 189 LYS A N 1
ATOM 1510 C CA . LYS A 1 189 ? 20.306 -8.042 -17.511 1.00 91.50 189 LYS A CA 1
ATOM 1511 C C . LYS A 1 189 ? 20.620 -8.995 -16.346 1.00 91.50 189 LYS A C 1
ATOM 1513 O O . LYS A 1 189 ? 21.275 -10.009 -16.547 1.00 91.50 189 LYS A O 1
ATOM 1518 N N . GLY A 1 190 ? 20.170 -8.665 -15.132 1.00 88.81 190 GLY A N 1
ATOM 1519 C CA . GLY A 1 190 ? 20.352 -9.480 -13.925 1.00 88.81 190 GLY A CA 1
ATOM 1520 C C . GLY A 1 190 ? 19.191 -10.427 -13.593 1.00 88.81 190 GLY A C 1
ATOM 1521 O O . GLY A 1 190 ? 19.273 -11.108 -12.569 1.00 88.81 190 GLY A O 1
ATOM 1522 N N . GLY A 1 191 ? 18.147 -10.476 -14.428 1.00 93.75 191 GLY A N 1
ATOM 1523 C CA . GLY A 1 191 ? 16.815 -10.976 -14.075 1.00 93.75 191 GLY A CA 1
ATOM 1524 C C . GLY A 1 191 ? 15.881 -9.857 -13.600 1.00 93.75 191 GLY A C 1
ATOM 1525 O O . GLY A 1 191 ? 16.297 -8.704 -13.446 1.00 93.75 191 GLY A O 1
ATOM 1526 N N . GLY A 1 192 ? 14.614 -10.207 -13.404 1.00 95.75 192 GLY A N 1
ATOM 1527 C CA . GLY A 1 192 ? 13.599 -9.378 -12.768 1.00 95.75 192 GLY A CA 1
ATOM 1528 C C . GLY A 1 192 ? 13.594 -9.498 -11.247 1.00 95.75 192 GLY A C 1
ATOM 1529 O O . GLY A 1 192 ? 14.452 -10.138 -10.633 1.00 95.75 192 GLY A O 1
ATOM 1530 N N . LEU A 1 193 ? 12.623 -8.838 -10.627 1.00 96.56 193 LEU A N 1
ATOM 1531 C CA . LEU A 1 193 ? 12.571 -8.599 -9.191 1.00 96.56 193 LEU A CA 1
ATOM 1532 C C . LEU A 1 193 ? 12.579 -9.887 -8.369 1.00 96.56 193 LEU A C 1
ATOM 1534 O O . LEU A 1 193 ? 13.320 -9.943 -7.390 1.00 96.56 193 LEU A O 1
ATOM 1538 N N . GLN A 1 194 ? 11.824 -10.914 -8.769 1.00 95.12 194 GLN A N 1
ATOM 1539 C CA . GLN A 1 194 ? 11.800 -12.211 -8.082 1.00 95.12 194 GLN A CA 1
ATOM 1540 C C . GLN A 1 194 ? 13.220 -12.761 -7.880 1.00 95.12 194 GLN A C 1
ATOM 1542 O O . GLN A 1 194 ? 13.659 -12.983 -6.749 1.00 95.12 194 GLN A O 1
ATOM 1547 N N . ARG A 1 195 ? 13.986 -12.876 -8.969 1.00 93.69 195 ARG A N 1
ATOM 1548 C CA . ARG A 1 195 ? 15.333 -13.455 -8.949 1.00 93.69 195 ARG A CA 1
ATOM 1549 C C . ARG A 1 195 ? 16.313 -12.579 -8.186 1.00 93.69 195 ARG A C 1
ATOM 1551 O O . ARG A 1 195 ? 17.183 -13.081 -7.471 1.00 93.69 195 ARG A O 1
ATOM 1558 N N . LEU A 1 196 ? 16.181 -11.263 -8.343 1.00 93.62 196 LEU A N 1
ATOM 1559 C CA . LEU A 1 196 ? 17.012 -10.296 -7.639 1.00 93.62 196 LEU A CA 1
ATOM 1560 C C . LEU A 1 196 ? 16.781 -10.346 -6.120 1.00 93.62 196 LEU A C 1
ATOM 1562 O O . LEU A 1 196 ? 17.751 -10.286 -5.368 1.00 93.62 196 LEU A O 1
ATOM 1566 N N . LEU A 1 197 ? 15.534 -10.513 -5.667 1.00 91.31 197 LEU A N 1
ATOM 1567 C CA . LEU A 1 197 ? 15.203 -10.701 -4.251 1.00 91.31 197 LEU A CA 1
ATOM 1568 C C . LEU A 1 197 ? 15.775 -12.017 -3.713 1.00 91.31 197 LEU A C 1
ATOM 1570 O O . LEU A 1 197 ? 16.407 -12.009 -2.659 1.00 91.31 197 LEU A O 1
ATOM 1574 N N . SER A 1 198 ? 15.621 -13.126 -4.445 1.00 89.31 198 SER A N 1
ATOM 1575 C CA . SER A 1 198 ? 16.179 -14.424 -4.038 1.00 89.31 198 SER A CA 1
ATOM 1576 C C . SER A 1 198 ? 17.703 -14.387 -3.913 1.00 89.31 198 SER A C 1
ATOM 1578 O O . SER A 1 198 ? 18.253 -14.885 -2.931 1.00 89.31 198 SER A O 1
ATOM 1580 N N . ARG A 1 199 ? 18.395 -13.758 -4.875 1.00 88.56 199 ARG A N 1
ATOM 1581 C CA . ARG A 1 199 ? 19.851 -13.568 -4.808 1.00 88.56 199 ARG A CA 1
ATOM 1582 C C . ARG A 1 199 ? 20.237 -12.702 -3.611 1.00 88.56 199 ARG A C 1
ATOM 1584 O O . ARG A 1 199 ? 21.137 -13.068 -2.864 1.00 88.56 199 ARG A O 1
ATOM 1591 N N . HIS A 1 200 ? 19.538 -11.588 -3.406 1.00 85.12 200 HIS A N 1
ATOM 1592 C CA . HIS A 1 200 ? 19.834 -10.684 -2.302 1.00 85.12 200 HIS A CA 1
ATOM 1593 C C . HIS A 1 200 ? 19.700 -11.365 -0.933 1.00 85.12 200 HIS A C 1
ATOM 1595 O O . HIS A 1 200 ? 20.586 -11.215 -0.090 1.00 85.12 200 HIS A O 1
ATOM 1601 N N . GLU A 1 201 ? 18.635 -12.141 -0.715 1.00 82.69 201 GLU A N 1
ATOM 1602 C CA . GLU A 1 201 ? 18.426 -12.843 0.555 1.00 82.69 201 GLU A CA 1
ATOM 1603 C C . GLU A 1 201 ? 19.512 -13.902 0.808 1.00 82.69 201 GLU A C 1
ATOM 1605 O O . GLU A 1 201 ? 19.986 -14.045 1.936 1.00 82.69 201 GLU A O 1
ATOM 1610 N N . ALA A 1 202 ? 19.974 -14.593 -0.241 1.00 81.81 202 ALA A N 1
ATOM 1611 C CA . ALA A 1 202 ? 21.068 -15.558 -0.132 1.00 81.81 202 ALA A CA 1
ATOM 1612 C C . ALA A 1 202 ? 22.385 -14.901 0.322 1.00 81.81 202 ALA A C 1
ATOM 1614 O O . ALA A 1 202 ? 23.114 -15.471 1.136 1.00 81.81 202 ALA A O 1
ATOM 1615 N N . GLU A 1 203 ? 22.678 -13.690 -0.156 1.00 80.38 203 GLU A N 1
ATOM 1616 C CA . GLU A 1 203 ? 23.922 -12.988 0.171 1.00 80.38 203 GLU A CA 1
ATOM 1617 C C . GLU A 1 203 ? 23.862 -12.250 1.528 1.00 80.38 203 GLU A C 1
ATOM 1619 O O . GLU A 1 203 ? 24.899 -12.036 2.162 1.00 80.38 203 GLU A O 1
ATOM 1624 N N . LYS A 1 204 ? 22.663 -11.911 2.036 1.00 74.88 204 LYS A N 1
ATOM 1625 C CA . LYS A 1 204 ? 22.444 -11.148 3.289 1.00 74.88 204 LYS A CA 1
ATOM 1626 C C . LYS A 1 204 ? 23.146 -11.765 4.508 1.00 74.88 204 LYS A C 1
ATOM 1628 O O . LYS A 1 204 ? 23.659 -11.035 5.360 1.00 74.88 204 LYS A O 1
ATOM 1633 N N . LYS A 1 205 ? 23.240 -13.100 4.568 1.00 70.19 205 LYS A N 1
ATOM 1634 C CA . LYS A 1 205 ? 23.948 -13.826 5.641 1.00 70.19 205 LYS A CA 1
ATOM 1635 C C . LYS A 1 205 ? 25.445 -13.502 5.683 1.00 70.19 205 LYS A C 1
ATOM 1637 O O . LYS A 1 205 ? 25.995 -13.334 6.765 1.00 70.19 205 LYS A O 1
ATOM 1642 N N . SER A 1 206 ? 26.094 -13.356 4.528 1.00 72.75 206 SER A N 1
ATOM 1643 C CA . SER A 1 206 ? 27.526 -13.042 4.441 1.00 72.75 206 SER A CA 1
ATOM 1644 C C . SER A 1 206 ? 27.839 -11.594 4.841 1.00 72.75 206 SER A C 1
ATOM 1646 O O . SER A 1 206 ? 28.888 -11.330 5.429 1.00 72.75 206 SER A O 1
ATOM 1648 N N . PHE A 1 207 ? 26.925 -10.652 4.584 1.00 71.75 207 PHE A N 1
ATOM 1649 C CA . PHE A 1 207 ? 27.117 -9.235 4.929 1.00 71.75 207 PHE A CA 1
ATOM 1650 C C . PHE A 1 207 ? 26.980 -8.944 6.418 1.00 71.75 207 PHE A C 1
ATOM 1652 O O . PHE A 1 207 ? 27.663 -8.057 6.930 1.00 71.75 207 PHE A O 1
ATOM 1659 N N . SER A 1 208 ? 26.149 -9.708 7.128 1.00 71.25 208 SER A N 1
ATOM 1660 C CA . SER A 1 208 ? 26.016 -9.575 8.580 1.00 71.25 208 SER A CA 1
ATOM 1661 C C . SER A 1 208 ? 27.369 -9.678 9.287 1.00 71.25 208 SER A C 1
ATOM 1663 O O . SER A 1 208 ? 27.700 -8.845 10.130 1.00 71.25 208 SER A O 1
ATOM 1665 N N . THR A 1 209 ? 28.198 -10.636 8.866 1.00 72.50 209 THR A N 1
ATOM 1666 C CA . THR A 1 209 ? 29.548 -10.838 9.398 1.00 72.50 209 THR A CA 1
ATOM 1667 C C . THR A 1 209 ? 30.490 -9.679 9.057 1.00 72.50 209 THR A C 1
ATOM 1669 O O . THR A 1 209 ? 31.280 -9.268 9.903 1.00 72.50 209 THR A O 1
ATOM 1672 N N . ALA A 1 210 ? 30.392 -9.109 7.851 1.00 71.50 210 ALA A N 1
ATOM 1673 C CA . ALA A 1 210 ? 31.258 -8.011 7.409 1.00 71.50 210 ALA A CA 1
ATOM 1674 C C . ALA A 1 210 ? 31.035 -6.709 8.202 1.00 71.50 210 ALA A C 1
ATOM 1676 O O . ALA A 1 210 ? 31.992 -5.995 8.496 1.00 71.50 210 ALA A O 1
ATOM 1677 N N . TYR A 1 211 ? 29.786 -6.422 8.583 1.00 72.19 211 TYR A N 1
ATOM 1678 C CA . TYR A 1 211 ? 29.410 -5.212 9.326 1.00 72.19 211 TYR A CA 1
ATOM 1679 C C . TYR A 1 211 ? 29.319 -5.414 10.846 1.00 72.19 211 TYR A C 1
ATOM 1681 O O . TYR A 1 211 ? 28.884 -4.504 11.556 1.00 72.19 211 TYR A O 1
ATOM 1689 N N . GLN A 1 212 ? 29.719 -6.588 11.354 1.00 79.38 212 GLN A N 1
ATOM 1690 C CA . GLN A 1 212 ? 29.587 -6.959 12.772 1.00 79.38 212 GLN A CA 1
ATOM 1691 C C . GLN A 1 212 ? 28.143 -6.797 13.284 1.00 79.38 212 GLN A C 1
ATOM 1693 O O . GLN A 1 212 ? 27.901 -6.358 14.407 1.00 79.38 212 GLN A O 1
ATOM 1698 N N . CYS A 1 213 ? 27.175 -7.112 12.425 1.00 82.44 213 CYS A N 1
ATOM 1699 C CA . CYS A 1 213 ? 25.751 -7.046 12.723 1.00 82.44 213 CYS A CA 1
ATOM 1700 C C . CYS A 1 213 ? 25.204 -8.432 13.064 1.00 82.44 213 CYS A C 1
ATOM 1702 O O . CYS A 1 213 ? 25.727 -9.449 12.599 1.00 82.44 213 CYS A O 1
ATOM 1704 N N . ILE A 1 214 ? 24.114 -8.471 13.830 1.00 82.50 214 ILE A N 1
ATOM 1705 C CA . ILE A 1 214 ? 23.348 -9.698 14.053 1.00 82.50 214 ILE A CA 1
ATOM 1706 C C . ILE A 1 214 ? 22.436 -9.921 12.843 1.00 82.50 214 ILE A C 1
ATOM 1708 O O . ILE A 1 214 ? 21.684 -9.025 12.452 1.00 82.50 214 ILE A O 1
ATOM 1712 N N . TYR A 1 215 ? 22.478 -11.124 12.265 1.00 81.31 215 TYR A N 1
ATOM 1713 C CA . TYR A 1 215 ? 21.555 -11.492 11.197 1.00 81.31 215 TYR A CA 1
ATOM 1714 C C . TYR A 1 215 ? 20.190 -11.792 11.813 1.00 81.31 215 TYR A C 1
ATOM 1716 O O . TYR A 1 215 ? 20.025 -12.765 12.550 1.00 81.31 215 TYR A O 1
ATOM 1724 N N . TYR A 1 216 ? 19.204 -10.969 11.476 1.00 82.56 216 TYR A N 1
ATOM 1725 C CA . TYR A 1 216 ? 17.804 -11.238 11.775 1.00 82.56 216 TYR A CA 1
ATOM 1726 C C . TYR A 1 216 ? 17.132 -11.839 10.543 1.00 82.56 216 TYR A C 1
ATOM 1728 O O . TYR A 1 216 ? 17.262 -11.311 9.436 1.00 82.56 216 TYR A O 1
ATOM 1736 N N . SER A 1 217 ? 16.404 -12.940 10.740 1.00 82.25 217 SER A N 1
ATOM 1737 C CA . SER A 1 217 ? 15.606 -13.559 9.686 1.00 82.25 217 SER A CA 1
ATOM 1738 C C . SER A 1 217 ? 14.468 -12.625 9.233 1.00 82.25 217 SER A C 1
ATOM 1740 O O . SER A 1 217 ? 14.068 -11.714 9.974 1.00 82.25 217 SER A O 1
ATOM 1742 N N . PRO A 1 218 ? 13.889 -12.854 8.041 1.00 81.75 218 PRO A N 1
ATOM 1743 C CA . PRO A 1 218 ? 12.672 -12.166 7.610 1.00 81.75 218 PRO A CA 1
ATOM 1744 C C . PRO A 1 218 ? 11.527 -12.250 8.635 1.00 81.75 218 PRO A C 1
ATOM 1746 O O . PRO A 1 218 ? 10.805 -11.280 8.837 1.00 81.75 218 PRO A O 1
ATOM 1749 N N . GLU A 1 219 ? 11.404 -13.368 9.353 1.00 84.94 219 GLU A N 1
ATOM 1750 C CA . GLU A 1 219 ? 10.411 -13.547 10.421 1.00 84.94 219 GLU A CA 1
ATOM 1751 C C . GLU A 1 219 ? 10.679 -12.629 11.620 1.00 84.94 219 GLU A C 1
ATOM 1753 O O . GLU A 1 219 ? 9.770 -11.949 12.092 1.00 84.94 219 GLU A O 1
ATOM 1758 N N . HIS A 1 220 ? 11.933 -12.535 12.078 1.00 87.88 220 HIS A N 1
ATOM 1759 C CA . HIS A 1 220 ? 12.300 -11.633 13.173 1.00 87.88 220 HIS A CA 1
ATOM 1760 C C . HIS A 1 220 ? 12.089 -10.162 12.795 1.00 87.88 220 HIS A C 1
ATOM 1762 O O . HIS A 1 220 ? 11.582 -9.376 13.590 1.00 87.88 220 HIS A O 1
ATOM 1768 N N . THR A 1 221 ? 12.444 -9.770 11.573 1.00 86.38 221 THR A N 1
ATOM 1769 C CA . THR A 1 221 ? 12.254 -8.385 11.104 1.00 86.38 221 THR A CA 1
ATOM 1770 C C . THR A 1 221 ? 10.772 -8.042 10.926 1.00 86.38 221 THR A C 1
ATOM 1772 O O . THR A 1 221 ? 10.345 -6.956 11.329 1.00 86.38 221 THR A O 1
ATOM 1775 N N . ALA A 1 222 ? 9.954 -8.980 10.435 1.00 86.38 222 ALA A N 1
ATOM 1776 C CA . ALA A 1 222 ? 8.498 -8.846 10.413 1.00 86.38 222 ALA A CA 1
ATOM 1777 C C . ALA A 1 222 ? 7.921 -8.718 11.832 1.00 86.38 222 ALA A C 1
ATOM 1779 O O . ALA A 1 222 ? 7.116 -7.818 12.091 1.00 86.38 222 ALA A O 1
ATOM 1780 N N . LYS A 1 223 ? 8.394 -9.541 12.777 1.00 89.50 223 LYS A N 1
ATOM 1781 C CA . LYS A 1 223 ? 7.975 -9.476 14.180 1.00 89.50 223 LYS A CA 1
ATOM 1782 C C . LYS A 1 223 ? 8.353 -8.147 14.833 1.00 89.50 223 LYS A C 1
ATOM 1784 O O . LYS A 1 223 ? 7.526 -7.546 15.514 1.00 89.50 223 LYS A O 1
ATOM 1789 N N . ALA A 1 224 ? 9.547 -7.618 14.566 1.00 90.88 224 ALA A N 1
ATOM 1790 C CA . ALA A 1 224 ? 9.959 -6.300 15.053 1.00 90.88 224 ALA A CA 1
ATOM 1791 C C . ALA A 1 224 ? 9.018 -5.182 14.565 1.00 90.88 224 ALA A C 1
ATOM 1793 O O . ALA A 1 224 ? 8.634 -4.299 15.337 1.00 90.88 224 ALA A O 1
ATOM 1794 N N . GLN A 1 225 ? 8.592 -5.234 13.297 1.00 88.75 225 GLN A N 1
ATOM 1795 C CA . GLN A 1 225 ? 7.613 -4.291 12.743 1.00 88.75 225 GLN A CA 1
ATOM 1796 C C . GLN A 1 225 ? 6.218 -4.453 13.374 1.00 88.75 225 GLN A C 1
ATOM 1798 O O . GLN A 1 225 ? 5.540 -3.450 13.622 1.00 88.75 225 GLN A O 1
ATOM 1803 N N . GLU A 1 226 ? 5.792 -5.687 13.659 1.00 89.25 226 GLU A N 1
ATOM 1804 C CA . GLU A 1 226 ? 4.539 -5.994 14.362 1.00 89.25 226 GLU A CA 1
ATOM 1805 C C . GLU A 1 226 ? 4.545 -5.440 15.795 1.00 89.25 226 GLU A C 1
ATOM 1807 O O . GLU A 1 226 ? 3.581 -4.792 16.211 1.00 89.25 226 GLU A O 1
ATOM 1812 N N . VAL A 1 227 ? 5.644 -5.624 16.532 1.00 90.88 227 VAL A N 1
ATOM 1813 C CA . VAL A 1 227 ? 5.822 -5.078 17.886 1.00 90.88 227 VAL A CA 1
ATOM 1814 C C . VAL A 1 227 ? 5.765 -3.551 17.852 1.00 90.88 227 VAL A C 1
ATOM 1816 O O . VAL A 1 227 ? 4.998 -2.953 18.606 1.00 90.88 227 VAL A O 1
ATOM 1819 N N . LEU A 1 228 ? 6.494 -2.901 16.938 1.00 89.94 228 LEU A N 1
ATOM 1820 C CA . LEU A 1 228 ? 6.456 -1.440 16.776 1.00 89.94 228 LEU A CA 1
ATOM 1821 C C . LEU A 1 228 ? 5.042 -0.917 16.494 1.00 89.94 228 LEU A C 1
ATOM 1823 O O . LEU A 1 228 ? 4.637 0.109 17.049 1.00 89.94 228 LEU A O 1
ATOM 1827 N N . HIS A 1 229 ? 4.284 -1.623 15.652 1.00 87.88 229 HIS A N 1
ATOM 1828 C CA . HIS A 1 229 ? 2.892 -1.291 15.367 1.00 87.88 229 HIS A CA 1
ATOM 1829 C C . HIS A 1 229 ? 1.998 -1.468 16.601 1.00 87.88 229 HIS A C 1
ATOM 1831 O O . HIS A 1 229 ? 1.257 -0.553 16.957 1.00 87.88 229 HIS A O 1
ATOM 1837 N N . SER A 1 230 ? 2.104 -2.611 17.280 1.00 89.88 230 SER A N 1
ATOM 1838 C CA . SER A 1 230 ? 1.305 -2.944 18.463 1.00 89.88 230 SER A CA 1
ATOM 1839 C C . SER A 1 230 ? 1.530 -1.940 19.590 1.00 89.88 230 SER A C 1
ATOM 1841 O O . SER A 1 230 ? 0.578 -1.382 20.129 1.00 89.88 230 SER A O 1
ATOM 1843 N N . VAL A 1 231 ? 2.791 -1.626 19.886 1.00 90.50 231 VAL A N 1
ATOM 1844 C CA . VAL A 1 231 ? 3.187 -0.637 20.896 1.00 90.50 231 VAL A CA 1
ATOM 1845 C C . VAL A 1 231 ? 2.714 0.768 20.508 1.00 90.50 231 VAL A C 1
ATOM 1847 O O . VAL A 1 231 ? 2.178 1.491 21.347 1.00 90.50 231 VAL A O 1
ATOM 1850 N N . GLY A 1 232 ? 2.861 1.151 19.234 1.00 88.75 232 GLY A N 1
ATOM 1851 C CA . GLY A 1 232 ? 2.394 2.442 18.721 1.00 88.75 232 GLY A CA 1
ATOM 1852 C C . GLY A 1 232 ? 0.874 2.624 18.776 1.00 88.75 232 GLY A C 1
ATOM 1853 O O . GLY A 1 232 ? 0.411 3.750 18.935 1.00 88.75 232 GLY A O 1
ATOM 1854 N N . HIS A 1 233 ? 0.105 1.538 18.679 1.00 90.56 233 HIS A N 1
ATOM 1855 C CA . HIS A 1 233 ? -1.354 1.554 18.785 1.00 90.56 233 HIS A CA 1
ATOM 1856 C C . HIS A 1 233 ? -1.848 1.481 20.239 1.00 90.56 233 HIS A C 1
ATOM 1858 O O . HIS A 1 233 ? -2.744 2.228 20.629 1.00 90.56 233 HIS A O 1
ATOM 1864 N N . LEU A 1 234 ? -1.262 0.605 21.059 1.00 93.00 234 LEU A N 1
ATOM 1865 C CA . LEU A 1 234 ? -1.724 0.353 22.426 1.00 93.00 234 LEU A CA 1
ATOM 1866 C C . LEU A 1 234 ? -1.375 1.493 23.392 1.00 93.00 234 LEU A C 1
ATOM 1868 O O . LEU A 1 234 ? -2.196 1.820 24.243 1.00 93.00 234 LEU A O 1
ATOM 1872 N N . GLN A 1 235 ? -0.219 2.152 23.243 1.00 94.25 235 GLN A N 1
ATOM 1873 C CA . GLN A 1 235 ? 0.178 3.274 24.106 1.00 94.25 235 GLN A CA 1
ATOM 1874 C C . GLN A 1 235 ? -0.869 4.410 24.171 1.00 94.25 235 GLN A C 1
ATOM 1876 O O . GLN A 1 235 ? -1.273 4.774 25.283 1.00 94.25 235 GLN A O 1
ATOM 1881 N N . PRO A 1 236 ? -1.322 5.004 23.044 1.00 94.56 236 PRO A N 1
ATOM 1882 C CA . PRO A 1 236 ? -2.320 6.071 23.093 1.00 94.56 236 PRO A CA 1
ATOM 1883 C C . PRO A 1 236 ? -3.683 5.573 23.592 1.00 94.56 236 PRO A C 1
ATOM 1885 O O . PRO A 1 236 ? -4.364 6.311 24.298 1.00 94.56 236 PRO A O 1
ATOM 1888 N N . LEU A 1 237 ? -4.063 4.323 23.298 1.00 94.50 237 LEU A N 1
ATOM 1889 C CA . LEU A 1 237 ? -5.310 3.733 23.797 1.00 94.50 237 LEU A CA 1
ATOM 1890 C C . LEU A 1 237 ? -5.310 3.573 25.318 1.00 94.50 237 LEU A C 1
ATOM 1892 O O . LEU A 1 237 ? -6.257 4.000 25.970 1.00 94.50 237 LEU A O 1
ATOM 1896 N N . ILE A 1 238 ? -4.245 3.005 25.889 1.00 95.25 238 ILE A N 1
ATOM 1897 C CA . ILE A 1 238 ? -4.082 2.877 27.345 1.00 95.25 238 ILE A CA 1
ATOM 1898 C C . ILE A 1 238 ? -4.107 4.264 27.986 1.00 95.25 238 ILE A C 1
ATOM 1900 O O . ILE A 1 238 ? -4.798 4.470 28.979 1.00 95.25 238 ILE A O 1
ATOM 1904 N N . SER A 1 239 ? -3.414 5.235 27.384 1.00 94.69 239 SER A N 1
ATOM 1905 C CA . SER A 1 239 ? -3.393 6.615 27.879 1.00 94.69 239 SER A CA 1
ATOM 1906 C C . SER A 1 239 ? -4.789 7.244 27.893 1.00 94.69 239 SER A C 1
ATOM 1908 O O . SER A 1 239 ? -5.169 7.833 28.901 1.00 94.69 239 SER A O 1
ATOM 1910 N N . GLY A 1 240 ? -5.564 7.075 26.816 1.00 95.94 240 GLY A N 1
ATOM 1911 C CA . GLY A 1 240 ? -6.936 7.577 26.719 1.00 95.94 240 GLY A CA 1
ATOM 1912 C C . GLY A 1 240 ? -7.906 6.881 27.677 1.00 95.94 240 GLY A C 1
ATOM 1913 O O . GLY A 1 240 ? -8.732 7.548 28.289 1.00 95.94 240 GLY A O 1
ATOM 1914 N N . LEU A 1 241 ? -7.784 5.564 27.867 1.00 95.69 241 LEU A N 1
ATOM 1915 C CA . LEU A 1 241 ? -8.582 4.811 28.845 1.00 95.69 241 LEU A CA 1
ATOM 1916 C C . LEU A 1 241 ? -8.255 5.219 30.285 1.00 95.69 241 LEU A C 1
ATOM 1918 O O . LEU A 1 241 ? -9.147 5.310 31.124 1.00 95.69 241 LEU A O 1
ATOM 1922 N N . ALA A 1 242 ? -6.986 5.506 30.570 1.00 95.44 242 ALA A N 1
ATOM 1923 C CA . ALA A 1 242 ? -6.571 6.005 31.872 1.00 95.44 242 ALA A CA 1
ATOM 1924 C C . ALA A 1 242 ? -7.135 7.415 32.144 1.00 95.44 242 ALA A C 1
ATOM 1926 O O . ALA A 1 242 ? -7.563 7.703 33.260 1.00 95.44 242 ALA A O 1
ATOM 1927 N N . ASP A 1 243 ? -7.227 8.266 31.119 1.00 95.44 243 ASP A N 1
ATOM 1928 C CA . ASP A 1 243 ? -7.891 9.572 31.224 1.00 95.44 243 ASP A CA 1
ATOM 1929 C C . ASP A 1 243 ? -9.417 9.435 31.393 1.00 95.44 243 ASP A C 1
ATOM 1931 O O . ASP A 1 243 ? -10.011 10.152 32.200 1.00 95.44 243 ASP A O 1
ATOM 1935 N N . GLN A 1 244 ? -10.053 8.471 30.714 1.00 94.81 244 GLN A N 1
ATOM 1936 C CA . GLN A 1 244 ? -11.472 8.140 30.920 1.00 94.81 244 GLN A CA 1
ATOM 1937 C C . GLN A 1 244 ? -11.747 7.648 32.346 1.00 94.81 244 GLN A C 1
ATOM 1939 O O . GLN A 1 244 ? -12.762 8.021 32.932 1.00 94.81 244 GLN A O 1
ATOM 1944 N N . LEU A 1 245 ? -10.835 6.866 32.933 1.00 95.06 245 LEU A N 1
ATOM 1945 C CA . LEU A 1 245 ? -10.927 6.440 34.330 1.00 95.06 245 LEU A CA 1
ATOM 1946 C C . LEU A 1 245 ? -10.935 7.651 35.280 1.00 95.06 245 LEU A C 1
ATOM 1948 O O . LEU A 1 245 ? -11.771 7.725 36.180 1.00 95.06 245 LEU A O 1
ATOM 1952 N N . LEU A 1 246 ? -10.056 8.634 35.050 1.00 94.31 246 LEU A N 1
ATOM 1953 C CA . LEU A 1 246 ? -10.032 9.878 35.830 1.00 94.31 246 LEU A CA 1
ATOM 1954 C C . LEU A 1 246 ? -11.291 10.728 35.622 1.00 94.31 246 LEU A C 1
ATOM 1956 O O . LEU A 1 246 ? -11.760 11.365 36.565 1.00 94.31 246 LEU A O 1
ATOM 1960 N N . GLN A 1 247 ? -11.852 10.735 34.413 1.00 93.44 247 GLN A N 1
ATOM 1961 C CA . GLN A 1 247 ? -13.103 11.433 34.123 1.00 93.44 247 GLN A CA 1
ATOM 1962 C C . GLN A 1 247 ? -14.299 10.774 34.824 1.00 93.44 247 GLN A C 1
ATOM 1964 O O . GLN A 1 247 ? -15.129 11.475 35.402 1.00 93.44 247 GLN A O 1
ATOM 1969 N N . ALA A 1 248 ? -14.370 9.440 34.825 1.00 92.75 248 ALA A N 1
ATOM 1970 C CA . ALA A 1 248 ? -15.393 8.693 35.553 1.00 92.75 248 ALA A CA 1
ATOM 1971 C C . ALA A 1 248 ? -15.298 8.933 37.068 1.00 92.75 248 ALA A C 1
ATOM 1973 O O . ALA A 1 248 ? -16.326 9.100 37.728 1.00 92.75 248 ALA A O 1
ATOM 1974 N N . ALA A 1 249 ? -14.072 9.029 37.599 1.00 91.25 249 ALA A N 1
ATOM 1975 C CA . ALA A 1 249 ? -13.824 9.393 38.990 1.00 91.25 249 ALA A CA 1
ATOM 1976 C C . ALA A 1 249 ? -14.344 10.803 39.318 1.00 91.25 249 ALA A C 1
ATOM 1978 O O . ALA A 1 249 ? -15.038 10.976 40.312 1.00 91.25 249 ALA A O 1
ATOM 1979 N N . GLN A 1 250 ? -14.094 11.787 38.446 1.00 90.31 250 GLN A N 1
ATOM 1980 C CA . GLN A 1 250 ? -14.588 13.162 38.611 1.00 90.31 250 GLN A CA 1
ATOM 1981 C C . GLN A 1 250 ? -16.120 13.260 38.614 1.00 90.31 250 GLN A C 1
ATOM 1983 O O . GLN A 1 250 ? -16.701 14.134 39.250 1.00 90.31 250 GLN A O 1
ATOM 1988 N N . GLN A 1 251 ? -16.778 12.385 37.856 1.00 90.31 251 GLN A N 1
ATOM 1989 C CA . GLN A 1 251 ? -18.235 12.318 37.761 1.00 90.31 251 GLN A CA 1
ATOM 1990 C C . GLN A 1 251 ? -18.863 11.475 38.880 1.00 90.31 251 GLN A C 1
ATOM 1992 O O . GLN A 1 251 ? -20.077 11.287 38.871 1.00 90.31 251 GLN A O 1
ATOM 1997 N N . HIS A 1 252 ? -18.057 10.944 39.808 1.00 87.50 252 HIS A N 1
ATOM 1998 C CA . HIS A 1 252 ? -18.482 9.999 40.842 1.00 87.50 252 HIS A CA 1
ATOM 1999 C C . HIS A 1 252 ? -19.301 8.815 40.287 1.00 87.50 252 HIS A C 1
ATOM 2001 O O . HIS A 1 252 ? -20.249 8.336 40.905 1.00 87.50 252 HIS A O 1
ATOM 2007 N N . SER A 1 253 ? -18.943 8.326 39.093 1.00 90.56 253 SER A N 1
ATOM 2008 C CA . SER A 1 253 ? -19.653 7.231 38.422 1.00 90.56 253 SER A CA 1
ATOM 2009 C C . SER A 1 253 ? -18.948 5.894 38.649 1.00 90.56 253 SER A C 1
ATOM 2011 O O . SER A 1 253 ? -18.018 5.548 37.918 1.00 90.56 253 SER A O 1
ATOM 2013 N N . MET A 1 254 ? -19.408 5.096 39.621 1.00 89.75 254 MET A N 1
ATOM 2014 C CA . MET A 1 254 ? -18.835 3.762 39.885 1.00 89.75 254 MET A CA 1
ATOM 2015 C C . MET A 1 254 ? -18.986 2.792 38.711 1.00 89.75 254 MET A C 1
ATOM 2017 O O . MET A 1 254 ? -18.087 1.993 38.442 1.00 89.75 254 MET A O 1
ATOM 2021 N N . ALA A 1 255 ? -20.107 2.857 37.987 1.00 89.75 255 ALA A N 1
ATOM 2022 C CA . ALA A 1 255 ? -20.323 2.030 36.801 1.00 89.75 255 ALA A CA 1
ATOM 2023 C C . ALA A 1 255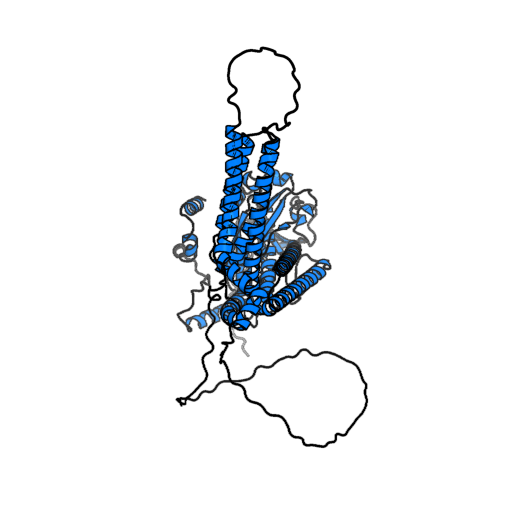 ? -19.299 2.359 35.701 1.00 89.75 255 ALA A C 1
ATOM 2025 O O . ALA A 1 255 ? -18.656 1.450 35.175 1.00 89.75 255 ALA A O 1
ATOM 2026 N N . GLY A 1 256 ? -19.086 3.654 35.429 1.00 90.62 256 GLY A N 1
ATOM 2027 C CA . GLY A 1 256 ? -18.081 4.113 34.470 1.00 90.62 256 GLY A CA 1
ATOM 2028 C C . GLY A 1 256 ? -16.652 3.792 34.913 1.00 90.62 256 GLY A C 1
ATOM 2029 O O . GLY A 1 256 ? -15.834 3.383 34.093 1.00 90.62 256 GLY A O 1
ATOM 2030 N N . LEU A 1 257 ? -16.359 3.898 36.213 1.00 92.06 257 LEU A N 1
ATOM 2031 C CA . LEU A 1 257 ? -15.049 3.573 36.781 1.00 92.06 257 LEU A CA 1
ATOM 2032 C C . LEU A 1 257 ? -14.707 2.086 36.591 1.00 92.06 257 LEU A C 1
ATOM 2034 O O . LEU A 1 257 ? -13.609 1.761 36.143 1.00 92.06 257 LEU A O 1
ATOM 2038 N N . ARG A 1 258 ? -15.661 1.181 36.855 1.00 92.00 258 ARG A N 1
ATOM 2039 C CA . ARG A 1 258 ? -15.489 -0.267 36.641 1.00 92.00 258 ARG A CA 1
ATOM 2040 C C . ARG A 1 258 ? -15.303 -0.623 35.168 1.00 92.00 258 ARG A C 1
ATOM 2042 O O . ARG A 1 258 ? -14.452 -1.448 34.842 1.00 92.00 258 ARG A O 1
ATOM 2049 N N . GLU A 1 259 ? -16.090 -0.023 34.278 1.00 93.75 259 GLU A N 1
ATOM 2050 C CA . GLU A 1 259 ? -15.995 -0.278 32.837 1.00 93.75 259 GLU A CA 1
ATOM 2051 C C . GLU A 1 259 ? -14.661 0.216 32.257 1.00 93.75 259 GLU A C 1
ATOM 2053 O O . GLU A 1 259 ? -13.966 -0.535 31.558 1.00 93.75 259 GLU A O 1
ATOM 2058 N N . ALA A 1 260 ? -14.265 1.444 32.604 1.00 93.31 260 ALA A N 1
ATOM 2059 C CA . ALA A 1 260 ? -12.990 2.023 32.200 1.00 93.31 260 ALA A CA 1
ATOM 2060 C C . ALA A 1 260 ? -11.812 1.209 32.752 1.00 93.31 260 ALA A C 1
ATOM 2062 O O . ALA A 1 260 ? -10.898 0.884 31.994 1.00 93.31 260 ALA A O 1
ATOM 2063 N N . LEU A 1 261 ? -11.853 0.800 34.029 1.00 95.88 261 LEU A N 1
ATOM 2064 C CA . LEU A 1 261 ? -10.809 -0.023 34.644 1.00 95.88 261 LEU A CA 1
ATOM 2065 C C . LEU A 1 261 ? -10.693 -1.395 33.976 1.00 95.88 261 LEU A C 1
ATOM 2067 O O . LEU A 1 261 ? -9.588 -1.819 33.649 1.00 95.88 261 LEU A O 1
ATOM 2071 N N . LYS A 1 262 ? -11.818 -2.078 33.737 1.00 95.50 262 LYS A N 1
ATOM 2072 C CA . LYS A 1 262 ? -11.836 -3.388 33.071 1.00 95.50 262 LYS A CA 1
ATOM 2073 C C . LYS A 1 262 ? -11.206 -3.306 31.681 1.00 95.50 262 LYS A C 1
ATOM 2075 O O . LYS A 1 262 ? -10.389 -4.150 31.314 1.00 95.50 262 LYS A O 1
ATOM 2080 N N . THR A 1 263 ? -11.565 -2.277 30.917 1.00 95.62 263 THR A N 1
ATOM 2081 C CA . THR A 1 263 ? -11.036 -2.066 29.565 1.00 95.62 263 THR A CA 1
ATOM 2082 C C . THR A 1 263 ? -9.556 -1.677 29.599 1.00 95.62 263 THR A C 1
ATOM 2084 O O . THR A 1 263 ? -8.764 -2.209 28.819 1.00 95.62 263 THR A O 1
ATOM 2087 N N . LEU A 1 264 ? -9.158 -0.805 30.531 1.00 96.06 264 LEU A N 1
ATOM 2088 C CA . LEU A 1 264 ? -7.768 -0.407 30.756 1.00 96.06 264 LEU A CA 1
ATOM 2089 C C . LEU A 1 264 ? -6.888 -1.603 31.133 1.00 96.06 264 LEU A C 1
ATOM 2091 O O . LEU A 1 264 ? -5.819 -1.774 30.546 1.00 96.06 264 LEU A O 1
ATOM 2095 N N . ALA A 1 265 ? -7.342 -2.447 32.063 1.00 95.06 265 ALA A N 1
ATOM 2096 C CA . ALA A 1 265 ? -6.628 -3.645 32.487 1.00 95.06 265 ALA A CA 1
ATOM 2097 C C . ALA A 1 265 ? -6.425 -4.606 31.310 1.00 95.06 265 ALA A C 1
ATOM 2099 O O . ALA A 1 265 ? -5.286 -4.947 30.995 1.00 95.06 265 ALA A O 1
ATOM 2100 N N . GLY A 1 266 ? -7.492 -4.926 30.568 1.00 94.88 266 GLY A N 1
ATOM 2101 C CA . GLY A 1 266 ? -7.397 -5.807 29.401 1.00 94.88 266 GLY A CA 1
ATOM 2102 C C . GLY A 1 266 ? -6.464 -5.272 28.305 1.00 94.88 266 GLY A C 1
ATOM 2103 O O . GLY A 1 266 ? -5.682 -6.026 27.725 1.00 94.88 266 GLY A O 1
ATOM 2104 N N . LYS A 1 267 ? -6.479 -3.957 28.031 1.00 94.12 267 LYS A N 1
ATOM 2105 C CA . LYS A 1 267 ? -5.553 -3.347 27.056 1.00 94.12 267 LYS A CA 1
ATOM 2106 C C . LYS A 1 267 ? -4.110 -3.293 27.550 1.00 94.12 267 LYS A C 1
ATOM 2108 O O . LYS A 1 267 ? -3.196 -3.453 26.742 1.00 94.12 267 LYS A O 1
ATOM 2113 N N . THR A 1 268 ? -3.900 -3.126 28.851 1.00 92.75 268 THR A N 1
ATOM 2114 C CA . THR A 1 268 ? -2.566 -3.168 29.466 1.00 92.75 268 THR A CA 1
ATOM 2115 C C . THR A 1 268 ? -1.992 -4.588 29.446 1.00 92.75 268 THR A C 1
ATOM 2117 O O . THR A 1 268 ? -0.820 -4.766 29.124 1.00 92.75 268 THR A O 1
ATOM 2120 N N . GLU A 1 269 ? -2.808 -5.617 29.685 1.00 90.94 269 GLU A N 1
ATOM 2121 C CA . GLU A 1 269 ? -2.403 -7.023 29.539 1.00 90.94 269 GLU A CA 1
ATOM 2122 C C . GLU A 1 269 ? -2.026 -7.364 28.094 1.00 90.94 269 GLU A C 1
ATOM 2124 O O . GLU A 1 269 ? -0.971 -7.956 27.855 1.00 90.94 269 GLU A O 1
ATOM 2129 N N . GLN A 1 270 ? -2.836 -6.928 27.120 1.00 90.69 270 GLN A N 1
ATOM 2130 C CA . GLN A 1 270 ? -2.531 -7.087 25.695 1.00 90.69 270 GLN A CA 1
ATOM 2131 C C . GLN A 1 270 ? -1.192 -6.425 25.327 1.00 90.69 270 GLN A C 1
ATOM 2133 O O . GLN A 1 270 ? -0.394 -6.999 24.585 1.00 90.69 270 GLN A O 1
ATOM 2138 N N . PHE A 1 271 ? -0.925 -5.237 25.873 1.00 91.31 271 PHE A N 1
ATOM 2139 C CA . PHE A 1 271 ? 0.337 -4.519 25.694 1.00 91.31 271 PHE A CA 1
ATOM 2140 C C . PHE A 1 271 ? 1.534 -5.276 26.269 1.00 91.31 271 PHE A C 1
ATOM 2142 O O . PHE A 1 271 ? 2.549 -5.420 25.589 1.00 91.31 271 PHE A O 1
ATOM 2149 N N . VAL A 1 272 ? 1.407 -5.814 27.482 1.00 87.56 272 VAL A N 1
ATOM 2150 C CA . VAL A 1 272 ? 2.462 -6.627 28.098 1.00 87.56 272 VAL A CA 1
ATOM 2151 C C . VAL A 1 272 ? 2.708 -7.900 27.288 1.00 87.56 272 VAL A C 1
ATOM 2153 O O . VAL A 1 272 ? 3.858 -8.258 27.048 1.00 87.56 272 VAL A O 1
ATOM 2156 N N . HIS A 1 273 ? 1.654 -8.575 26.826 1.00 87.44 273 HIS A N 1
ATOM 2157 C CA . HIS A 1 273 ? 1.788 -9.796 26.032 1.00 87.44 273 HIS A CA 1
ATOM 2158 C C . HIS A 1 273 ? 2.530 -9.553 24.709 1.00 87.44 273 HIS A C 1
ATOM 2160 O O . HIS A 1 273 ? 3.423 -10.323 24.370 1.00 87.44 273 HIS A O 1
ATOM 2166 N N . ALA A 1 274 ? 2.241 -8.444 24.018 1.00 85.81 274 ALA A N 1
ATOM 2167 C CA . ALA A 1 274 ? 2.921 -8.073 22.774 1.00 85.81 274 ALA A CA 1
ATOM 2168 C C . ALA A 1 274 ? 4.438 -7.838 22.935 1.00 85.81 274 ALA A C 1
ATOM 2170 O O . ALA A 1 274 ? 5.173 -7.880 21.952 1.00 85.81 274 ALA A O 1
ATOM 2171 N N . LEU A 1 275 ? 4.907 -7.578 24.160 1.00 84.00 275 LEU A N 1
ATOM 2172 C CA . LEU A 1 275 ? 6.305 -7.281 24.483 1.00 84.00 275 LEU A CA 1
ATOM 2173 C C . LEU A 1 275 ? 7.056 -8.441 25.144 1.00 84.00 275 LEU A C 1
ATOM 2175 O O . LEU A 1 275 ? 8.274 -8.360 25.299 1.00 84.00 275 LEU A O 1
ATOM 2179 N N . LYS A 1 276 ? 6.361 -9.524 25.509 1.00 79.50 276 LYS A N 1
ATOM 2180 C CA . LYS A 1 276 ? 6.943 -10.749 26.089 1.00 79.50 276 LYS A CA 1
ATOM 2181 C C . LYS A 1 276 ? 7.612 -11.655 25.046 1.00 79.50 276 LYS A C 1
ATOM 2183 O O . LYS A 1 276 ? 7.717 -12.861 25.246 1.00 79.50 276 LYS A O 1
ATOM 2188 N N . ASP A 1 277 ? 8.053 -11.079 23.937 1.00 82.88 277 ASP A N 1
ATOM 2189 C CA . ASP A 1 277 ? 8.722 -11.796 22.862 1.00 82.88 277 ASP A CA 1
ATOM 2190 C C . ASP A 1 277 ? 10.234 -11.884 23.140 1.00 82.88 277 ASP A C 1
ATOM 2192 O O . ASP A 1 277 ? 10.862 -10.900 23.546 1.00 82.88 277 ASP A O 1
ATOM 2196 N N . GLU A 1 278 ? 10.838 -13.052 22.913 1.00 84.12 278 GLU A N 1
ATOM 2197 C CA . GLU A 1 278 ? 12.285 -13.264 23.079 1.00 84.12 278 GLU A CA 1
ATOM 2198 C C . GLU A 1 278 ? 13.116 -12.362 22.146 1.00 84.12 278 GLU A C 1
ATOM 2200 O O . GLU A 1 278 ? 14.229 -11.944 22.488 1.00 84.12 278 GLU A O 1
ATOM 2205 N N . LEU A 1 279 ? 12.553 -11.955 21.003 1.00 87.38 279 LEU A N 1
ATOM 2206 C CA . LEU A 1 279 ? 13.158 -10.954 20.132 1.00 87.38 279 LEU A CA 1
ATOM 2207 C C . LEU A 1 279 ? 13.321 -9.605 20.844 1.00 87.38 279 LEU A C 1
ATOM 2209 O O . LEU A 1 279 ? 14.344 -8.945 20.679 1.00 87.38 279 LEU A O 1
ATOM 2213 N N . VAL A 1 280 ? 12.348 -9.185 21.659 1.00 87.50 280 VAL A N 1
ATOM 2214 C CA . VAL A 1 280 ? 12.421 -7.905 22.384 1.00 87.50 280 VAL A CA 1
ATOM 2215 C C . VAL A 1 280 ? 13.553 -7.933 23.405 1.00 87.50 280 VAL A C 1
ATOM 2217 O O . VAL A 1 280 ? 14.350 -6.995 23.452 1.00 87.50 280 VAL A O 1
ATOM 2220 N N . LYS A 1 281 ? 13.682 -9.028 24.161 1.00 86.19 281 LYS A N 1
ATOM 2221 C CA . LYS A 1 281 ? 14.770 -9.216 25.132 1.00 86.19 281 LYS A CA 1
ATOM 2222 C C . LYS A 1 281 ? 16.143 -9.227 24.456 1.00 86.19 281 LYS A C 1
ATOM 2224 O O . LYS A 1 281 ? 17.027 -8.461 24.838 1.00 86.19 281 LYS A O 1
ATOM 2229 N N . SER A 1 282 ? 16.310 -10.039 23.412 1.00 87.75 282 SER A N 1
ATOM 2230 C CA . SER A 1 282 ? 17.576 -10.125 22.667 1.00 87.75 282 SER A CA 1
ATOM 2231 C C . SER A 1 282 ? 17.965 -8.800 21.994 1.00 87.75 282 SER A C 1
ATOM 2233 O O . SER A 1 282 ? 19.137 -8.420 21.996 1.00 87.75 282 SER A O 1
ATOM 2235 N N . ALA A 1 283 ? 16.993 -8.039 21.489 1.00 90.62 283 ALA A N 1
ATOM 2236 C CA . ALA A 1 283 ? 17.226 -6.725 20.901 1.00 90.62 283 ALA A CA 1
ATOM 2237 C C . ALA A 1 283 ? 17.628 -5.663 21.936 1.00 90.62 283 ALA A C 1
ATOM 2239 O O . ALA A 1 283 ? 18.478 -4.818 21.650 1.00 90.62 283 ALA A O 1
ATOM 2240 N N . LEU A 1 284 ? 17.039 -5.697 23.137 1.00 88.50 284 LEU A N 1
ATOM 2241 C CA . LEU A 1 284 ? 17.410 -4.811 24.245 1.00 88.50 284 LEU A CA 1
ATOM 2242 C C . LEU A 1 284 ? 18.853 -5.058 24.694 1.00 88.50 284 LEU A C 1
ATOM 2244 O O . LEU A 1 284 ? 19.611 -4.100 24.856 1.00 88.50 284 LEU A O 1
ATOM 2248 N N . LEU A 1 285 ? 19.240 -6.330 24.817 1.00 86.56 285 LEU A N 1
ATOM 2249 C CA . LEU A 1 285 ? 20.617 -6.750 25.082 1.00 86.56 285 LEU A CA 1
ATOM 2250 C C . LEU A 1 285 ? 21.582 -6.213 24.020 1.00 86.56 285 LEU A C 1
ATOM 2252 O O . LEU A 1 285 ? 22.593 -5.585 24.344 1.00 86.56 285 LEU A O 1
ATOM 2256 N N . ALA A 1 286 ? 21.248 -6.417 22.744 1.00 88.88 286 ALA A N 1
ATOM 2257 C CA . ALA A 1 286 ? 22.068 -5.963 21.627 1.00 88.88 286 ALA A CA 1
ATOM 2258 C C . ALA A 1 286 ? 22.218 -4.432 21.605 1.00 88.88 286 ALA A C 1
ATOM 2260 O O . ALA A 1 286 ? 23.319 -3.922 21.399 1.00 88.88 286 ALA A O 1
ATOM 2261 N N . LEU A 1 287 ? 21.132 -3.695 21.861 1.00 89.94 287 LEU A N 1
ATOM 2262 C CA . LEU A 1 287 ? 21.161 -2.236 21.935 1.00 89.94 287 LEU A CA 1
ATOM 2263 C C . LEU A 1 287 ? 21.994 -1.743 23.126 1.00 89.94 287 LEU A C 1
ATOM 2265 O O . LEU A 1 287 ? 22.743 -0.781 22.978 1.00 89.94 287 LEU A O 1
ATOM 2269 N N . HIS A 1 288 ? 21.904 -2.392 24.289 1.00 86.50 288 HIS A N 1
ATOM 2270 C CA . HIS A 1 288 ? 22.722 -2.035 25.450 1.00 86.50 288 HIS A CA 1
ATOM 2271 C C . HIS A 1 288 ? 24.218 -2.226 25.165 1.00 86.50 288 HIS A C 1
ATOM 2273 O O . HIS A 1 288 ? 25.019 -1.325 25.410 1.00 86.50 288 HIS A O 1
ATOM 2279 N N . ALA A 1 289 ? 24.592 -3.351 24.547 1.00 86.56 289 ALA A N 1
ATOM 2280 C CA . ALA A 1 289 ? 25.971 -3.612 24.132 1.00 86.56 289 ALA A CA 1
ATOM 2281 C C . ALA A 1 289 ? 26.489 -2.605 23.083 1.00 86.56 289 ALA A C 1
ATOM 2283 O O . ALA A 1 289 ? 27.696 -2.387 22.962 1.00 86.56 289 ALA A O 1
ATOM 2284 N N . ALA A 1 290 ? 25.582 -1.970 22.335 1.00 87.19 290 ALA A N 1
ATOM 2285 C CA . ALA A 1 290 ? 25.890 -0.952 21.339 1.00 87.19 290 ALA A CA 1
ATOM 2286 C C . ALA A 1 290 ? 26.108 0.459 21.920 1.00 87.19 290 ALA A C 1
ATOM 2288 O O . ALA A 1 290 ? 26.502 1.355 21.171 1.00 87.19 290 ALA A O 1
ATOM 2289 N N . GLN A 1 291 ? 25.886 0.687 23.220 1.00 86.69 291 GLN A N 1
ATOM 2290 C CA . GLN A 1 291 ? 26.054 2.001 23.853 1.00 86.69 291 GLN A CA 1
ATOM 2291 C C . GLN A 1 291 ? 27.531 2.331 24.168 1.00 86.69 291 GLN A C 1
ATOM 2293 O O . GLN A 1 291 ? 28.325 1.430 24.457 1.00 86.69 291 GLN A O 1
ATOM 2298 N N . PRO A 1 292 ? 27.927 3.623 24.182 1.00 77.19 292 PRO A N 1
ATOM 2299 C CA . PRO A 1 292 ? 29.319 4.032 24.411 1.00 77.19 292 PRO A CA 1
ATOM 2300 C C . PRO A 1 292 ? 29.930 3.514 25.725 1.00 77.19 292 PRO A C 1
ATOM 2302 O O . PRO A 1 292 ? 31.098 3.133 25.756 1.00 77.19 292 PRO A O 1
ATOM 2305 N N . GLY A 1 293 ? 29.143 3.466 26.808 1.00 63.69 293 GLY A N 1
ATOM 2306 C CA . GLY A 1 293 ? 29.613 3.073 28.144 1.00 63.69 293 GLY A CA 1
ATOM 2307 C C . GLY A 1 293 ? 29.992 1.594 28.293 1.00 63.69 293 GLY A C 1
ATOM 2308 O O . GLY A 1 293 ? 30.750 1.254 29.201 1.00 63.69 293 GLY A O 1
ATOM 2309 N N . TYR A 1 294 ? 29.508 0.727 27.400 1.00 59.75 294 TYR A N 1
ATOM 2310 C CA . TYR A 1 294 ? 29.781 -0.714 27.417 1.00 59.75 294 TYR A CA 1
ATOM 2311 C C . TYR A 1 294 ? 31.136 -1.048 26.765 1.00 59.75 294 TYR A C 1
ATOM 2313 O O . TYR A 1 294 ? 31.918 -1.848 27.279 1.00 59.75 294 TYR A O 1
ATOM 2321 N N . VAL A 1 295 ? 31.477 -0.360 25.668 1.00 56.06 295 VAL A N 1
ATOM 2322 C CA . VAL A 1 295 ? 32.720 -0.592 24.906 1.00 56.06 295 VAL A CA 1
ATOM 2323 C C . VAL A 1 295 ? 33.969 -0.217 25.718 1.00 56.06 295 VAL A C 1
ATOM 2325 O O . VAL A 1 295 ? 34.967 -0.940 25.702 1.00 56.06 295 VAL A O 1
ATOM 2328 N N . THR A 1 296 ? 33.905 0.870 26.490 1.00 51.16 296 THR A N 1
ATOM 2329 C CA . THR A 1 296 ? 35.027 1.368 27.306 1.00 51.16 296 THR A CA 1
ATOM 2330 C C . THR A 1 296 ? 35.364 0.447 28.489 1.00 51.16 296 THR A C 1
ATOM 2332 O O . THR A 1 296 ? 36.520 0.371 28.902 1.00 51.16 296 THR A O 1
ATOM 2335 N N . LYS A 1 297 ? 34.385 -0.297 29.030 1.00 44.34 297 LYS A N 1
ATOM 2336 C CA . LYS A 1 297 ? 34.605 -1.239 30.145 1.00 44.34 297 LYS A CA 1
ATOM 2337 C C . LYS A 1 297 ? 35.316 -2.520 29.703 1.00 44.34 297 LYS A C 1
ATOM 2339 O O . LYS A 1 297 ? 36.215 -2.977 30.406 1.00 44.34 297 LYS A O 1
ATOM 2344 N N . ASN A 1 298 ? 35.001 -3.033 28.513 1.00 44.97 298 ASN A N 1
ATOM 2345 C CA . ASN A 1 298 ? 35.657 -4.224 27.964 1.00 44.97 298 ASN A CA 1
ATOM 2346 C C . ASN A 1 298 ? 37.117 -3.978 27.535 1.00 44.97 298 ASN A C 1
ATOM 2348 O O . ASN A 1 298 ? 37.935 -4.885 27.662 1.00 44.97 298 ASN A O 1
ATOM 2352 N N . GLN A 1 299 ? 37.492 -2.764 27.104 1.00 44.50 299 GLN A N 1
ATOM 2353 C CA . GLN A 1 299 ? 38.904 -2.441 26.820 1.00 44.50 299 GLN A CA 1
ATOM 2354 C C . GLN A 1 299 ? 39.780 -2.388 28.084 1.00 44.50 299 GLN A C 1
ATOM 2356 O O . GLN A 1 299 ? 40.961 -2.737 28.027 1.00 44.50 299 GLN A O 1
ATOM 2361 N N . ASN A 1 300 ? 39.206 -2.035 29.238 1.00 35.94 300 ASN A N 1
ATOM 2362 C CA . ASN A 1 300 ? 39.931 -1.972 30.511 1.00 35.94 300 ASN A CA 1
ATOM 2363 C C . ASN A 1 300 ? 40.106 -3.339 31.203 1.00 35.94 300 ASN A C 1
ATOM 2365 O O . ASN A 1 300 ? 40.901 -3.437 32.135 1.00 35.94 300 ASN A O 1
ATOM 2369 N N . GLN A 1 301 ? 39.420 -4.398 30.756 1.00 39.19 301 GLN A N 1
ATOM 2370 C CA . GLN A 1 301 ? 39.553 -5.751 31.325 1.00 39.19 301 GLN A CA 1
ATOM 2371 C C . GLN A 1 301 ? 40.630 -6.622 30.636 1.00 39.19 301 GLN A C 1
ATOM 2373 O O . GLN A 1 301 ? 40.896 -7.733 31.087 1.00 39.19 301 GLN A O 1
ATOM 2378 N N . THR A 1 302 ? 41.307 -6.128 29.590 1.00 32.84 302 THR A N 1
ATOM 2379 C CA . THR A 1 302 ? 42.324 -6.887 28.821 1.00 32.84 302 THR A CA 1
ATOM 2380 C C . THR A 1 302 ? 43.791 -6.697 29.242 1.00 32.84 302 THR A C 1
ATOM 2382 O O . THR A 1 302 ? 44.687 -7.145 28.531 1.00 32.84 302 THR A O 1
ATOM 2385 N N . LEU A 1 303 ? 44.082 -6.104 30.405 1.00 28.59 303 LEU A N 1
ATOM 2386 C CA . LEU A 1 303 ? 45.449 -6.028 30.949 1.00 28.59 303 LEU A CA 1
ATOM 2387 C C . LEU A 1 303 ? 45.528 -6.719 32.323 1.00 28.59 303 LEU A C 1
ATOM 2389 O O . LEU A 1 303 ? 45.128 -6.122 33.323 1.00 28.59 303 LEU A O 1
ATOM 2393 N N . PRO A 1 304 ? 46.062 -7.951 32.426 1.00 34.22 304 PRO A N 1
ATOM 2394 C CA . PRO A 1 304 ? 46.373 -8.544 33.718 1.00 34.22 304 PRO A CA 1
ATOM 2395 C C . PRO A 1 304 ? 47.635 -7.882 34.280 1.00 34.22 304 PRO A C 1
ATOM 2397 O O . PRO A 1 304 ? 48.726 -8.010 33.724 1.00 34.22 304 PRO A O 1
ATOM 2400 N N . GLY A 1 305 ? 47.486 -7.173 35.397 1.00 28.31 305 GLY A N 1
ATOM 2401 C CA . GLY A 1 305 ? 48.608 -6.664 36.174 1.00 28.31 305 GLY A CA 1
ATOM 2402 C C . GLY A 1 305 ? 49.478 -7.799 36.721 1.00 28.31 305 GLY A C 1
ATOM 2403 O O . GLY A 1 305 ? 48.980 -8.783 37.266 1.00 28.31 305 GLY A O 1
ATOM 2404 N N . HIS A 1 306 ? 50.794 -7.643 36.618 1.00 29.16 306 HIS A N 1
ATOM 2405 C CA . HIS A 1 306 ? 51.743 -8.304 37.508 1.00 29.16 306 HIS A CA 1
ATOM 2406 C C . HIS A 1 306 ? 52.190 -7.288 38.558 1.00 29.16 306 HIS A C 1
ATOM 2408 O O . HIS A 1 306 ? 52.926 -6.349 38.264 1.00 29.16 306 HIS A O 1
ATOM 2414 N N . GLN A 1 307 ? 51.711 -7.476 39.788 1.00 29.41 307 GLN A N 1
ATOM 2415 C CA . GLN A 1 307 ? 52.312 -6.893 40.982 1.00 29.41 307 GLN A CA 1
ATOM 2416 C C . GLN A 1 307 ? 53.539 -7.729 41.367 1.00 29.41 307 GLN A C 1
ATOM 2418 O O . GLN A 1 307 ? 53.426 -8.933 41.584 1.00 29.41 307 GLN A O 1
ATOM 2423 N N . GLY A 1 308 ? 54.696 -7.081 41.489 1.00 26.94 308 GLY A N 1
ATOM 2424 C CA . GLY A 1 308 ? 55.884 -7.615 42.150 1.00 26.94 308 GLY A CA 1
ATOM 2425 C C . GLY A 1 308 ? 56.461 -6.540 43.069 1.00 26.94 308 GLY A C 1
ATOM 2426 O O . GLY A 1 308 ? 56.786 -5.446 42.613 1.00 26.94 308 GLY A O 1
ATOM 2427 N N . HIS A 1 309 ? 56.533 -6.827 44.369 1.00 28.27 309 HIS A N 1
ATOM 2428 C CA . HIS A 1 309 ? 57.069 -5.928 45.391 1.00 28.27 309 HIS A CA 1
ATOM 2429 C C . HIS A 1 309 ? 58.599 -6.055 45.554 1.00 28.27 309 HIS A C 1
ATOM 2431 O O . HIS A 1 309 ? 59.139 -7.157 45.554 1.00 28.27 309 HIS A O 1
ATOM 2437 N N . SER A 1 310 ? 59.219 -4.889 45.803 1.00 25.47 310 SER A N 1
ATOM 2438 C CA . SER A 1 310 ? 60.461 -4.576 46.552 1.00 25.47 310 SER A CA 1
ATOM 2439 C C . SER A 1 310 ? 61.828 -5.104 46.080 1.00 25.47 310 SER A C 1
ATOM 2441 O O . SER A 1 310 ? 62.101 -6.290 46.191 1.00 25.47 310 SER A O 1
ATOM 2443 N N . HIS A 1 311 ? 62.753 -4.187 45.743 1.00 27.31 311 HIS A N 1
ATOM 2444 C CA . HIS A 1 311 ? 63.903 -3.809 46.596 1.00 27.31 311 HIS A CA 1
ATOM 2445 C C . HIS A 1 311 ? 64.668 -2.579 46.043 1.00 27.31 311 HIS A C 1
ATOM 2447 O O . HIS A 1 311 ? 64.682 -2.329 44.841 1.00 27.31 311 HIS A O 1
ATOM 2453 N N . GLN A 1 312 ? 65.243 -1.791 46.961 1.00 27.84 312 GLN A N 1
ATOM 2454 C CA . GLN A 1 312 ? 66.096 -0.608 46.752 1.00 27.84 312 GLN A CA 1
ATOM 2455 C C . GLN A 1 312 ? 67.459 -0.968 46.135 1.00 27.84 312 GLN A C 1
ATOM 2457 O O . GLN A 1 312 ? 68.016 -1.983 46.529 1.00 27.84 312 GLN A O 1
ATOM 2462 N N . ASP A 1 313 ? 68.027 -0.092 45.290 1.00 25.50 313 ASP A N 1
ATOM 2463 C CA . ASP A 1 313 ? 69.406 0.402 45.473 1.00 25.50 313 ASP A CA 1
ATOM 2464 C C . ASP A 1 313 ? 69.769 1.599 44.565 1.00 25.50 313 ASP A C 1
ATOM 2466 O O . ASP A 1 313 ? 69.228 1.794 43.477 1.00 25.50 313 ASP A O 1
ATOM 2470 N N . HIS A 1 314 ? 70.665 2.443 45.083 1.00 26.58 314 HIS A N 1
ATOM 2471 C CA . HIS A 1 314 ? 71.186 3.696 44.524 1.00 26.58 314 HIS A CA 1
ATOM 2472 C C . HIS A 1 314 ? 72.131 3.527 43.313 1.00 26.58 314 HIS A C 1
ATOM 2474 O O . HIS A 1 314 ? 72.935 2.604 43.303 1.00 26.58 314 HIS A O 1
ATOM 2480 N N . GLN A 1 315 ? 72.165 4.516 42.398 1.00 25.25 315 GLN A N 1
ATOM 2481 C CA . GLN A 1 315 ? 73.324 5.404 42.109 1.00 25.25 315 GLN A CA 1
ATOM 2482 C C . GLN A 1 315 ? 73.189 6.153 40.758 1.00 25.25 315 GLN A C 1
ATOM 2484 O O . GLN A 1 315 ? 72.856 5.586 39.724 1.00 25.25 315 GLN A O 1
ATOM 2489 N N . SER A 1 316 ? 73.487 7.455 40.793 1.00 22.16 316 SER A N 1
ATOM 2490 C CA . SER A 1 316 ? 73.724 8.380 39.663 1.00 22.16 316 SER A CA 1
ATOM 2491 C C . SER A 1 316 ? 75.177 8.239 39.126 1.00 22.16 316 SER A C 1
ATOM 2493 O O . SER A 1 316 ? 75.945 7.479 39.709 1.00 22.16 316 SER A O 1
ATOM 2495 N N . PRO A 1 317 ? 75.704 9.138 38.261 1.00 44.44 317 PRO A N 1
ATOM 2496 C CA . PRO A 1 317 ? 75.349 9.533 36.882 1.00 44.44 317 PRO A CA 1
ATOM 2497 C C . PRO A 1 317 ? 76.577 9.423 35.924 1.00 44.44 317 PRO A C 1
ATOM 2499 O O . PRO A 1 317 ? 77.690 9.234 36.402 1.00 44.44 317 PRO A O 1
ATOM 2502 N N . SER A 1 318 ? 76.450 9.634 34.597 1.00 25.41 318 SER A N 1
ATOM 2503 C CA . SER A 1 318 ? 77.568 10.136 33.747 1.00 25.41 318 SER A CA 1
ATOM 2504 C C . SER A 1 318 ? 77.183 10.559 32.320 1.00 25.41 318 SER A C 1
ATOM 2506 O O . SER A 1 318 ? 76.306 9.990 31.684 1.00 25.41 318 SER A O 1
ATOM 2508 N N . GLN A 1 319 ? 77.896 11.588 31.856 1.00 27.97 319 GLN A N 1
ATOM 2509 C CA . GLN A 1 319 ? 77.764 12.393 30.637 1.00 27.97 319 GLN A CA 1
ATOM 2510 C C . GLN A 1 319 ? 78.352 11.764 29.356 1.00 27.97 319 GLN A C 1
ATOM 2512 O O . GLN A 1 319 ? 79.351 11.056 29.427 1.00 27.97 319 GLN A O 1
ATOM 2517 N N . ARG A 1 320 ? 77.835 12.206 28.194 1.00 27.30 320 ARG A N 1
ATOM 2518 C CA . ARG A 1 320 ? 78.503 12.624 26.919 1.00 27.30 320 ARG A CA 1
ATOM 2519 C C . ARG A 1 320 ? 77.476 12.447 25.787 1.00 27.30 320 ARG A C 1
ATOM 2521 O O . ARG A 1 320 ? 76.766 11.460 25.789 1.00 27.30 320 ARG A O 1
ATOM 2528 N N . GLY A 1 321 ? 77.294 13.303 24.788 1.00 26.00 321 GLY A N 1
ATOM 2529 C CA . GLY A 1 321 ? 78.044 14.452 24.304 1.00 26.00 321 GLY A CA 1
ATOM 2530 C C . GLY A 1 321 ? 77.950 14.484 22.769 1.00 26.00 321 GLY A C 1
ATOM 2531 O O . GLY A 1 321 ? 78.484 13.594 22.129 1.00 26.00 321 GLY A O 1
ATOM 2532 N N . GLN A 1 322 ? 77.336 15.553 22.247 1.00 29.55 322 GLN A N 1
ATOM 2533 C CA . GLN A 1 322 ? 77.598 16.234 20.964 1.00 29.55 322 GLN A CA 1
ATOM 2534 C C . GLN A 1 322 ? 77.100 15.691 19.601 1.00 29.55 322 GLN A C 1
ATOM 2536 O O . GLN A 1 322 ? 77.468 14.610 19.168 1.00 29.55 322 GLN A O 1
ATOM 2541 N N . GLN A 1 323 ? 76.430 16.637 18.906 1.00 27.75 323 GLN A N 1
ATOM 2542 C CA . GLN A 1 323 ? 76.522 17.026 17.477 1.00 27.75 323 GLN A CA 1
ATOM 2543 C C . GLN A 1 323 ? 75.977 16.045 16.417 1.00 27.75 323 GLN A C 1
ATOM 2545 O O . GLN A 1 323 ? 76.244 14.860 16.464 1.00 27.75 323 GLN A O 1
ATOM 2550 N N . GLY A 1 324 ? 75.245 16.460 15.378 1.00 26.28 324 GLY A N 1
ATOM 2551 C CA . GLY A 1 324 ? 74.813 17.778 14.916 1.00 26.28 324 GLY A CA 1
ATOM 2552 C C . GLY A 1 324 ? 74.246 17.689 13.481 1.00 26.28 324 GLY A C 1
ATOM 2553 O O . GLY A 1 324 ? 74.472 16.701 12.796 1.00 26.28 324 GLY A O 1
ATOM 2554 N N . GLN A 1 325 ? 73.579 18.771 13.056 1.00 26.58 325 GLN A N 1
ATOM 2555 C CA . GLN A 1 325 ? 73.421 19.264 11.670 1.00 26.58 325 GLN A CA 1
ATOM 2556 C C . GLN A 1 325 ? 72.369 18.634 10.720 1.00 26.58 325 GLN A C 1
ATOM 2558 O O . GLN A 1 325 ? 72.571 17.594 10.106 1.00 26.58 325 GLN A O 1
ATOM 2563 N N . SER A 1 326 ? 71.293 19.403 10.495 1.00 32.22 326 SER A N 1
ATOM 2564 C CA . SER A 1 326 ? 70.594 19.599 9.199 1.00 32.22 326 SER A CA 1
ATOM 2565 C C . SER A 1 326 ? 71.471 20.453 8.250 1.00 32.22 326 SER A C 1
ATOM 2567 O O . SER A 1 326 ? 72.382 21.097 8.786 1.00 32.22 326 SER A O 1
ATOM 2569 N N . PRO A 1 327 ? 71.243 20.574 6.907 1.00 40.41 327 PRO A N 1
ATOM 2570 C CA . PRO A 1 327 ? 70.183 21.448 6.319 1.00 40.41 327 PRO A CA 1
ATOM 2571 C C . PRO A 1 327 ? 69.767 21.054 4.835 1.00 40.41 327 PRO A C 1
ATOM 2573 O O . PRO A 1 327 ? 69.937 19.889 4.498 1.00 40.41 327 PRO A O 1
ATOM 2576 N N . PRO A 1 328 ? 69.270 21.929 3.906 1.00 45.34 328 PRO A N 1
ATOM 2577 C CA . PRO A 1 328 ? 67.897 22.488 3.809 1.00 45.34 328 PRO A CA 1
ATOM 2578 C C . PRO A 1 328 ? 67.253 22.606 2.366 1.00 45.34 328 PRO A C 1
ATOM 2580 O O . PRO A 1 328 ? 67.921 22.434 1.357 1.00 45.34 328 PRO A O 1
ATOM 2583 N N . GLN A 1 329 ? 65.958 23.000 2.319 1.00 28.45 329 GLN A N 1
ATOM 2584 C CA . GLN A 1 329 ? 65.233 23.990 1.446 1.00 28.45 329 GLN A CA 1
ATOM 2585 C C . GLN A 1 329 ? 65.061 23.923 -0.119 1.00 28.45 329 GLN A C 1
ATOM 2587 O O . GLN A 1 329 ? 66.004 24.193 -0.849 1.00 28.45 329 GLN A O 1
ATOM 2592 N N . ASN A 1 330 ? 63.768 23.839 -0.555 1.00 25.28 330 ASN A N 1
ATOM 2593 C CA . ASN A 1 330 ? 62.944 24.694 -1.493 1.00 25.28 330 ASN A CA 1
ATOM 2594 C C . ASN A 1 330 ? 63.295 24.914 -3.007 1.00 25.28 330 ASN A C 1
ATOM 2596 O O . ASN A 1 330 ? 64.439 24.695 -3.380 1.00 25.28 330 ASN A O 1
ATOM 2600 N N . PRO A 1 331 ? 62.434 25.557 -3.870 1.00 46.16 331 PRO A N 1
ATOM 2601 C CA . PRO A 1 331 ? 60.944 25.606 -4.049 1.00 46.16 331 PRO A CA 1
ATOM 2602 C C . PRO A 1 331 ? 60.445 25.649 -5.552 1.00 46.16 331 PRO A C 1
ATOM 2604 O O . PRO A 1 331 ? 61.265 25.746 -6.460 1.00 46.16 331 PRO A O 1
ATOM 2607 N N . GLY A 1 332 ? 59.118 25.714 -5.845 1.00 24.02 332 GLY A N 1
ATOM 2608 C CA . GLY A 1 332 ? 58.615 26.344 -7.106 1.00 24.02 332 GLY A CA 1
ATOM 2609 C C . GLY A 1 332 ? 57.203 26.026 -7.689 1.00 24.02 332 GLY A C 1
ATOM 2610 O O . GLY A 1 332 ? 57.033 24.999 -8.326 1.00 24.02 332 GLY A O 1
ATOM 2611 N N . HIS A 1 333 ? 56.275 27.001 -7.566 1.00 27.86 333 HIS A N 1
ATOM 2612 C CA . HIS A 1 333 ? 55.214 27.523 -8.487 1.00 27.86 333 HIS A CA 1
ATOM 2613 C C . HIS A 1 333 ? 53.986 26.731 -9.056 1.00 27.86 333 HIS A C 1
ATOM 2615 O O . HIS A 1 333 ? 54.107 25.703 -9.709 1.00 27.86 333 HIS A O 1
ATOM 2621 N N . SER A 1 334 ? 52.797 27.362 -8.908 1.00 26.62 334 SER A N 1
ATOM 2622 C CA . SER A 1 334 ? 51.455 27.163 -9.551 1.00 26.62 334 SER A CA 1
ATOM 2623 C C . SER A 1 334 ? 51.312 27.956 -10.893 1.00 26.62 334 SER A C 1
ATOM 2625 O O . SER A 1 334 ? 52.309 28.595 -11.236 1.00 26.62 334 SER A O 1
ATOM 2627 N N . PRO A 1 335 ? 50.146 28.104 -11.611 1.00 40.69 335 PRO A N 1
ATOM 2628 C CA . PRO A 1 335 ? 48.755 27.596 -11.436 1.00 40.69 335 PRO A CA 1
ATOM 2629 C C . PRO A 1 335 ? 48.006 27.119 -12.735 1.00 40.69 335 PRO A C 1
ATOM 2631 O O . PRO A 1 335 ? 48.471 27.335 -13.849 1.00 40.69 335 PRO A O 1
ATOM 2634 N N . GLY A 1 336 ? 46.785 26.559 -12.609 1.00 22.78 336 GLY A N 1
ATOM 2635 C CA . GLY A 1 336 ? 45.823 26.397 -13.726 1.00 22.78 336 GLY A CA 1
ATOM 2636 C C . GLY A 1 336 ? 44.574 25.541 -13.410 1.00 22.78 336 GLY A C 1
ATOM 2637 O O . GLY A 1 336 ? 44.697 24.420 -12.937 1.00 22.78 336 GLY A O 1
ATOM 2638 N N . GLN A 1 337 ? 43.375 26.067 -13.685 1.00 25.45 337 GLN A N 1
ATOM 2639 C CA . GLN A 1 337 ? 42.036 25.424 -13.675 1.00 25.45 337 GLN A CA 1
ATOM 2640 C C . GLN A 1 337 ? 41.368 25.694 -15.052 1.00 25.45 337 GLN A C 1
ATOM 2642 O O . GLN A 1 337 ? 41.868 26.590 -15.739 1.00 25.45 337 GLN A O 1
ATOM 2647 N N . PRO A 1 338 ? 40.188 25.136 -15.432 1.00 37.75 338 PRO A N 1
ATOM 2648 C CA . PRO A 1 338 ? 39.459 23.921 -14.995 1.00 37.75 338 PRO A CA 1
ATOM 2649 C C . PRO A 1 338 ? 38.908 23.062 -16.183 1.00 37.75 338 PRO A C 1
ATOM 2651 O O . PRO A 1 338 ? 38.824 23.556 -17.303 1.00 37.75 338 PRO A O 1
ATOM 2654 N N . SER A 1 339 ? 38.457 21.811 -15.965 1.00 22.80 339 SER A N 1
ATOM 2655 C CA . SER A 1 339 ? 37.231 21.220 -16.585 1.00 22.80 339 SER A CA 1
ATOM 2656 C C . SER A 1 339 ? 37.032 19.704 -16.343 1.00 22.80 339 SER A C 1
ATOM 2658 O O . SER A 1 339 ? 37.977 18.931 -16.372 1.00 22.80 339 SER A O 1
ATOM 2660 N N . ALA A 1 340 ? 35.748 19.363 -16.139 1.00 24.14 340 ALA A N 1
ATOM 2661 C CA . ALA A 1 340 ? 34.964 18.185 -16.552 1.00 24.14 340 ALA A CA 1
ATOM 2662 C C . ALA A 1 340 ? 35.322 16.731 -16.135 1.00 24.14 340 ALA A C 1
ATOM 2664 O O . ALA A 1 340 ? 36.359 16.196 -16.491 1.00 24.14 340 ALA A O 1
ATOM 2665 N N . THR A 1 341 ? 34.310 16.108 -15.496 1.00 26.39 341 THR A N 1
ATOM 2666 C CA . THR A 1 341 ? 33.816 14.710 -15.601 1.00 26.39 341 THR A CA 1
ATOM 2667 C C . THR A 1 341 ? 34.795 13.544 -15.479 1.00 26.39 341 THR A C 1
ATOM 2669 O O . THR A 1 341 ? 35.593 13.348 -16.379 1.00 26.39 341 THR A O 1
ATOM 2672 N N . ASP A 1 342 ? 34.581 12.667 -14.485 1.00 25.00 342 ASP A N 1
ATOM 2673 C CA . ASP A 1 342 ? 34.764 11.219 -14.678 1.00 25.00 342 ASP A CA 1
ATOM 2674 C C . ASP A 1 342 ? 34.038 10.360 -13.619 1.00 25.00 342 ASP A C 1
ATOM 2676 O O . ASP A 1 342 ? 34.173 10.561 -12.411 1.00 25.00 342 ASP A O 1
ATOM 2680 N N . ASN A 1 343 ? 33.268 9.384 -14.115 1.00 23.52 343 ASN A N 1
ATOM 2681 C CA . ASN A 1 343 ? 32.769 8.200 -13.406 1.00 23.52 343 ASN A CA 1
ATOM 2682 C C . ASN A 1 343 ? 33.770 7.055 -13.641 1.00 23.52 343 ASN A C 1
ATOM 2684 O O . ASN A 1 343 ? 34.125 6.839 -14.800 1.00 23.52 343 ASN A O 1
ATOM 2688 N N . PRO A 1 344 ? 34.155 6.236 -12.645 1.00 28.31 344 PRO A N 1
ATOM 2689 C CA . PRO A 1 344 ? 34.979 5.071 -12.926 1.00 28.31 344 PRO A CA 1
ATOM 2690 C C . PRO A 1 344 ? 34.125 3.818 -13.166 1.00 28.31 344 PRO A C 1
ATOM 2692 O O . PRO A 1 344 ? 33.424 3.317 -12.287 1.00 28.31 344 PRO A O 1
ATOM 2695 N N . VAL A 1 345 ? 34.245 3.300 -14.388 1.00 23.39 345 VAL A N 1
ATOM 2696 C CA . VAL A 1 345 ? 33.990 1.906 -14.770 1.00 23.39 345 VAL A CA 1
ATOM 2697 C C . VAL A 1 345 ? 35.134 1.051 -14.215 1.00 23.39 345 VAL A C 1
ATOM 2699 O O . VAL A 1 345 ? 36.296 1.362 -14.465 1.00 23.39 345 VAL A O 1
ATOM 2702 N N . VAL A 1 346 ? 34.832 -0.045 -13.511 1.00 26.77 346 VAL A N 1
ATOM 2703 C CA . VAL A 1 346 ? 35.831 -1.074 -13.172 1.00 26.77 346 VAL A CA 1
ATOM 2704 C C . VAL A 1 346 ? 35.460 -2.376 -13.873 1.00 26.77 346 VAL A C 1
ATOM 2706 O O . VAL A 1 346 ? 34.394 -2.947 -13.661 1.00 26.77 346 VAL A O 1
ATOM 2709 N N . VAL A 1 347 ? 36.370 -2.787 -14.753 1.00 22.73 347 VAL A N 1
ATOM 2710 C CA . VAL A 1 347 ? 36.358 -3.991 -15.586 1.00 22.73 347 VAL A CA 1
ATOM 2711 C C . VAL A 1 347 ? 36.796 -5.196 -14.749 1.00 22.73 347 VAL A C 1
ATOM 2713 O O . VAL A 1 347 ? 37.829 -5.145 -14.084 1.00 22.73 347 VAL A O 1
ATOM 2716 N N . CYS A 1 348 ? 36.035 -6.289 -14.807 1.00 21.06 348 CYS A N 1
ATOM 2717 C CA . CYS A 1 348 ? 36.397 -7.581 -14.227 1.00 21.06 348 CYS A CA 1
ATOM 2718 C C . CYS A 1 348 ? 37.097 -8.451 -15.278 1.00 21.06 348 CYS A C 1
ATOM 2720 O O . CYS A 1 348 ? 36.559 -8.635 -16.365 1.00 21.06 348 CYS A O 1
ATOM 2722 N N . ASN A 1 349 ? 38.247 -9.028 -14.927 1.00 23.97 349 ASN A N 1
ATOM 2723 C CA . ASN A 1 349 ? 38.924 -10.077 -15.688 1.00 23.97 349 ASN A CA 1
ATOM 2724 C C . ASN A 1 349 ? 39.491 -11.110 -14.702 1.00 23.97 349 ASN A C 1
ATOM 2726 O O . ASN A 1 349 ? 40.330 -10.753 -13.876 1.00 23.97 349 ASN A O 1
ATOM 2730 N N . ASN A 1 350 ? 39.060 -12.373 -14.788 1.00 25.91 350 ASN A N 1
ATOM 2731 C CA . ASN A 1 350 ? 39.894 -13.476 -15.295 1.00 25.91 350 ASN A CA 1
ATOM 2732 C C . ASN A 1 350 ? 39.268 -14.868 -15.089 1.00 25.91 350 ASN A C 1
ATOM 2734 O O . ASN A 1 350 ? 38.434 -15.085 -14.216 1.00 25.91 350 ASN A O 1
ATOM 2738 N N . VAL A 1 351 ? 39.710 -15.758 -15.978 1.00 25.94 351 VAL A N 1
ATOM 2739 C CA . VAL A 1 351 ? 39.197 -17.070 -16.401 1.00 25.94 351 VAL A CA 1
ATOM 2740 C C . VAL A 1 351 ? 39.931 -18.237 -15.707 1.00 25.94 351 VAL A C 1
ATOM 2742 O O . VAL A 1 351 ? 41.028 -18.059 -15.182 1.00 25.94 351 VAL A O 1
ATOM 2745 N N . ASP A 1 352 ? 39.288 -19.409 -15.751 1.00 27.34 352 ASP A N 1
ATOM 2746 C CA . ASP A 1 352 ? 39.621 -20.768 -15.283 1.00 27.34 352 ASP A CA 1
ATOM 2747 C C . ASP A 1 352 ? 41.054 -21.325 -15.459 1.00 27.34 352 ASP A C 1
ATOM 2749 O O . ASP A 1 352 ? 41.780 -20.984 -16.391 1.00 27.34 352 ASP A O 1
ATOM 2753 N N . GLY A 1 353 ? 41.370 -22.350 -14.644 1.00 23.39 353 GLY A N 1
ATOM 2754 C CA . GLY A 1 353 ? 42.335 -23.415 -14.977 1.00 23.39 353 GLY A CA 1
ATOM 2755 C C . GLY A 1 353 ? 43.050 -24.041 -13.770 1.00 23.39 353 GLY A C 1
ATOM 2756 O O . GLY A 1 353 ? 43.903 -23.407 -13.160 1.00 23.39 353 GLY A O 1
ATOM 2757 N N . GLY A 1 354 ? 42.716 -25.290 -13.420 1.00 22.00 354 GLY A N 1
ATOM 2758 C CA . GLY A 1 354 ? 43.200 -25.989 -12.218 1.00 22.00 354 GLY A CA 1
ATOM 2759 C C . GLY A 1 354 ? 44.590 -26.639 -12.300 1.00 22.00 354 GLY A C 1
ATOM 2760 O O . GLY A 1 354 ? 45.162 -26.769 -13.377 1.00 22.00 354 GLY A O 1
ATOM 2761 N N . SER A 1 355 ? 45.102 -27.099 -11.147 1.00 23.62 355 SER A N 1
ATOM 2762 C CA . SER A 1 355 ? 46.063 -28.212 -10.968 1.00 23.62 355 SER A CA 1
ATOM 2763 C C . SER A 1 355 ? 46.248 -28.535 -9.474 1.00 23.62 355 SER A C 1
ATOM 2765 O O . SER A 1 355 ? 46.297 -27.638 -8.639 1.00 23.62 355 SER A O 1
ATOM 2767 N N . GLN A 1 356 ? 46.332 -29.829 -9.157 1.00 24.83 356 GLN A N 1
ATOM 2768 C CA . GLN A 1 356 ? 46.474 -30.425 -7.822 1.00 24.83 356 GLN A CA 1
ATOM 2769 C C . GLN A 1 356 ? 47.910 -30.330 -7.274 1.00 24.83 356 GLN A C 1
ATOM 2771 O O . GLN A 1 356 ? 48.842 -30.661 -8.001 1.00 24.83 356 GLN A O 1
ATOM 2776 N N . THR A 1 357 ? 48.072 -30.055 -5.973 1.00 24.67 357 THR A N 1
ATOM 2777 C CA . THR A 1 357 ? 49.185 -30.564 -5.137 1.00 24.67 357 THR A CA 1
ATOM 2778 C C . THR A 1 357 ? 48.804 -30.563 -3.646 1.00 24.67 357 THR A C 1
ATOM 2780 O O . THR A 1 357 ? 48.158 -29.645 -3.149 1.00 24.67 357 THR A O 1
ATOM 2783 N N . ALA A 1 358 ? 49.174 -31.643 -2.950 1.00 25.08 358 ALA A N 1
ATOM 2784 C CA . ALA A 1 358 ? 48.877 -31.969 -1.547 1.00 25.08 358 ALA A CA 1
ATOM 2785 C C . ALA A 1 358 ? 49.937 -31.385 -0.558 1.00 25.08 358 ALA A C 1
ATOM 2787 O O . ALA A 1 358 ? 50.945 -30.847 -1.016 1.00 25.08 358 ALA A O 1
ATOM 2788 N N . PRO A 1 359 ? 49.729 -31.452 0.780 1.00 28.69 359 PRO A N 1
ATOM 2789 C CA . PRO A 1 359 ? 50.077 -30.375 1.718 1.00 28.69 359 PRO A CA 1
ATOM 2790 C C . PRO A 1 359 ? 51.423 -30.515 2.451 1.00 28.69 359 PRO A C 1
ATOM 2792 O O . PRO A 1 359 ? 51.914 -31.617 2.685 1.00 28.69 359 PRO A O 1
ATOM 2795 N N . ILE A 1 360 ? 51.939 -29.380 2.938 1.00 24.88 360 ILE A N 1
ATOM 2796 C CA . ILE A 1 360 ? 52.964 -29.293 3.989 1.00 24.88 360 ILE A CA 1
ATOM 2797 C C . ILE A 1 360 ? 52.334 -28.569 5.196 1.00 24.88 360 ILE A C 1
ATOM 2799 O O . ILE A 1 360 ? 51.796 -27.474 5.045 1.00 24.88 360 ILE A O 1
ATOM 2803 N N . ARG A 1 361 ? 52.362 -29.211 6.374 1.00 23.94 361 ARG A N 1
ATOM 2804 C CA . ARG A 1 361 ? 52.089 -28.634 7.714 1.00 23.94 361 ARG A CA 1
ATOM 2805 C C . ARG A 1 361 ? 53.414 -28.069 8.252 1.00 23.94 361 ARG A C 1
ATOM 2807 O O . ARG A 1 361 ? 54.440 -28.683 7.985 1.00 23.94 361 ARG A O 1
ATOM 2814 N N . GLU A 1 362 ? 53.507 -26.866 8.810 1.00 24.61 362 GLU A N 1
ATOM 2815 C CA . GLU A 1 362 ? 53.250 -26.363 10.186 1.00 24.61 362 GLU A CA 1
ATOM 2816 C C . GLU A 1 362 ? 53.796 -24.897 10.139 1.00 24.61 362 GLU A C 1
ATOM 2818 O O . GLU A 1 362 ? 54.657 -24.616 9.310 1.00 24.61 362 GLU A O 1
ATOM 2823 N N . ASP A 1 363 ? 53.412 -23.866 10.893 1.00 22.62 363 ASP A N 1
ATOM 2824 C CA . ASP A 1 363 ? 52.785 -23.756 12.204 1.00 22.62 363 ASP A CA 1
ATOM 2825 C C . ASP A 1 363 ? 52.335 -22.287 12.432 1.00 22.62 363 ASP A C 1
ATOM 2827 O O . ASP A 1 363 ? 52.913 -21.359 11.861 1.00 22.62 363 ASP A O 1
ATOM 2831 N N . GLY A 1 364 ? 51.365 -22.067 13.327 1.00 28.48 364 GLY A N 1
ATOM 2832 C CA . GLY A 1 364 ? 51.263 -20.815 14.097 1.00 28.48 364 GLY A CA 1
ATOM 2833 C C . GLY A 1 364 ? 50.502 -19.607 13.521 1.00 28.48 364 GLY A C 1
ATOM 2834 O O . GLY A 1 364 ? 51.080 -18.535 13.370 1.00 28.48 364 GLY A O 1
ATOM 2835 N N . GLN A 1 365 ? 49.175 -19.695 13.369 1.00 25.80 365 GLN A N 1
ATOM 2836 C CA . GLN A 1 365 ? 48.297 -18.524 13.548 1.00 25.80 365 GLN A CA 1
ATOM 2837 C C . GLN A 1 365 ? 46.962 -18.946 14.175 1.00 25.80 365 GLN A C 1
ATOM 2839 O O . GLN A 1 365 ? 46.240 -19.792 13.650 1.00 25.80 365 GLN A O 1
ATOM 2844 N N . ALA A 1 366 ? 46.671 -18.384 15.349 1.00 25.50 366 ALA A N 1
ATOM 2845 C CA . ALA A 1 366 ? 45.480 -18.680 16.135 1.00 25.50 366 ALA A CA 1
ATOM 2846 C C . ALA A 1 366 ? 44.194 -18.319 15.360 1.00 25.50 366 ALA A C 1
ATOM 2848 O O . ALA A 1 366 ? 44.125 -17.236 14.774 1.00 25.50 366 ALA A O 1
ATOM 2849 N N . PRO A 1 367 ? 43.156 -19.175 15.365 1.00 26.16 367 PRO A N 1
ATOM 2850 C CA . PRO A 1 367 ? 41.932 -18.900 14.630 1.00 26.16 367 PRO A CA 1
ATOM 2851 C C . PRO A 1 367 ? 41.118 -17.803 15.330 1.00 26.16 367 PRO A C 1
ATOM 2853 O O . PRO A 1 367 ? 40.754 -17.922 16.503 1.00 26.16 367 PRO A O 1
ATOM 2856 N N . LEU A 1 368 ? 40.808 -16.741 14.582 1.00 29.86 368 LEU A N 1
ATOM 2857 C CA . LEU A 1 368 ? 39.779 -15.758 14.921 1.00 29.86 368 LEU A CA 1
ATOM 2858 C C . LEU A 1 368 ? 38.460 -16.502 15.183 1.00 29.86 368 LEU A C 1
ATOM 2860 O O . LEU A 1 368 ? 37.905 -17.154 14.298 1.00 29.86 368 LEU A O 1
ATOM 2864 N N . LYS A 1 369 ? 37.985 -16.446 16.430 1.00 26.59 369 LYS A N 1
ATOM 2865 C CA . LYS A 1 369 ? 36.719 -17.051 16.858 1.00 26.59 369 LYS A CA 1
ATOM 2866 C C . LYS A 1 369 ? 35.556 -16.459 16.055 1.00 26.59 369 LYS A C 1
ATOM 2868 O O . LYS A 1 369 ? 35.390 -15.242 16.030 1.00 26.59 369 LYS A O 1
ATOM 2873 N N . ARG A 1 370 ? 34.720 -17.331 15.475 1.00 27.19 370 ARG A N 1
ATOM 2874 C CA . ARG A 1 370 ? 33.360 -17.000 15.015 1.00 27.19 370 ARG A CA 1
ATOM 2875 C C . ARG A 1 370 ? 32.605 -16.300 16.149 1.00 27.19 370 ARG A C 1
ATOM 2877 O O . ARG A 1 370 ? 32.457 -16.880 17.222 1.00 27.19 370 ARG A O 1
ATOM 2884 N N . GLN A 1 371 ? 32.122 -15.086 15.906 1.00 34.22 371 GLN A N 1
ATOM 2885 C CA . GLN A 1 371 ? 31.123 -14.418 16.744 1.00 34.22 371 GLN A CA 1
ATOM 2886 C C . GLN A 1 371 ? 29.772 -14.482 16.026 1.00 34.22 371 GLN A C 1
ATOM 2888 O O . GLN A 1 371 ? 29.261 -13.481 15.548 1.00 34.22 371 GLN A O 1
ATOM 2893 N N . ASP A 1 372 ? 29.201 -15.685 15.953 1.00 31.45 372 ASP A N 1
ATOM 2894 C CA . ASP A 1 372 ? 27.799 -15.905 15.558 1.00 31.45 372 ASP A CA 1
ATOM 2895 C C . ASP A 1 372 ? 26.884 -15.899 16.800 1.00 31.45 372 ASP A C 1
ATOM 2897 O O . ASP A 1 372 ? 25.881 -16.605 16.865 1.00 31.45 372 ASP A O 1
ATOM 2901 N N . SER A 1 373 ? 27.264 -15.194 17.869 1.00 37.53 373 SER A N 1
ATOM 2902 C CA . SER A 1 373 ? 26.583 -15.288 19.164 1.00 37.53 373 SER A CA 1
ATOM 2903 C C . SER A 1 373 ? 26.460 -13.923 19.825 1.00 37.53 373 SER A C 1
ATOM 2905 O O . SER A 1 373 ? 27.426 -13.161 19.881 1.00 37.53 373 SER A O 1
ATOM 2907 N N . ILE A 1 374 ? 25.255 -13.658 20.337 1.00 47.12 374 ILE A N 1
ATOM 2908 C CA . ILE A 1 374 ? 24.902 -12.528 21.205 1.00 47.12 374 ILE A CA 1
ATOM 2909 C C . ILE A 1 374 ? 25.988 -12.381 22.296 1.00 47.12 374 ILE A C 1
ATOM 2911 O O . ILE A 1 374 ? 26.426 -13.402 22.838 1.00 47.12 374 ILE A O 1
ATOM 2915 N N . PRO A 1 375 ? 26.464 -11.158 22.617 1.00 41.81 375 PRO A N 1
ATOM 2916 C CA . PRO A 1 375 ? 27.510 -10.954 23.620 1.00 41.81 375 PRO A CA 1
ATOM 2917 C C . PRO A 1 375 ? 27.191 -11.650 24.954 1.00 41.81 375 PRO A C 1
ATOM 2919 O O . PRO A 1 375 ? 26.082 -11.559 25.471 1.00 41.81 375 PRO A O 1
ATOM 2922 N N . CYS A 1 376 ? 28.176 -12.360 25.510 1.00 36.72 376 CYS A N 1
ATOM 2923 C CA . CYS A 1 376 ? 28.020 -13.204 26.696 1.00 36.72 376 CYS A CA 1
ATOM 2924 C C . CYS A 1 376 ? 27.733 -12.393 27.981 1.00 36.72 376 CYS A C 1
ATOM 2926 O O . CYS A 1 376 ? 28.630 -11.741 28.513 1.00 36.72 376 CYS A O 1
ATOM 2928 N N . HIS A 1 377 ? 26.479 -12.488 28.446 1.00 46.38 377 HIS A N 1
ATOM 2929 C CA . HIS A 1 377 ? 25.835 -12.402 29.781 1.00 46.38 377 HIS A CA 1
ATOM 2930 C C . HIS A 1 377 ? 26.501 -11.819 31.050 1.00 46.38 377 HIS A C 1
ATOM 2932 O O . HIS A 1 377 ? 25.837 -11.807 32.081 1.00 46.38 377 HIS A O 1
ATOM 2938 N N . LYS A 1 378 ? 27.746 -11.335 31.092 1.00 42.09 378 LYS A N 1
ATOM 2939 C CA . LYS A 1 378 ? 28.365 -11.012 32.400 1.00 42.09 378 LYS A CA 1
ATOM 2940 C C . LYS A 1 378 ? 28.068 -9.624 32.977 1.00 42.09 378 LYS A C 1
ATOM 2942 O O . LYS A 1 378 ? 28.331 -9.424 34.157 1.00 42.09 378 LYS A O 1
ATOM 2947 N N . GLU A 1 379 ? 27.524 -8.690 32.197 1.00 47.41 379 GLU A N 1
ATOM 2948 C CA . GLU A 1 379 ? 27.307 -7.300 32.654 1.00 47.41 379 GLU A CA 1
ATOM 2949 C C . GLU A 1 379 ? 25.913 -6.728 32.345 1.00 47.41 379 GLU A C 1
ATOM 2951 O O . GLU A 1 379 ? 25.656 -5.572 32.672 1.00 47.41 379 GLU A O 1
ATOM 2956 N N . TYR A 1 380 ? 25.009 -7.509 31.744 1.00 49.19 380 TYR A N 1
ATOM 2957 C CA . TYR A 1 380 ? 23.614 -7.094 31.607 1.00 49.19 380 TYR A CA 1
ATOM 2958 C C . TYR A 1 380 ? 22.816 -7.651 32.774 1.00 49.19 380 TYR A C 1
ATOM 2960 O O . TYR A 1 380 ? 22.759 -8.865 32.970 1.00 49.19 380 TYR A O 1
ATOM 2968 N N . ASP A 1 381 ? 22.212 -6.758 33.544 1.00 59.19 381 ASP A N 1
ATOM 2969 C CA . ASP A 1 381 ? 21.247 -7.136 34.557 1.00 59.19 381 ASP A CA 1
ATOM 2970 C C . ASP A 1 381 ? 19.955 -7.551 33.833 1.00 59.19 381 ASP A C 1
ATOM 2972 O O . ASP A 1 381 ? 19.125 -6.709 33.492 1.00 59.19 381 ASP A O 1
ATOM 2976 N N . GLU A 1 382 ? 19.811 -8.849 33.530 1.00 54.94 382 GLU A N 1
ATOM 2977 C CA . GLU A 1 382 ? 18.579 -9.413 32.948 1.00 54.94 382 GLU A CA 1
ATOM 2978 C C . GLU A 1 382 ? 17.337 -9.011 33.756 1.00 54.94 382 GLU A C 1
ATOM 2980 O O . GLU A 1 382 ? 16.250 -8.836 33.199 1.00 54.94 382 GLU A O 1
ATOM 2985 N N . GLU A 1 383 ? 17.517 -8.751 35.054 1.00 57.75 383 GLU A N 1
ATOM 2986 C CA . GLU A 1 383 ? 16.465 -8.319 35.958 1.00 57.75 383 GLU A CA 1
ATOM 2987 C C . GLU A 1 383 ? 16.067 -6.848 35.736 1.00 57.75 383 GLU A C 1
ATOM 2989 O O . GLU A 1 383 ? 15.015 -6.427 36.207 1.00 57.75 383 GLU A O 1
ATOM 2994 N N . GLU A 1 384 ? 16.849 -6.009 35.043 1.00 66.19 384 GLU A N 1
ATOM 2995 C CA . GLU A 1 384 ? 16.479 -4.609 34.760 1.00 66.19 384 GLU A CA 1
ATOM 2996 C C . GLU A 1 384 ? 15.246 -4.518 33.860 1.00 66.19 384 GLU A C 1
ATOM 2998 O O . GLU A 1 384 ? 14.278 -3.845 34.219 1.00 66.19 384 GLU A O 1
ATOM 3003 N N . TRP A 1 385 ? 15.229 -5.232 32.732 1.00 73.00 385 TRP A N 1
ATOM 3004 C CA . TRP A 1 385 ? 14.037 -5.260 31.883 1.00 73.00 385 TRP A CA 1
ATOM 3005 C C . TRP A 1 385 ? 12.877 -5.954 32.589 1.00 73.00 385 TRP A C 1
ATOM 3007 O O . TRP A 1 385 ? 11.749 -5.455 32.528 1.00 73.00 385 TRP A O 1
ATOM 3017 N N . ASP A 1 386 ? 13.161 -7.036 33.323 1.00 76.19 386 ASP A N 1
ATOM 3018 C CA . ASP A 1 386 ? 12.125 -7.746 34.061 1.00 76.19 386 ASP A CA 1
ATOM 3019 C C . ASP A 1 386 ? 11.455 -6.885 35.141 1.00 76.19 386 ASP A C 1
ATOM 3021 O O . ASP A 1 386 ? 10.237 -6.930 35.331 1.00 76.19 386 ASP A O 1
ATOM 3025 N N . ARG A 1 387 ? 12.225 -5.995 35.774 1.00 79.75 387 ARG A N 1
ATOM 3026 C CA . ARG A 1 387 ? 11.711 -4.976 36.697 1.00 79.75 387 ARG A CA 1
ATOM 3027 C C . ARG A 1 387 ? 10.879 -3.912 35.979 1.00 79.75 387 ARG A C 1
ATOM 3029 O O . ARG A 1 387 ? 9.807 -3.568 36.474 1.00 79.75 387 ARG A O 1
ATOM 3036 N N . VAL A 1 388 ? 11.311 -3.442 34.806 1.00 74.50 388 VAL A N 1
ATOM 3037 C CA . VAL A 1 388 ? 10.617 -2.392 34.037 1.00 74.50 388 VAL A CA 1
ATOM 3038 C C . VAL A 1 388 ? 9.211 -2.827 33.598 1.00 74.50 388 VAL A C 1
ATOM 3040 O O . VAL A 1 388 ? 8.265 -2.051 33.741 1.00 74.50 388 VAL A O 1
ATOM 3043 N N . TRP A 1 389 ? 9.016 -4.063 33.115 1.00 78.19 389 TRP A N 1
ATOM 3044 C CA . TRP A 1 389 ? 7.656 -4.531 32.789 1.00 78.19 389 TRP A CA 1
ATOM 3045 C C . TRP A 1 389 ? 6.850 -4.920 34.035 1.00 78.19 389 TRP A C 1
ATOM 3047 O O . TRP A 1 389 ? 5.634 -4.706 34.062 1.00 78.19 389 TRP A O 1
ATOM 3057 N N . ALA A 1 390 ? 7.500 -5.427 35.090 1.00 84.19 390 ALA A N 1
ATOM 3058 C CA . ALA A 1 390 ? 6.836 -5.686 36.367 1.00 84.19 390 ALA A CA 1
ATOM 3059 C C . ALA A 1 390 ? 6.257 -4.402 36.985 1.00 84.19 390 ALA A C 1
ATOM 3061 O O . ALA A 1 390 ? 5.209 -4.453 37.629 1.00 84.19 390 ALA A O 1
ATOM 3062 N N . ASP A 1 391 ? 6.882 -3.247 36.761 1.00 86.75 391 ASP A N 1
ATOM 3063 C CA . ASP A 1 391 ? 6.397 -1.963 37.267 1.00 86.75 391 ASP A CA 1
ATOM 3064 C C . ASP A 1 391 ? 5.096 -1.497 36.594 1.00 86.75 391 ASP A C 1
ATOM 3066 O O . ASP A 1 391 ? 4.251 -0.911 37.272 1.00 86.75 391 ASP A O 1
ATOM 3070 N N . VAL A 1 392 ? 4.853 -1.842 35.321 1.00 90.81 392 VAL A N 1
ATOM 3071 C CA . VAL A 1 392 ? 3.542 -1.622 34.674 1.00 90.81 392 VAL A CA 1
ATOM 3072 C C . VAL A 1 392 ? 2.455 -2.428 35.382 1.00 90.81 392 VAL A C 1
ATOM 3074 O O . VAL A 1 392 ? 1.403 -1.886 35.718 1.00 90.81 392 VAL A O 1
ATOM 3077 N N . ALA A 1 393 ? 2.719 -3.710 35.652 1.00 89.12 393 ALA A N 1
ATOM 3078 C CA . ALA A 1 393 ? 1.769 -4.585 36.335 1.00 89.12 393 ALA A CA 1
ATOM 3079 C C . ALA A 1 393 ? 1.505 -4.122 37.777 1.00 89.12 393 ALA A C 1
ATOM 3081 O O . ALA A 1 393 ? 0.353 -4.048 38.200 1.00 89.12 393 ALA A O 1
ATOM 3082 N N . LYS A 1 394 ? 2.553 -3.739 38.520 1.00 90.94 394 LYS A N 1
ATOM 3083 C CA . LYS A 1 394 ? 2.410 -3.159 39.866 1.00 90.94 394 LYS A CA 1
ATOM 3084 C C . LYS A 1 394 ? 1.594 -1.870 39.830 1.00 90.94 394 LYS A C 1
ATOM 3086 O O . LYS A 1 394 ? 0.674 -1.725 40.626 1.00 90.94 394 LYS A O 1
ATOM 3091 N N . SER A 1 395 ? 1.893 -0.963 38.898 1.00 93.69 395 SER A N 1
ATOM 3092 C CA . SER A 1 395 ? 1.169 0.303 38.771 1.00 93.69 395 SER A CA 1
ATOM 3093 C C . SER A 1 395 ? -0.306 0.088 38.430 1.00 93.69 395 SER A C 1
ATOM 3095 O O . SER A 1 395 ? -1.156 0.769 38.998 1.00 93.69 395 SER A O 1
ATOM 3097 N N . LEU A 1 396 ? -0.625 -0.862 37.545 1.00 94.38 396 LEU A N 1
ATOM 3098 C CA . LEU A 1 396 ? -2.007 -1.231 37.238 1.00 94.38 396 LEU A CA 1
ATOM 3099 C C . LEU A 1 396 ? -2.708 -1.821 38.469 1.00 94.38 396 LEU A C 1
ATOM 3101 O O . LEU A 1 396 ? -3.818 -1.408 38.788 1.00 94.38 396 LEU A O 1
ATOM 3105 N N . ASN A 1 397 ? -2.047 -2.719 39.203 1.00 93.88 397 ASN A N 1
ATOM 3106 C CA . ASN A 1 397 ? -2.589 -3.295 40.435 1.00 93.88 397 ASN A CA 1
ATOM 3107 C C . ASN A 1 397 ? -2.854 -2.230 41.509 1.00 93.88 397 ASN A C 1
ATOM 3109 O O . ASN A 1 397 ? -3.854 -2.322 42.215 1.00 93.88 397 ASN A O 1
ATOM 3113 N N . CYS A 1 398 ? -2.016 -1.192 41.616 1.00 95.31 398 CYS A N 1
ATOM 3114 C CA . CYS A 1 398 ? -2.282 -0.060 42.506 1.00 95.31 398 CYS A CA 1
ATOM 3115 C C . CYS A 1 398 ? -3.551 0.704 42.103 1.00 95.31 398 CYS A C 1
ATOM 3117 O O . CYS A 1 398 ? -4.331 1.082 42.974 1.00 95.31 398 CYS A O 1
ATOM 3119 N N . VAL A 1 399 ? -3.773 0.916 40.800 1.00 94.00 399 VAL A N 1
ATOM 3120 C CA . VAL A 1 399 ? -5.004 1.544 40.292 1.00 94.00 399 VAL A CA 1
ATOM 3121 C C . VAL A 1 399 ? -6.221 0.669 40.604 1.00 94.00 399 VAL A C 1
ATOM 3123 O O . VAL A 1 399 ? -7.204 1.187 41.127 1.00 94.00 399 VAL A O 1
ATOM 3126 N N . ILE A 1 400 ? -6.142 -0.643 40.349 1.00 93.88 400 ILE A N 1
ATOM 3127 C CA . ILE A 1 400 ? -7.213 -1.605 40.657 1.00 93.88 400 ILE A CA 1
ATOM 3128 C C . ILE A 1 400 ? -7.559 -1.558 42.150 1.00 93.88 400 ILE A C 1
ATOM 3130 O O . ILE A 1 400 ? -8.703 -1.293 42.502 1.00 93.88 400 ILE A O 1
ATOM 3134 N N . ALA A 1 401 ? -6.558 -1.697 43.023 1.00 93.56 401 ALA A N 1
ATOM 3135 C CA . ALA A 1 401 ? -6.758 -1.687 44.469 1.00 93.56 401 ALA A CA 1
ATOM 3136 C C . ALA A 1 401 ? -7.367 -0.371 44.981 1.00 93.56 401 ALA A C 1
ATOM 3138 O O . ALA A 1 401 ? -8.161 -0.377 45.921 1.00 93.56 401 ALA A O 1
ATOM 3139 N N . MET A 1 402 ? -7.017 0.769 44.373 1.00 92.62 402 MET A N 1
ATOM 3140 C CA . MET A 1 402 ? -7.628 2.050 44.727 1.00 92.62 402 MET A CA 1
ATOM 3141 C C . MET A 1 402 ? -9.096 2.117 44.295 1.00 92.62 402 MET A C 1
ATOM 3143 O O . MET A 1 402 ? -9.929 2.576 45.068 1.00 92.62 402 MET A O 1
ATOM 3147 N N . VAL A 1 403 ? -9.434 1.643 43.093 1.00 91.25 403 VAL A N 1
ATOM 3148 C CA . VAL A 1 403 ? -10.829 1.583 42.625 1.00 91.25 403 VAL A CA 1
ATOM 3149 C C . VAL A 1 403 ? -11.670 0.645 43.496 1.00 91.25 403 VAL A C 1
ATOM 3151 O O . VAL A 1 403 ? -12.787 1.007 43.862 1.00 91.25 403 VAL A O 1
ATOM 3154 N N . ASP A 1 404 ? -11.126 -0.505 43.893 1.00 91.19 404 ASP A N 1
ATOM 3155 C CA . ASP A 1 404 ? -11.795 -1.437 44.809 1.00 91.19 404 ASP A CA 1
ATOM 3156 C C . ASP A 1 404 ? -12.034 -0.792 46.185 1.00 91.19 404 ASP A C 1
ATOM 3158 O O . ASP A 1 404 ? -13.121 -0.898 46.752 1.00 91.19 404 ASP A O 1
ATOM 3162 N N . LYS A 1 405 ? -11.066 -0.018 46.690 1.00 89.69 405 LYS A N 1
ATOM 3163 C CA . LYS A 1 405 ? -11.229 0.753 47.930 1.00 89.69 405 LYS A CA 1
ATOM 3164 C C . LYS A 1 405 ? -12.313 1.831 47.809 1.00 89.69 405 LYS A C 1
ATOM 3166 O O . LYS A 1 405 ? -13.088 2.017 48.742 1.00 89.69 405 LYS A O 1
ATOM 3171 N N . LEU A 1 406 ? -12.381 2.544 46.682 1.00 87.06 406 LEU A N 1
ATOM 3172 C CA . LEU A 1 406 ? -13.433 3.539 46.430 1.00 87.06 406 LEU A CA 1
ATOM 3173 C C . LEU A 1 406 ? -14.819 2.884 46.348 1.00 87.06 406 LEU A C 1
ATOM 3175 O O . LEU A 1 406 ? -15.801 3.463 46.801 1.00 87.06 406 LEU A O 1
ATOM 3179 N N . GLN A 1 407 ? -14.890 1.655 45.837 1.00 84.00 407 GLN A N 1
ATOM 3180 C CA . GLN A 1 407 ? -16.114 0.862 45.811 1.00 84.00 407 GLN A CA 1
ATOM 3181 C C . GLN A 1 407 ? -16.587 0.461 47.214 1.00 84.00 407 GLN A C 1
ATOM 3183 O O . GLN A 1 407 ? -17.784 0.498 47.486 1.00 84.00 407 GLN A O 1
ATOM 3188 N N . GLU A 1 408 ? -15.674 0.078 48.105 1.00 81.75 408 GLU A N 1
ATOM 3189 C CA . GLU A 1 408 ? -16.004 -0.242 49.502 1.00 81.75 408 GLU A CA 1
ATOM 3190 C C . GLU A 1 408 ? -16.438 0.992 50.312 1.00 81.75 408 GLU A C 1
ATOM 3192 O O . GLU A 1 408 ? -17.090 0.856 51.346 1.00 81.75 408 GLU A O 1
ATOM 3197 N N . GLN A 1 409 ? -16.093 2.194 49.841 1.00 70.94 409 GLN A N 1
ATOM 3198 C CA . GLN A 1 409 ? -16.456 3.468 50.461 1.00 70.94 409 GLN A CA 1
ATOM 3199 C C . GLN A 1 409 ? -17.834 4.001 50.043 1.00 70.94 409 GLN A C 1
ATOM 3201 O O . GLN A 1 409 ? -18.275 4.983 50.637 1.00 70.94 409 GLN A O 1
ATOM 3206 N N . GLU A 1 410 ? -18.542 3.387 49.084 1.00 63.25 410 GLU A N 1
ATOM 3207 C CA . GLU A 1 410 ? -19.951 3.732 48.848 1.00 63.25 410 GLU A CA 1
ATOM 3208 C C . GLU A 1 410 ? -20.794 3.314 50.070 1.00 63.25 410 GLU A C 1
ATOM 3210 O O . GLU A 1 410 ? -20.916 2.118 50.357 1.00 63.25 410 GLU A O 1
ATOM 3215 N N . PRO A 1 411 ? -21.403 4.257 50.817 1.00 52.28 411 PRO A N 1
ATOM 3216 C CA . PRO A 1 411 ? -22.248 3.893 51.939 1.00 52.28 411 PRO A CA 1
ATOM 3217 C C . PRO A 1 411 ? -23.485 3.148 51.432 1.00 52.28 411 PRO A C 1
ATOM 3219 O O . PRO A 1 411 ? -24.197 3.615 50.541 1.00 52.28 411 PRO A O 1
ATOM 3222 N N . ILE A 1 412 ? -23.776 2.006 52.060 1.00 47.06 412 ILE A N 1
ATOM 3223 C CA . ILE A 1 412 ? -25.065 1.313 51.980 1.00 47.06 412 ILE A CA 1
ATOM 3224 C C . ILE A 1 412 ? -26.130 2.272 52.529 1.00 47.06 412 ILE A C 1
ATOM 3226 O O . ILE A 1 412 ? -26.451 2.246 53.714 1.00 47.06 412 ILE A O 1
ATOM 3230 N N . ASN A 1 413 ? -26.666 3.155 51.691 1.00 39.84 413 ASN A N 1
ATOM 3231 C CA . ASN A 1 413 ? -27.794 3.991 52.065 1.00 39.84 413 ASN A CA 1
ATOM 3232 C C . ASN A 1 413 ? -29.074 3.339 51.548 1.00 39.84 413 ASN A C 1
ATOM 3234 O O . ASN A 1 413 ? -29.537 3.626 50.450 1.00 39.84 413 ASN A O 1
ATOM 3238 N N . ASN A 1 414 ? -29.625 2.429 52.351 1.00 38.28 414 ASN A N 1
ATOM 3239 C CA . ASN A 1 414 ? -31.048 2.125 52.326 1.00 38.28 414 ASN A CA 1
ATOM 3240 C C . ASN A 1 414 ? -31.536 1.784 53.743 1.00 38.28 414 ASN A C 1
ATOM 3242 O O . ASN A 1 414 ? -31.365 0.666 54.223 1.00 38.28 414 ASN A O 1
ATOM 3246 N N . ASN A 1 415 ? -32.231 2.778 54.310 1.00 35.97 415 ASN A N 1
ATOM 3247 C CA . ASN A 1 415 ? -33.340 2.720 55.272 1.00 35.97 415 ASN A CA 1
ATOM 3248 C C . ASN A 1 415 ? -33.098 3.077 56.759 1.00 35.97 415 ASN A C 1
ATOM 3250 O O . ASN A 1 415 ? -32.486 2.329 57.511 1.00 35.97 415 ASN A O 1
ATOM 3254 N N . GLN A 1 416 ? -33.810 4.162 57.128 1.00 37.78 416 GLN A N 1
ATOM 3255 C CA . GLN A 1 416 ? -34.503 4.513 58.388 1.00 37.78 416 GLN A CA 1
ATOM 3256 C C . GLN A 1 416 ? -33.893 5.567 59.348 1.00 37.78 416 GLN A C 1
ATOM 3258 O O . GLN A 1 416 ? -32.974 5.273 60.095 1.00 37.78 416 GLN A O 1
ATOM 3263 N N . GLU A 1 417 ? -34.541 6.757 59.325 1.00 35.38 417 GLU A N 1
ATOM 3264 C CA . GLU A 1 417 ? -35.018 7.624 60.447 1.00 35.38 417 GLU A CA 1
ATOM 3265 C C . GLU A 1 417 ? -34.001 8.092 61.522 1.00 35.38 417 GLU A C 1
ATOM 3267 O O . GLU A 1 417 ? -33.247 7.298 62.051 1.00 35.38 417 GLU A O 1
ATOM 3272 N N . GLN A 1 418 ? -33.907 9.331 62.030 1.00 31.16 418 GLN A N 1
ATOM 3273 C CA . GLN A 1 418 ? -34.681 10.587 62.072 1.00 31.16 418 GLN A CA 1
ATOM 3274 C C . GLN A 1 418 ? -33.736 11.708 62.635 1.00 31.16 418 GLN A C 1
ATOM 3276 O O . GLN A 1 418 ? -32.631 11.391 63.080 1.00 31.16 418 GLN A O 1
ATOM 3281 N N . PRO A 1 419 ? -34.116 13.008 62.666 1.00 42.19 419 PRO A N 1
ATOM 3282 C CA . PRO A 1 419 ? -33.208 14.120 62.982 1.00 42.19 419 PRO A CA 1
ATOM 3283 C C . PRO A 1 419 ? -33.188 14.506 64.477 1.00 42.19 419 PRO A C 1
ATOM 3285 O O . PRO A 1 419 ? -34.238 14.675 65.092 1.00 42.19 419 PRO A O 1
ATOM 3288 N N . ILE A 1 420 ? -32.003 14.759 65.052 1.00 30.56 420 ILE A N 1
ATOM 3289 C CA . ILE A 1 420 ? -31.849 15.455 66.348 1.00 30.56 420 ILE A CA 1
ATOM 3290 C C . ILE A 1 420 ? -30.728 16.510 66.234 1.00 30.56 420 ILE A C 1
ATOM 3292 O O . ILE A 1 420 ? -29.626 16.163 65.810 1.00 30.56 420 ILE A O 1
ATOM 3296 N N . PRO A 1 421 ? -30.956 17.784 66.620 1.00 54.88 421 PRO A N 1
ATOM 3297 C CA . PRO A 1 421 ? -29.969 18.855 66.484 1.00 54.88 421 PRO A CA 1
ATOM 3298 C C . PRO A 1 421 ? -29.199 19.099 67.791 1.00 54.88 421 PRO A C 1
ATOM 3300 O O . PRO A 1 421 ? -29.827 19.269 68.836 1.00 54.88 421 PRO A O 1
ATOM 3303 N N . LYS A 1 422 ? -27.862 19.221 67.748 1.00 31.86 422 LYS A N 1
ATOM 3304 C CA . LYS A 1 422 ? -27.085 19.875 68.823 1.00 31.86 422 LYS A CA 1
ATOM 3305 C C . LYS A 1 422 ? -25.873 20.660 68.308 1.00 31.86 422 LYS A C 1
ATOM 3307 O O . LYS A 1 422 ? -24.879 20.093 67.884 1.00 31.86 422 LYS A O 1
ATOM 3312 N N . GLN A 1 423 ? -26.045 21.977 68.409 1.00 33.38 423 GLN A N 1
ATOM 3313 C CA . GLN A 1 423 ? -25.148 23.007 68.943 1.00 33.38 423 GLN A CA 1
ATOM 3314 C C . GLN A 1 423 ? -23.640 22.978 68.625 1.00 33.38 423 GLN A C 1
ATOM 3316 O O . GLN A 1 423 ? -22.892 22.096 69.030 1.00 33.38 423 GLN A O 1
ATOM 3321 N N . VAL A 1 424 ? -23.222 24.099 68.037 1.00 43.03 424 VAL A N 1
ATOM 3322 C CA . VAL A 1 424 ? -21.864 24.623 67.858 1.00 43.03 424 VAL A CA 1
ATOM 3323 C C . VAL A 1 424 ? -21.033 24.580 69.148 1.00 43.03 424 VAL A C 1
ATOM 3325 O O . VAL A 1 424 ? -21.409 25.201 70.142 1.00 43.03 424 VAL A O 1
ATOM 3328 N N . LEU A 1 425 ? -19.848 23.970 69.074 1.00 34.38 425 LEU A N 1
ATOM 3329 C CA . LEU A 1 425 ? -18.658 24.436 69.785 1.00 34.38 425 LEU A CA 1
ATOM 3330 C C . LEU A 1 425 ? -17.490 24.397 68.794 1.00 34.38 425 LEU A C 1
ATOM 3332 O O . LEU A 1 425 ? -17.136 23.339 68.279 1.00 34.38 425 LEU A O 1
ATOM 3336 N N . ALA A 1 426 ? -16.960 25.571 68.468 1.00 43.56 426 ALA A N 1
ATOM 3337 C CA . ALA A 1 426 ? -15.727 25.694 67.716 1.00 43.56 426 ALA A CA 1
ATOM 3338 C C . ALA A 1 426 ? -14.570 25.285 68.629 1.00 43.56 426 ALA A C 1
ATOM 3340 O O . ALA A 1 426 ? -14.408 25.897 69.679 1.00 43.56 426 ALA A O 1
ATOM 3341 N N . ASP A 1 427 ? -13.775 24.304 68.207 1.00 33.06 427 ASP A N 1
ATOM 3342 C CA . ASP A 1 427 ? -12.400 24.166 68.666 1.00 33.06 427 ASP A CA 1
ATOM 3343 C C . ASP A 1 427 ? -11.500 23.658 67.537 1.00 33.06 427 ASP A C 1
ATOM 3345 O O . ASP A 1 427 ? -11.840 22.790 66.733 1.00 33.06 427 ASP A O 1
ATOM 3349 N N . VAL A 1 428 ? -10.351 24.314 67.466 1.00 46.09 428 VAL A N 1
ATOM 3350 C CA . VAL A 1 428 ? -9.304 24.239 66.457 1.00 46.09 428 VAL A CA 1
ATOM 3351 C C . VAL A 1 428 ? -8.618 22.876 66.505 1.00 46.09 428 VAL A C 1
ATOM 3353 O O . VAL A 1 428 ? -7.699 22.696 67.292 1.00 46.09 428 VAL A O 1
ATOM 3356 N N . ILE A 1 429 ? -9.012 21.937 65.641 1.00 38.56 429 ILE A N 1
ATOM 3357 C CA . ILE A 1 429 ? -8.174 20.802 65.220 1.00 38.56 429 ILE A CA 1
ATOM 3358 C C . ILE A 1 429 ? -8.477 20.510 63.743 1.00 38.56 429 ILE A C 1
ATOM 3360 O O . ILE A 1 429 ? -9.548 20.031 63.397 1.00 38.56 429 ILE A O 1
ATOM 3364 N N . THR A 1 430 ? -7.514 20.855 62.888 1.00 36.03 430 THR A N 1
ATOM 3365 C CA . THR A 1 430 ? -7.212 20.249 61.582 1.00 36.03 430 THR A CA 1
ATOM 3366 C C . THR A 1 430 ? -8.402 19.867 60.691 1.00 36.03 430 THR A C 1
ATOM 3368 O O . THR A 1 430 ? -8.966 18.780 60.790 1.00 36.03 430 THR A O 1
ATOM 3371 N N . SER A 1 431 ? -8.703 20.720 59.711 1.00 31.73 431 SER A N 1
ATOM 3372 C CA . SER A 1 431 ? -9.501 20.374 58.534 1.00 31.73 431 SER A CA 1
ATOM 3373 C C . SER A 1 431 ? -8.780 19.319 57.676 1.00 31.73 431 SER A C 1
ATOM 3375 O O . SER A 1 431 ? -8.170 19.638 56.658 1.00 31.73 431 SER A O 1
ATOM 3377 N N . HIS A 1 432 ? -8.828 18.057 58.081 1.00 34.56 432 HIS A N 1
ATOM 3378 C CA . HIS A 1 432 ? -8.668 16.937 57.165 1.00 34.56 432 HIS A CA 1
ATOM 3379 C C . HIS A 1 432 ? -10.025 16.262 57.067 1.00 34.56 432 HIS A C 1
ATOM 3381 O O . HIS A 1 432 ? -10.374 15.440 57.906 1.00 34.56 432 HIS A O 1
ATOM 3387 N N . ASN A 1 433 ? -10.797 16.643 56.050 1.00 41.09 433 ASN A N 1
ATOM 3388 C CA . ASN A 1 433 ? -11.855 15.779 55.556 1.00 41.09 433 ASN A CA 1
ATOM 3389 C C . ASN A 1 433 ? -11.135 14.600 54.864 1.00 41.09 433 ASN A C 1
ATOM 3391 O O . ASN A 1 433 ? -10.426 14.852 53.889 1.00 41.09 433 ASN A O 1
ATOM 3395 N N . PRO A 1 434 ? -11.203 13.348 55.361 1.00 46.16 434 PRO A N 1
ATOM 3396 C CA . PRO A 1 434 ? -10.514 12.208 54.742 1.00 46.16 434 PRO A CA 1
ATOM 3397 C C . PRO A 1 434 ? -11.203 11.731 53.452 1.00 46.16 434 PRO A C 1
ATOM 3399 O O . PRO A 1 434 ? -10.687 10.858 52.758 1.00 46.16 434 PRO A O 1
ATOM 3402 N N . GLU A 1 435 ? -12.366 12.299 53.136 1.00 49.66 435 GLU A N 1
ATOM 3403 C CA . GLU A 1 435 ? -13.155 12.056 51.930 1.00 49.66 435 GLU A CA 1
ATOM 3404 C C . GLU A 1 435 ? -12.595 12.883 50.762 1.00 49.66 435 GLU A C 1
ATOM 3406 O O . GLU A 1 435 ? -13.199 13.851 50.304 1.00 49.66 435 GLU A O 1
ATOM 3411 N N . GLY A 1 436 ? -11.373 12.561 50.333 1.00 57.94 436 GLY A N 1
ATOM 3412 C CA . GLY A 1 436 ? -10.771 13.183 49.154 1.00 57.94 436 GLY A CA 1
ATOM 3413 C C . GLY A 1 436 ? -11.540 12.814 47.883 1.00 57.94 436 GLY A C 1
ATOM 3414 O O . GLY A 1 436 ? -11.930 11.654 47.720 1.00 57.94 436 GLY A O 1
ATOM 3415 N N . ASP A 1 437 ? -11.717 13.788 46.984 1.00 81.81 437 ASP A N 1
ATOM 3416 C CA . ASP A 1 437 ? -12.261 13.606 45.631 1.00 81.81 437 ASP A CA 1
ATOM 3417 C C . ASP A 1 437 ? -11.634 12.353 44.983 1.00 81.81 437 ASP A C 1
ATOM 3419 O O . ASP A 1 437 ? -10.409 12.185 44.993 1.00 81.81 437 ASP A O 1
ATOM 3423 N N . TRP A 1 438 ? -12.458 11.438 44.451 1.00 88.06 438 TRP A N 1
ATOM 3424 C CA . TRP A 1 438 ? -12.002 10.167 43.860 1.00 88.06 438 TRP A CA 1
ATOM 3425 C C . TRP A 1 438 ? -10.900 10.401 42.827 1.00 88.06 438 TRP A C 1
ATOM 3427 O O . TRP A 1 438 ? -9.947 9.623 42.711 1.00 88.06 438 TRP A O 1
ATOM 3437 N N . ARG A 1 439 ? -11.003 11.520 42.103 1.00 89.00 439 ARG A N 1
ATOM 3438 C CA . ARG A 1 439 ? -10.010 11.946 41.126 1.00 89.00 439 ARG A CA 1
ATOM 3439 C C . ARG A 1 439 ? -8.665 12.285 41.766 1.00 89.00 439 ARG A C 1
ATOM 3441 O O . ARG A 1 439 ? -7.642 11.910 41.201 1.00 89.00 439 ARG A O 1
ATOM 3448 N N . GLU A 1 440 ? -8.629 12.963 42.911 1.00 89.25 440 GLU A N 1
ATOM 3449 C CA . GLU A 1 440 ? -7.376 13.314 43.601 1.00 89.25 440 GLU A CA 1
ATOM 3450 C C . GLU A 1 440 ? -6.625 12.071 44.092 1.00 89.25 440 GLU A C 1
ATOM 3452 O O . GLU A 1 440 ? -5.398 12.024 44.010 1.00 89.25 440 GLU A O 1
ATOM 3457 N N . GLN A 1 441 ? -7.354 11.033 44.516 1.00 89.31 441 GLN A N 1
ATOM 3458 C CA . GLN A 1 441 ? -6.764 9.761 44.947 1.00 89.31 441 GLN A CA 1
ATOM 3459 C C . GLN A 1 441 ? -6.247 8.915 43.768 1.00 89.31 441 GLN A C 1
ATOM 3461 O O . GLN A 1 441 ? -5.188 8.291 43.870 1.00 89.31 441 GLN A O 1
ATOM 3466 N N . LEU A 1 442 ? -6.958 8.904 42.633 1.00 92.81 442 LEU A N 1
ATOM 3467 C CA . LEU A 1 442 ? -6.591 8.112 41.449 1.00 92.81 442 LEU A CA 1
ATOM 3468 C C . LEU A 1 442 ? -5.550 8.786 40.545 1.00 92.81 442 LEU A C 1
ATOM 3470 O O . LEU A 1 442 ? -4.748 8.092 39.919 1.00 92.81 442 LEU A O 1
ATOM 3474 N N . CYS A 1 443 ? -5.535 10.119 40.476 1.00 94.12 443 CYS A N 1
ATOM 3475 C CA . CYS A 1 443 ? -4.644 10.898 39.612 1.00 94.12 443 CYS A CA 1
ATOM 3476 C C . CYS A 1 443 ? -3.161 10.489 39.711 1.00 94.12 443 CYS A C 1
ATOM 3478 O O . CYS A 1 443 ? -2.589 10.159 38.670 1.00 94.12 443 CYS A O 1
ATOM 3480 N N . PRO A 1 444 ? -2.518 10.430 40.896 1.00 95.50 444 PRO A N 1
ATOM 3481 C CA . PRO A 1 444 ? -1.104 10.054 40.980 1.00 95.50 444 PRO A CA 1
ATOM 3482 C C . PRO A 1 444 ? -0.833 8.618 40.502 1.00 95.50 444 PRO A C 1
ATOM 3484 O O . PRO A 1 444 ? 0.200 8.364 39.886 1.00 95.50 444 PRO A O 1
ATOM 3487 N N . LEU A 1 445 ? -1.767 7.685 40.725 1.00 95.62 445 LEU A N 1
ATOM 3488 C CA . LEU A 1 445 ? -1.633 6.287 40.298 1.00 95.62 445 LEU A CA 1
ATOM 3489 C C . LEU A 1 445 ? -1.781 6.137 38.780 1.00 95.62 445 LEU A C 1
ATOM 3491 O O . LEU A 1 445 ? -1.030 5.396 38.148 1.00 95.62 445 LEU A O 1
ATOM 3495 N N . VAL A 1 446 ? -2.723 6.873 38.187 1.00 95.31 446 VAL A N 1
ATOM 3496 C CA . VAL A 1 446 ? -2.923 6.915 36.735 1.00 95.31 446 VAL A CA 1
ATOM 3497 C C . VAL A 1 446 ? -1.736 7.570 36.035 1.00 95.31 446 VAL A C 1
ATOM 3499 O O . VAL A 1 446 ? -1.257 7.040 35.033 1.00 95.31 446 VAL A O 1
ATOM 3502 N N . VAL A 1 447 ? -1.225 8.685 36.563 1.00 95.25 447 VAL A N 1
ATOM 3503 C CA . VAL A 1 447 ? -0.013 9.327 36.030 1.00 95.25 447 VAL A CA 1
ATOM 3504 C C . VAL A 1 447 ? 1.156 8.347 36.072 1.00 95.25 447 VAL A C 1
ATOM 3506 O O . VAL A 1 447 ? 1.806 8.148 35.046 1.00 95.25 447 VAL A O 1
ATOM 3509 N N . ARG A 1 448 ? 1.354 7.645 37.198 1.00 95.00 448 ARG A N 1
ATOM 3510 C CA . ARG A 1 448 ? 2.403 6.628 37.317 1.00 95.00 448 ARG A CA 1
ATOM 3511 C C . ARG A 1 448 ? 2.250 5.500 36.294 1.00 95.00 448 ARG A C 1
ATOM 3513 O O . ARG A 1 448 ? 3.239 5.106 35.682 1.00 95.00 448 ARG A O 1
ATOM 3520 N N . LEU A 1 449 ? 1.028 5.021 36.052 1.00 94.31 449 LEU A N 1
ATOM 3521 C CA . LEU A 1 449 ? 0.769 3.990 35.042 1.00 94.31 449 LEU A CA 1
ATOM 3522 C C . LEU A 1 449 ? 1.141 4.479 33.637 1.00 94.31 449 LEU A C 1
ATOM 3524 O O . LEU A 1 449 ? 1.817 3.763 32.897 1.00 94.31 449 LEU A O 1
ATOM 3528 N N . LYS A 1 450 ? 0.730 5.703 33.277 1.00 94.81 450 LYS A N 1
ATOM 3529 C CA . LYS A 1 450 ? 1.052 6.311 31.976 1.00 94.81 450 LYS A CA 1
ATOM 3530 C C . LYS A 1 450 ? 2.563 6.463 31.795 1.00 94.81 450 LYS A C 1
ATOM 3532 O O . LYS A 1 450 ? 3.068 6.163 30.715 1.00 94.81 450 LYS A O 1
ATOM 3537 N N . GLU A 1 451 ? 3.280 6.871 32.841 1.00 94.56 451 GLU A N 1
ATOM 3538 C CA . GLU A 1 451 ? 4.745 6.958 32.842 1.00 94.56 451 GLU A CA 1
ATOM 3539 C C . GLU A 1 451 ? 5.401 5.589 32.639 1.00 94.56 451 GLU A C 1
ATOM 3541 O O . GLU A 1 451 ? 6.208 5.446 31.723 1.00 94.56 451 GLU A O 1
ATOM 3546 N N . CYS A 1 452 ? 5.017 4.568 33.416 1.00 93.06 452 CYS A N 1
ATOM 3547 C CA . CYS A 1 452 ? 5.564 3.213 33.281 1.00 93.06 452 CYS A CA 1
ATOM 3548 C C . CYS A 1 452 ? 5.338 2.642 31.871 1.00 93.06 452 CYS A C 1
ATOM 3550 O O . CYS A 1 452 ? 6.254 2.083 31.266 1.00 93.06 452 CYS A O 1
ATOM 3552 N N . VAL A 1 453 ? 4.137 2.820 31.307 1.00 93.06 453 VAL A N 1
ATOM 3553 C CA . VAL A 1 453 ? 3.824 2.384 29.936 1.00 93.06 453 VAL A CA 1
ATOM 3554 C C . VAL A 1 453 ? 4.661 3.153 28.913 1.00 93.06 453 VAL A C 1
ATOM 3556 O O . VAL A 1 453 ? 5.226 2.541 28.006 1.00 93.06 453 VAL A O 1
ATOM 3559 N N . ALA A 1 454 ? 4.793 4.474 29.056 1.00 92.75 454 ALA A N 1
ATOM 3560 C CA . ALA A 1 454 ? 5.618 5.285 28.163 1.00 92.75 454 ALA A CA 1
ATOM 3561 C C . ALA A 1 454 ? 7.099 4.870 28.206 1.00 92.75 454 ALA A C 1
ATOM 3563 O O . ALA A 1 454 ? 7.744 4.782 27.161 1.00 92.75 454 ALA A O 1
ATOM 3564 N N . GLU A 1 455 ? 7.627 4.556 29.389 1.00 91.31 455 GLU A N 1
ATOM 3565 C CA . GLU A 1 455 ? 9.010 4.118 29.583 1.00 91.31 455 GLU A CA 1
ATOM 3566 C C . GLU A 1 455 ? 9.305 2.797 28.849 1.00 91.31 455 GLU A C 1
ATOM 3568 O O . GLU A 1 455 ? 10.300 2.670 28.126 1.00 91.31 455 GLU A O 1
ATOM 3573 N N . VAL A 1 456 ? 8.398 1.826 28.983 1.00 90.75 456 VAL A N 1
ATOM 3574 C CA . VAL A 1 456 ? 8.459 0.523 28.304 1.00 90.75 456 VAL A CA 1
ATOM 3575 C C . VAL A 1 456 ? 8.370 0.696 26.788 1.00 90.75 456 VAL A C 1
ATOM 3577 O O . VAL A 1 456 ? 9.164 0.105 26.055 1.00 90.75 456 VAL A O 1
ATOM 3580 N N . VAL A 1 457 ? 7.455 1.547 26.308 1.00 91.56 457 VAL A N 1
ATOM 3581 C CA . VAL A 1 457 ? 7.305 1.860 24.877 1.00 91.56 457 VAL A CA 1
ATOM 3582 C C . VAL A 1 457 ? 8.596 2.436 24.307 1.00 91.56 457 VAL A C 1
ATOM 3584 O O . VAL A 1 457 ? 9.027 2.008 23.239 1.00 91.56 457 VAL A O 1
ATOM 3587 N N . VAL A 1 458 ? 9.223 3.396 24.992 1.00 90.62 458 VAL A N 1
ATOM 3588 C CA . VAL A 1 458 ? 10.469 4.020 24.522 1.00 90.62 458 VAL A CA 1
ATOM 3589 C C . VAL A 1 458 ? 11.581 2.979 24.396 1.00 90.62 458 VAL A C 1
ATOM 3591 O O . VAL A 1 458 ? 12.254 2.939 23.364 1.00 90.62 458 VAL A O 1
ATOM 3594 N N . ARG A 1 459 ? 11.753 2.103 25.395 1.00 89.44 459 ARG A N 1
ATOM 3595 C CA . ARG A 1 459 ? 12.770 1.039 25.345 1.00 89.44 459 ARG A CA 1
ATOM 3596 C C . ARG A 1 459 ? 12.493 0.021 24.242 1.00 89.44 459 ARG A C 1
ATOM 3598 O O . ARG A 1 459 ? 13.379 -0.234 23.429 1.00 89.44 459 ARG A O 1
ATOM 3605 N N . ALA A 1 460 ? 11.270 -0.501 24.167 1.00 90.31 460 ALA A N 1
ATOM 3606 C CA . ALA A 1 460 ? 10.880 -1.464 23.140 1.00 90.31 460 ALA A CA 1
ATOM 3607 C C . ALA A 1 460 ? 11.020 -0.874 21.731 1.00 90.31 460 ALA A C 1
ATOM 3609 O O . ALA A 1 460 ? 11.577 -1.517 20.844 1.00 90.31 460 ALA A O 1
ATOM 3610 N N . ARG A 1 461 ? 10.590 0.380 21.534 1.00 91.88 461 ARG A N 1
ATOM 3611 C CA . ARG A 1 461 ? 10.738 1.092 20.260 1.00 91.88 461 ARG A CA 1
ATOM 3612 C C . ARG A 1 461 ? 12.201 1.189 19.859 1.00 91.88 461 ARG A C 1
ATOM 3614 O O . ARG A 1 461 ? 12.534 0.788 18.753 1.00 91.88 461 ARG A O 1
ATOM 3621 N N . ARG A 1 462 ? 13.077 1.659 20.751 1.00 92.38 462 ARG A N 1
ATOM 3622 C CA . ARG A 1 462 ? 14.512 1.765 20.454 1.00 92.38 462 ARG A CA 1
ATOM 3623 C C . ARG A 1 462 ? 15.133 0.407 20.134 1.00 92.38 462 ARG A C 1
ATOM 3625 O O . ARG A 1 462 ? 15.870 0.306 19.161 1.00 92.38 462 ARG A O 1
ATOM 3632 N N . ALA A 1 463 ? 14.808 -0.634 20.898 1.00 92.25 463 ALA A N 1
ATOM 3633 C CA . ALA A 1 463 ? 15.310 -1.984 20.652 1.00 92.25 463 ALA A CA 1
ATOM 3634 C C . ALA A 1 463 ? 14.876 -2.516 19.278 1.00 92.25 463 ALA A C 1
ATOM 3636 O O . ALA A 1 463 ? 15.712 -2.949 18.489 1.00 92.25 463 ALA A O 1
ATOM 3637 N N . MET A 1 464 ? 13.587 -2.414 18.941 1.00 94.12 464 MET A N 1
ATOM 3638 C CA . MET A 1 464 ? 13.079 -2.858 17.638 1.00 94.12 464 MET A CA 1
ATOM 3639 C C . MET A 1 464 ? 13.623 -2.009 16.486 1.00 94.12 464 MET A C 1
ATOM 3641 O O . MET A 1 464 ? 13.999 -2.544 15.448 1.00 94.12 464 MET A O 1
ATOM 3645 N N . THR A 1 465 ? 13.755 -0.695 16.663 1.00 93.81 465 THR A N 1
ATOM 3646 C CA . THR A 1 465 ? 14.415 0.165 15.674 1.00 93.81 465 THR A CA 1
ATOM 3647 C C . THR A 1 465 ? 15.891 -0.208 15.499 1.00 93.81 465 THR A C 1
ATOM 3649 O O . THR A 1 465 ? 16.406 -0.119 14.388 1.00 93.81 465 THR A O 1
ATOM 3652 N N . PHE A 1 466 ? 16.575 -0.681 16.544 1.00 94.25 466 PHE A N 1
ATOM 3653 C CA . PHE A 1 466 ? 17.956 -1.155 16.448 1.00 94.25 466 PHE A CA 1
ATOM 3654 C C . PHE A 1 466 ? 18.074 -2.489 15.691 1.00 94.25 466 PHE A C 1
ATOM 3656 O O . PHE A 1 466 ? 19.034 -2.685 14.946 1.00 94.25 466 PHE A O 1
ATOM 3663 N N . VAL A 1 467 ? 17.079 -3.376 15.806 1.00 92.44 467 VAL A N 1
ATOM 3664 C CA . VAL A 1 467 ? 16.948 -4.567 14.940 1.00 92.44 467 VAL A CA 1
ATOM 3665 C C . VAL A 1 467 ? 16.817 -4.145 13.475 1.00 92.44 467 VAL A C 1
ATOM 3667 O O . VAL A 1 467 ? 17.553 -4.632 12.618 1.00 92.44 467 VAL A O 1
ATOM 3670 N N . LEU A 1 468 ? 15.938 -3.181 13.187 1.00 90.88 468 LEU A N 1
ATOM 3671 C CA . LEU A 1 468 ? 15.727 -2.677 11.824 1.00 90.88 468 LEU A CA 1
ATOM 3672 C C . LEU A 1 468 ? 16.931 -1.890 11.280 1.00 90.88 468 LEU A C 1
ATOM 3674 O O . LEU A 1 468 ? 17.186 -1.915 10.078 1.00 90.88 468 LEU A O 1
ATOM 3678 N N . LEU A 1 469 ? 17.703 -1.214 12.140 1.00 91.88 469 LEU A N 1
ATOM 3679 C CA . LEU A 1 469 ? 18.974 -0.597 11.754 1.00 91.88 469 LEU A CA 1
ATOM 3680 C C . LEU A 1 469 ? 19.971 -1.661 11.286 1.00 91.88 469 LEU A C 1
ATOM 3682 O O . LEU A 1 469 ? 20.577 -1.494 10.231 1.00 91.88 469 LEU A O 1
ATOM 3686 N N . GLN A 1 470 ? 20.126 -2.743 12.053 1.00 89.19 470 GLN A N 1
ATOM 3687 C CA . GLN A 1 470 ? 21.012 -3.853 11.694 1.00 89.19 470 GLN A CA 1
ATOM 3688 C C . GLN A 1 470 ? 20.579 -4.496 10.376 1.00 89.19 470 GLN A C 1
ATOM 3690 O O . GLN A 1 470 ? 21.404 -4.696 9.491 1.00 89.19 470 GLN A O 1
ATOM 3695 N N . GLU A 1 471 ? 19.279 -4.723 10.188 1.00 86.94 471 GLU A N 1
ATOM 3696 C CA . GLU A 1 471 ? 18.749 -5.218 8.918 1.00 86.94 471 GLU A CA 1
ATOM 3697 C C . GLU A 1 471 ? 19.096 -4.287 7.741 1.00 86.94 471 GLU A C 1
ATOM 3699 O O . GLU A 1 471 ? 19.602 -4.735 6.705 1.00 86.94 471 GLU A O 1
ATOM 3704 N N . ALA A 1 472 ? 18.837 -2.987 7.894 1.00 86.31 472 ALA A N 1
ATOM 3705 C CA . ALA A 1 472 ? 19.079 -1.995 6.851 1.00 86.31 472 ALA A CA 1
ATOM 3706 C C . ALA A 1 472 ? 20.574 -1.817 6.543 1.00 86.31 472 ALA A C 1
ATOM 3708 O O . ALA A 1 472 ? 20.937 -1.505 5.411 1.00 86.31 472 ALA A O 1
ATOM 3709 N N . ALA A 1 473 ? 21.433 -2.039 7.534 1.00 84.69 473 ALA A N 1
ATOM 3710 C CA . ALA A 1 473 ? 22.879 -2.023 7.394 1.00 84.69 473 ALA A CA 1
ATOM 3711 C C . ALA A 1 473 ? 23.425 -3.252 6.656 1.00 84.69 473 ALA A C 1
ATOM 3713 O O . ALA A 1 473 ? 24.254 -3.112 5.758 1.00 84.69 473 ALA A O 1
ATOM 3714 N N . CYS A 1 474 ? 22.939 -4.450 7.002 1.00 77.19 474 CYS A N 1
ATOM 3715 C CA . CYS A 1 474 ? 23.297 -5.703 6.326 1.00 77.19 474 CYS A CA 1
ATOM 3716 C C . CYS A 1 474 ? 22.752 -5.783 4.901 1.00 77.19 474 CYS A C 1
ATOM 3718 O O . CYS A 1 474 ? 23.228 -6.573 4.086 1.00 77.19 474 CYS A O 1
ATOM 3720 N N . SER A 1 475 ? 21.744 -4.972 4.597 1.00 71.62 475 SER A N 1
ATOM 3721 C CA . SER A 1 475 ? 21.276 -4.776 3.239 1.00 71.62 475 SER A CA 1
ATOM 3722 C C . SER A 1 475 ? 22.321 -3.933 2.495 1.00 71.62 475 SER A C 1
ATOM 3724 O O . SER A 1 475 ? 22.511 -2.751 2.780 1.00 71.62 475 SER A O 1
ATOM 3726 N N . ILE A 1 476 ? 23.033 -4.540 1.543 1.00 64.31 476 ILE A N 1
ATOM 3727 C CA . ILE A 1 476 ? 23.918 -3.885 0.551 1.00 64.31 476 ILE A CA 1
ATOM 3728 C C . ILE A 1 476 ? 23.208 -2.629 -0.017 1.00 64.31 476 ILE A C 1
ATOM 3730 O O . ILE A 1 476 ? 21.974 -2.605 0.005 1.00 64.31 476 ILE A O 1
ATOM 3734 N N . PRO A 1 477 ? 23.881 -1.617 -0.619 1.00 63.53 477 PRO A N 1
ATOM 3735 C CA . PRO A 1 477 ? 23.193 -0.571 -1.398 1.00 63.53 477 PRO A CA 1
ATOM 3736 C C . PRO A 1 477 ? 22.051 -1.093 -2.294 1.00 63.53 477 PRO A C 1
ATOM 3738 O O . PRO A 1 477 ? 21.032 -0.430 -2.462 1.00 63.53 477 PRO A O 1
ATOM 3741 N N . GLN A 1 478 ? 22.186 -2.325 -2.793 1.00 75.12 478 GLN A N 1
ATOM 3742 C CA . GLN A 1 478 ? 21.198 -3.054 -3.588 1.00 75.12 478 GLN A CA 1
ATOM 3743 C C . GLN A 1 478 ? 19.835 -3.233 -2.898 1.00 75.12 478 GLN A C 1
ATOM 3745 O O . GLN A 1 478 ? 18.828 -3.138 -3.586 1.00 75.12 478 GLN A O 1
ATOM 3750 N N . GLY A 1 479 ? 19.750 -3.411 -1.574 1.00 80.50 479 GLY A N 1
ATOM 3751 C CA . GLY A 1 479 ? 18.469 -3.646 -0.889 1.00 80.50 479 GLY A CA 1
ATOM 3752 C C . GLY A 1 479 ? 17.468 -2.496 -1.063 1.00 80.50 479 GLY A C 1
ATOM 3753 O O . GLY A 1 479 ? 16.281 -2.720 -1.301 1.00 80.50 479 GLY A O 1
ATOM 3754 N N . LEU A 1 480 ? 17.953 -1.251 -1.048 1.00 81.56 480 LEU A N 1
ATOM 3755 C CA . LEU A 1 480 ? 17.114 -0.077 -1.305 1.00 81.56 480 LEU A CA 1
ATOM 3756 C C . LEU A 1 480 ? 16.761 0.081 -2.789 1.00 81.56 480 LEU A C 1
ATOM 3758 O O . LEU A 1 480 ? 15.639 0.477 -3.094 1.00 81.56 480 LEU A O 1
ATOM 3762 N N . PHE A 1 481 ? 17.659 -0.289 -3.709 1.00 87.38 481 PHE A N 1
ATOM 3763 C CA . PHE A 1 481 ? 17.338 -0.337 -5.140 1.00 87.38 481 PHE A CA 1
ATOM 3764 C C . PHE A 1 481 ? 16.266 -1.391 -5.449 1.00 87.38 481 PHE A C 1
ATOM 3766 O O . PHE A 1 481 ? 15.345 -1.124 -6.218 1.00 87.38 481 PHE A O 1
ATOM 3773 N N . LEU A 1 482 ? 16.330 -2.565 -4.813 1.00 92.25 482 LEU A N 1
ATOM 3774 C CA . LEU A 1 482 ? 15.307 -3.607 -4.951 1.00 92.25 482 LEU A CA 1
ATOM 3775 C C . LEU A 1 482 ? 13.971 -3.165 -4.366 1.00 92.25 482 LEU A C 1
ATOM 3777 O O . LEU A 1 482 ? 12.927 -3.407 -4.969 1.00 92.25 482 LEU A O 1
ATOM 3781 N N . LYS A 1 483 ? 13.997 -2.459 -3.232 1.00 92.06 483 LYS A N 1
ATOM 3782 C CA . LYS A 1 483 ? 12.803 -1.826 -2.675 1.00 92.06 483 LYS A CA 1
ATOM 3783 C C . LYS A 1 483 ? 12.206 -0.803 -3.643 1.00 92.06 483 LYS A C 1
ATOM 3785 O O . LYS A 1 483 ? 11.005 -0.847 -3.874 1.00 92.06 483 LYS A O 1
ATOM 3790 N N . GLN A 1 484 ? 13.021 0.053 -4.262 1.00 94.69 484 GLN A N 1
ATOM 3791 C CA . GLN A 1 484 ? 12.547 0.987 -5.287 1.00 94.69 484 GLN A CA 1
ATOM 3792 C C . GLN A 1 484 ? 11.950 0.258 -6.495 1.00 94.69 484 GLN A C 1
ATOM 3794 O O . GLN A 1 484 ? 10.877 0.629 -6.961 1.00 94.69 484 GLN A O 1
ATOM 3799 N N . ARG A 1 485 ? 12.597 -0.805 -6.989 1.00 97.06 485 ARG A N 1
ATOM 3800 C CA . ARG A 1 485 ? 12.062 -1.639 -8.078 1.00 97.06 485 ARG A CA 1
ATOM 3801 C C . ARG A 1 485 ? 10.698 -2.233 -7.718 1.00 97.06 485 ARG A C 1
ATOM 3803 O O . ARG A 1 485 ? 9.775 -2.170 -8.523 1.00 97.06 485 ARG A O 1
ATOM 3810 N N . ARG A 1 486 ? 10.553 -2.751 -6.496 1.00 97.62 486 ARG A N 1
ATOM 3811 C CA . ARG A 1 486 ? 9.289 -3.279 -5.965 1.00 97.62 486 ARG A CA 1
ATOM 3812 C C . ARG A 1 486 ? 8.212 -2.201 -5.853 1.00 97.62 486 ARG A C 1
ATOM 3814 O O . ARG A 1 486 ? 7.095 -2.439 -6.296 1.00 97.62 486 ARG A O 1
ATOM 3821 N N . ASP A 1 487 ? 8.557 -1.018 -5.341 1.00 98.19 487 ASP A N 1
ATOM 3822 C CA . ASP A 1 487 ? 7.656 0.141 -5.252 1.00 98.19 487 ASP A CA 1
ATOM 3823 C C . ASP A 1 487 ? 7.159 0.569 -6.654 1.00 98.19 487 ASP A C 1
ATOM 3825 O O . ASP A 1 487 ? 5.978 0.867 -6.837 1.00 98.19 487 ASP A O 1
ATOM 3829 N N . VAL A 1 488 ? 8.035 0.541 -7.667 1.00 98.44 488 VAL A N 1
ATOM 3830 C CA . VAL A 1 488 ? 7.692 0.839 -9.069 1.00 98.44 488 VAL A CA 1
ATOM 3831 C C . VAL A 1 488 ? 6.681 -0.158 -9.629 1.00 98.44 488 VAL A C 1
ATOM 3833 O O . VAL A 1 488 ? 5.629 0.243 -10.126 1.00 98.44 488 VAL A O 1
ATOM 3836 N N . VAL A 1 489 ? 6.987 -1.453 -9.552 1.00 98.38 489 VAL A N 1
ATOM 3837 C CA . VAL A 1 489 ? 6.131 -2.506 -10.114 1.00 98.38 489 VAL A CA 1
ATOM 3838 C C . VAL A 1 489 ? 4.787 -2.547 -9.379 1.00 98.38 489 VAL A C 1
ATOM 3840 O O . VAL A 1 489 ? 3.738 -2.595 -10.022 1.00 98.38 489 VAL A O 1
ATOM 3843 N N . PHE A 1 490 ? 4.798 -2.444 -8.047 1.00 98.75 490 PHE A N 1
ATOM 3844 C CA . PHE A 1 490 ? 3.579 -2.382 -7.242 1.00 98.75 490 PHE A CA 1
ATOM 3845 C C . PHE A 1 490 ? 2.707 -1.178 -7.613 1.00 98.75 490 PHE A C 1
ATOM 3847 O O . PHE A 1 490 ? 1.495 -1.316 -7.741 1.00 98.75 490 PHE A O 1
ATOM 3854 N N . SER A 1 491 ? 3.305 -0.005 -7.843 1.00 98.69 491 SER A N 1
ATOM 3855 C CA . SER A 1 491 ? 2.574 1.193 -8.274 1.00 98.69 491 SER A CA 1
ATOM 3856 C C . SER A 1 491 ? 1.837 0.988 -9.598 1.00 98.69 491 SER A C 1
ATOM 3858 O O . SER A 1 491 ? 0.663 1.344 -9.720 1.00 98.69 491 SER A O 1
ATOM 3860 N N . GLN A 1 492 ? 2.502 0.371 -10.578 1.00 98.69 492 GLN A N 1
ATOM 3861 C CA . GLN A 1 492 ? 1.899 0.055 -11.874 1.00 98.69 492 GLN A CA 1
ATOM 3862 C C . GLN A 1 492 ? 0.749 -0.961 -11.723 1.00 98.69 492 GLN A C 1
ATOM 3864 O O . GLN A 1 492 ? -0.334 -0.754 -12.275 1.00 98.69 492 GLN A O 1
ATOM 3869 N N . ALA A 1 493 ? 0.959 -2.017 -10.931 1.00 98.69 493 ALA A N 1
ATOM 3870 C CA . ALA A 1 493 ? -0.042 -3.046 -10.653 1.00 98.69 493 ALA A CA 1
ATOM 3871 C C . ALA A 1 493 ? -1.263 -2.496 -9.889 1.00 98.69 493 ALA A C 1
ATOM 3873 O O . ALA A 1 493 ? -2.402 -2.777 -10.264 1.00 98.69 493 ALA A O 1
ATOM 3874 N N . LEU A 1 494 ? -1.054 -1.658 -8.865 1.00 98.75 494 LEU A N 1
ATOM 3875 C CA . LEU A 1 494 ? -2.139 -1.061 -8.082 1.00 98.75 494 LEU A CA 1
ATOM 3876 C C . LEU A 1 494 ? -2.995 -0.117 -8.927 1.00 98.75 494 LEU A C 1
ATOM 3878 O O . LEU A 1 494 ? -4.216 -0.109 -8.787 1.00 98.75 494 LEU A O 1
ATOM 3882 N N . ALA A 1 495 ? -2.380 0.666 -9.817 1.00 98.50 495 ALA A N 1
ATOM 3883 C CA . ALA A 1 495 ? -3.119 1.533 -10.728 1.00 98.50 495 ALA A CA 1
ATOM 3884 C C . ALA A 1 495 ? -4.035 0.725 -11.666 1.00 98.50 495 ALA A C 1
ATOM 3886 O O . ALA A 1 495 ? -5.191 1.104 -11.863 1.00 98.50 495 ALA A O 1
ATOM 3887 N N . ALA A 1 496 ? -3.556 -0.410 -12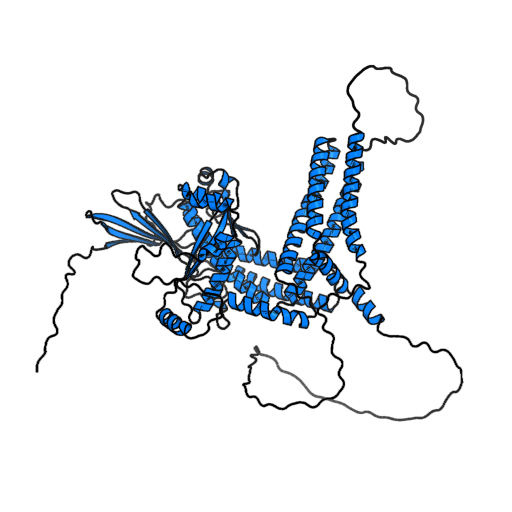.190 1.00 98.31 496 ALA A N 1
ATOM 3888 C CA . ALA A 1 496 ? -4.364 -1.316 -13.007 1.00 98.31 496 ALA A CA 1
ATOM 3889 C C . ALA A 1 496 ? -5.499 -1.974 -12.201 1.00 98.31 496 ALA A C 1
ATOM 3891 O O . ALA A 1 496 ? -6.647 -1.973 -12.646 1.00 98.31 496 ALA A O 1
ATOM 3892 N N . LEU A 1 497 ? -5.204 -2.458 -10.990 1.00 98.50 497 LEU A N 1
ATOM 3893 C CA . LEU A 1 497 ? -6.197 -3.041 -10.086 1.00 98.50 497 LEU A CA 1
ATOM 3894 C C . LEU A 1 497 ? -7.301 -2.036 -9.732 1.00 98.50 497 LEU A C 1
ATOM 3896 O O . LEU A 1 497 ? -8.483 -2.352 -9.836 1.00 98.50 497 LEU A O 1
ATOM 3900 N N . ALA A 1 498 ? -6.926 -0.821 -9.324 1.00 98.19 498 ALA A N 1
ATOM 3901 C CA . ALA A 1 498 ? -7.875 0.227 -8.965 1.00 98.19 498 ALA A CA 1
ATOM 3902 C C . ALA A 1 498 ? -8.723 0.654 -10.171 1.00 98.19 498 ALA A C 1
ATOM 3904 O O . ALA A 1 498 ? -9.927 0.848 -10.028 1.00 98.19 498 ALA A O 1
ATOM 3905 N N . CYS A 1 499 ? -8.118 0.738 -11.361 1.00 97.06 499 CYS A N 1
ATOM 3906 C CA . CYS A 1 499 ? -8.824 0.991 -12.617 1.00 97.06 499 CYS A CA 1
ATOM 3907 C C . CYS A 1 499 ? -9.912 -0.065 -12.867 1.00 97.06 499 CYS A C 1
ATOM 3909 O O . CYS A 1 499 ? -11.081 0.284 -13.042 1.00 97.06 499 CYS A O 1
ATOM 3911 N N . GLY A 1 500 ? -9.549 -1.350 -12.798 1.00 95.94 500 GLY A N 1
ATOM 3912 C CA . GLY A 1 500 ? -10.490 -2.455 -12.978 1.00 95.94 500 GLY A CA 1
ATOM 3913 C C . GLY A 1 500 ? -11.576 -2.505 -11.910 1.00 95.94 500 GLY A C 1
ATOM 3914 O O . GLY A 1 500 ? -12.748 -2.681 -12.239 1.00 95.94 500 GLY A O 1
ATOM 3915 N N . PHE A 1 501 ? -11.219 -2.281 -10.643 1.00 96.19 501 PHE A N 1
ATOM 3916 C CA . PHE A 1 501 ? -12.190 -2.259 -9.554 1.00 96.19 501 PHE A CA 1
ATOM 3917 C C . PHE A 1 501 ? -13.211 -1.133 -9.722 1.00 96.19 501 PHE A C 1
ATOM 3919 O O . PHE A 1 501 ? -14.406 -1.387 -9.615 1.00 96.19 501 PHE A O 1
ATOM 3926 N N . VAL A 1 502 ? -12.768 0.091 -10.031 1.00 94.88 502 VAL A N 1
ATOM 3927 C CA . VAL A 1 502 ? -13.669 1.230 -10.266 1.00 94.88 502 VAL A CA 1
ATOM 3928 C C . VAL A 1 502 ? -14.602 0.946 -11.443 1.00 94.88 502 VAL A C 1
ATOM 3930 O O . VAL A 1 502 ? -15.814 1.120 -11.318 1.00 94.88 502 VAL A O 1
ATOM 3933 N N . MET A 1 503 ? -14.061 0.435 -12.553 1.00 91.50 503 MET A N 1
ATOM 3934 C CA . MET A 1 503 ? -14.852 0.079 -13.732 1.00 91.50 503 MET A CA 1
ATOM 3935 C C . MET A 1 503 ? -15.928 -0.966 -13.395 1.00 91.50 503 MET A C 1
ATOM 3937 O O . MET A 1 503 ? -17.112 -0.772 -13.688 1.00 91.50 503 MET A O 1
ATOM 3941 N N . ARG A 1 504 ? -15.532 -2.052 -12.717 1.00 91.62 504 ARG A N 1
ATOM 3942 C CA . ARG A 1 504 ? -16.427 -3.159 -12.360 1.00 91.62 504 ARG A CA 1
ATOM 3943 C C . ARG A 1 504 ? -17.437 -2.779 -11.283 1.00 91.62 504 ARG A C 1
ATOM 3945 O O . ARG A 1 504 ? -18.565 -3.270 -11.330 1.00 91.62 504 ARG A O 1
ATOM 3952 N N . LEU A 1 505 ? -17.060 -1.908 -10.345 1.00 91.62 505 LEU A N 1
ATOM 3953 C CA . LEU A 1 505 ? -17.957 -1.364 -9.331 1.00 91.62 505 LEU A CA 1
ATOM 3954 C C . LEU A 1 505 ? -19.060 -0.541 -9.990 1.00 91.62 505 LEU A C 1
ATOM 3956 O O . LEU A 1 505 ? -20.227 -0.776 -9.703 1.00 91.62 505 LEU A O 1
ATOM 3960 N N . TYR A 1 506 ? -18.706 0.368 -10.903 1.00 87.44 506 TYR A N 1
ATOM 3961 C CA . TYR A 1 506 ? -19.675 1.222 -11.594 1.00 87.44 506 TYR A CA 1
ATOM 3962 C C . TYR A 1 506 ? -20.609 0.414 -12.500 1.00 87.44 506 TYR A C 1
ATOM 3964 O O . TYR A 1 506 ? -21.807 0.684 -12.537 1.00 87.44 506 TYR A O 1
ATOM 3972 N N . ALA A 1 507 ? -20.090 -0.611 -13.182 1.00 85.88 507 ALA A N 1
ATOM 3973 C CA . ALA A 1 507 ? -20.902 -1.529 -13.980 1.00 85.88 507 ALA A CA 1
ATOM 3974 C C . ALA A 1 507 ? -21.801 -2.441 -13.121 1.00 85.88 507 ALA A C 1
ATOM 3976 O O . ALA A 1 507 ? -22.893 -2.814 -13.535 1.00 85.88 507 ALA A O 1
ATOM 3977 N N . GLY A 1 508 ? -21.334 -2.816 -11.927 1.00 86.50 508 GLY A N 1
ATOM 3978 C CA . GLY A 1 508 ? -21.938 -3.838 -11.073 1.00 86.50 508 GLY A CA 1
ATOM 3979 C C . GLY A 1 508 ? -22.846 -3.321 -9.961 1.00 86.50 508 GLY A C 1
ATOM 3980 O O . GLY A 1 508 ? -23.228 -4.109 -9.103 1.00 86.50 508 GLY A O 1
ATOM 3981 N N . MET A 1 509 ? -23.188 -2.030 -9.924 1.00 84.88 509 MET A N 1
ATOM 3982 C CA . MET A 1 509 ? -23.964 -1.463 -8.806 1.00 84.88 509 MET A CA 1
ATOM 3983 C C . MET A 1 509 ? -25.378 -2.044 -8.685 1.00 84.88 509 MET A C 1
ATOM 3985 O O . MET A 1 509 ? -25.945 -2.064 -7.596 1.00 84.88 509 MET A O 1
ATOM 3989 N N . GLU A 1 510 ? -25.955 -2.506 -9.793 1.00 83.88 510 GLU A N 1
ATOM 3990 C CA . GLU A 1 510 ? -27.277 -3.146 -9.822 1.00 83.88 510 GLU A CA 1
ATOM 3991 C C . GLU A 1 510 ? -27.188 -4.681 -9.736 1.00 83.88 510 GLU A C 1
ATOM 3993 O O . GLU A 1 510 ? -28.192 -5.363 -9.508 1.00 83.88 510 GLU A O 1
ATOM 3998 N N . ASP A 1 511 ? -25.979 -5.233 -9.860 1.00 89.00 511 ASP A N 1
ATOM 3999 C CA . ASP A 1 511 ? -25.705 -6.663 -9.781 1.00 89.00 511 ASP A CA 1
ATOM 4000 C C . ASP A 1 511 ? -25.628 -7.104 -8.311 1.00 89.00 511 ASP A C 1
ATOM 4002 O O . ASP A 1 511 ? -24.596 -7.032 -7.637 1.00 89.00 511 ASP A O 1
ATOM 4006 N N . LYS A 1 512 ? -26.765 -7.588 -7.801 1.00 88.50 512 LYS A N 1
ATOM 4007 C CA . LYS A 1 512 ? -26.882 -8.097 -6.428 1.00 88.50 512 LYS A CA 1
ATOM 4008 C C . LYS A 1 512 ? -25.942 -9.273 -6.149 1.00 88.50 512 LYS A C 1
ATOM 4010 O O . LYS A 1 512 ? -25.525 -9.432 -5.003 1.00 88.50 512 LYS A O 1
ATOM 4015 N N . GLY A 1 513 ? -25.633 -10.090 -7.160 1.00 90.75 513 GLY A N 1
ATOM 4016 C CA . GLY A 1 513 ? -24.716 -11.222 -7.030 1.00 90.75 513 GLY A CA 1
ATOM 4017 C C . GLY A 1 513 ? -23.293 -10.733 -6.791 1.00 90.75 513 GLY A C 1
ATOM 4018 O O . GLY A 1 513 ? -22.676 -11.104 -5.793 1.00 90.75 513 GLY A O 1
ATOM 4019 N N . PHE A 1 514 ? -22.831 -9.805 -7.631 1.00 90.81 514 PHE A N 1
ATOM 4020 C CA . PHE A 1 514 ? -21.534 -9.150 -7.473 1.00 90.81 514 PHE A CA 1
ATOM 4021 C C . PHE A 1 514 ? -21.392 -8.450 -6.119 1.00 90.81 514 PHE A C 1
ATOM 4023 O O . PHE A 1 514 ? -20.404 -8.669 -5.422 1.00 90.81 514 PHE A O 1
ATOM 4030 N N . LEU A 1 515 ? -22.378 -7.651 -5.697 1.00 91.31 515 LEU A N 1
ATOM 4031 C CA . LEU A 1 515 ? -22.309 -6.957 -4.405 1.00 91.31 515 LEU A CA 1
ATOM 4032 C C . LEU A 1 515 ? -22.280 -7.932 -3.219 1.00 91.31 515 LEU A C 1
ATOM 4034 O O . LEU A 1 515 ? -21.561 -7.702 -2.244 1.00 91.31 515 LEU A O 1
ATOM 4038 N N . ARG A 1 516 ? -23.022 -9.043 -3.305 1.00 90.31 516 ARG A N 1
ATOM 4039 C CA . ARG A 1 516 ? -22.998 -10.099 -2.287 1.00 90.31 516 ARG A CA 1
ATOM 4040 C C . ARG A 1 516 ? -21.638 -10.798 -2.237 1.00 90.31 516 ARG A C 1
ATOM 4042 O O . ARG A 1 516 ? -21.096 -10.955 -1.145 1.00 90.31 516 ARG A O 1
ATOM 4049 N N . GLN A 1 517 ? -21.071 -11.166 -3.388 1.00 90.62 517 GLN A N 1
ATOM 4050 C CA . GLN A 1 517 ? -19.722 -11.737 -3.478 1.00 90.62 517 GLN A CA 1
ATOM 4051 C C . GLN A 1 517 ? -18.681 -10.780 -2.889 1.00 90.62 517 GLN A C 1
ATOM 4053 O O . GLN A 1 517 ? -17.853 -11.189 -2.076 1.00 90.62 517 GLN A O 1
ATOM 4058 N N . LEU A 1 518 ? -18.754 -9.500 -3.258 1.00 90.94 518 LEU A N 1
ATOM 4059 C CA . LEU A 1 518 ? -17.812 -8.478 -2.820 1.00 90.94 518 LEU A CA 1
ATOM 4060 C C . LEU A 1 518 ? -17.806 -8.330 -1.292 1.00 90.94 518 LEU A C 1
ATOM 4062 O O . LEU A 1 518 ? -16.745 -8.205 -0.691 1.00 90.94 518 LEU A O 1
ATOM 4066 N N . HIS A 1 519 ? -18.979 -8.382 -0.657 1.00 86.88 519 HIS A N 1
ATOM 4067 C CA . HIS A 1 519 ? -19.104 -8.302 0.798 1.00 86.88 519 HIS A CA 1
ATOM 4068 C C . HIS A 1 519 ? -18.640 -9.576 1.536 1.00 86.88 519 HIS A C 1
ATOM 4070 O O . HIS A 1 519 ? -18.001 -9.478 2.596 1.00 86.88 519 HIS A O 1
ATOM 4076 N N . LEU A 1 520 ? -19.011 -10.753 1.021 1.00 89.56 520 LEU A N 1
ATOM 4077 C CA . LEU A 1 520 ? -18.773 -12.036 1.690 1.00 89.56 520 LEU A CA 1
ATOM 4078 C C . LEU A 1 520 ? -17.339 -12.526 1.505 1.00 89.56 520 LEU A C 1
ATOM 4080 O O . LEU A 1 520 ? -16.699 -12.899 2.483 1.00 89.56 520 LEU A O 1
ATOM 4084 N N . VAL A 1 521 ? -16.851 -12.495 0.267 1.00 90.38 521 VAL A N 1
ATOM 4085 C CA . VAL A 1 521 ? -15.552 -13.053 -0.119 1.00 90.38 521 VAL A CA 1
ATOM 4086 C C . VAL A 1 521 ? -14.536 -11.935 -0.324 1.00 90.38 521 VAL A C 1
ATOM 4088 O O . VAL A 1 521 ? -13.458 -11.971 0.255 1.00 90.38 521 VAL A O 1
ATOM 4091 N N . GLY A 1 522 ? -14.885 -10.914 -1.107 1.00 91.81 522 GLY A N 1
ATOM 4092 C CA . GLY A 1 522 ? -13.962 -9.862 -1.537 1.00 91.81 522 GLY A CA 1
ATOM 4093 C C . GLY A 1 522 ? -13.801 -9.819 -3.056 1.00 91.81 522 GLY A C 1
ATOM 4094 O O . GLY A 1 522 ? -14.650 -10.306 -3.806 1.00 91.81 522 GLY A O 1
ATOM 4095 N N . LEU A 1 523 ? -12.717 -9.198 -3.518 1.00 94.00 523 LEU A N 1
ATOM 4096 C CA . LEU A 1 523 ? -12.402 -9.022 -4.933 1.00 94.00 523 LEU A CA 1
ATOM 4097 C C . LEU A 1 523 ? -11.390 -10.074 -5.391 1.00 94.00 523 LEU A C 1
ATOM 4099 O O . LEU A 1 523 ? -10.246 -10.058 -4.945 1.00 94.00 523 LEU A O 1
ATOM 4103 N N . VAL A 1 524 ? -11.774 -10.921 -6.345 1.00 94.75 524 VAL A N 1
ATOM 4104 C CA . VAL A 1 524 ? -10.818 -11.745 -7.097 1.00 94.75 524 VAL A CA 1
ATOM 4105 C C . VAL A 1 524 ? -10.325 -10.927 -8.287 1.00 94.75 524 VAL A C 1
ATOM 4107 O O . VAL A 1 524 ? -11.124 -10.497 -9.117 1.00 94.75 524 VAL A O 1
ATOM 4110 N N . ALA A 1 525 ? -9.020 -10.672 -8.343 1.00 95.81 525 ALA A N 1
ATOM 4111 C CA . ALA A 1 525 ? -8.398 -9.866 -9.384 1.00 95.81 525 ALA A CA 1
ATOM 4112 C C . ALA A 1 525 ? -7.567 -10.758 -10.308 1.00 95.81 525 ALA A C 1
ATOM 4114 O O . ALA A 1 525 ? -6.457 -11.157 -9.960 1.00 95.81 525 ALA A O 1
ATOM 4115 N N . GLN A 1 526 ? -8.118 -11.064 -11.479 1.00 95.19 526 GLN A N 1
ATOM 4116 C CA . GLN A 1 526 ? -7.469 -11.879 -12.499 1.00 95.19 526 GLN A CA 1
ATOM 4117 C C . GLN A 1 526 ? -6.599 -11.013 -13.410 1.00 95.19 526 GLN A C 1
ATOM 4119 O O . GLN A 1 526 ? -7.081 -10.074 -14.042 1.00 95.19 526 GLN A O 1
ATOM 4124 N N . PHE A 1 527 ? -5.317 -11.354 -13.481 1.00 95.50 527 PHE A N 1
ATOM 4125 C CA . PHE A 1 527 ? -4.354 -10.787 -14.410 1.00 95.50 527 PHE A CA 1
ATOM 4126 C C . PHE A 1 527 ? -3.930 -11.862 -15.397 1.00 95.50 527 PHE A C 1
ATOM 4128 O O . PHE A 1 527 ? -3.493 -12.940 -14.999 1.00 95.50 527 PHE A O 1
ATOM 4135 N N . GLU A 1 528 ? -4.013 -11.543 -16.681 1.00 94.00 528 GLU A N 1
ATOM 4136 C CA . GLU A 1 528 ? -3.553 -12.415 -17.754 1.00 94.00 528 GLU A CA 1
ATOM 4137 C C . GLU A 1 528 ? -2.330 -11.797 -18.422 1.00 94.00 528 GLU A C 1
ATOM 4139 O O . GLU A 1 528 ? -2.324 -10.622 -18.793 1.00 94.00 528 GLU A O 1
ATOM 4144 N N . SER A 1 529 ? -1.274 -12.592 -18.553 1.00 92.44 529 SER A N 1
ATOM 4145 C CA . SER A 1 529 ? -0.033 -12.211 -19.208 1.00 92.44 529 SER A CA 1
ATOM 4146 C C . SER A 1 529 ? 0.172 -13.030 -20.475 1.00 92.44 529 SER A C 1
ATOM 4148 O O . SER A 1 529 ? -0.028 -14.244 -20.508 1.00 92.44 529 SER A O 1
ATOM 4150 N N . LEU A 1 530 ? 0.622 -12.338 -21.519 1.00 91.12 530 LEU A N 1
ATOM 4151 C CA . LEU A 1 530 ? 0.994 -12.922 -22.807 1.00 91.12 530 LEU A CA 1
ATOM 4152 C C . LEU A 1 530 ? 2.518 -12.956 -23.007 1.00 91.12 530 LEU A C 1
ATOM 4154 O O . LEU A 1 530 ? 2.980 -13.329 -24.081 1.00 91.12 530 LEU A O 1
ATOM 4158 N N . LEU A 1 531 ? 3.294 -12.555 -21.994 1.00 89.81 531 LEU A N 1
ATOM 4159 C CA . LEU A 1 531 ? 4.755 -12.515 -22.050 1.00 89.81 531 LEU A CA 1
ATOM 4160 C C . LEU A 1 531 ? 5.352 -13.917 -22.202 1.00 89.81 531 LEU A C 1
ATOM 4162 O O . LEU A 1 531 ? 4.953 -14.857 -21.509 1.00 89.81 531 LEU A O 1
ATOM 4166 N N . SER A 1 532 ? 6.360 -14.043 -23.062 1.00 87.00 532 SER A N 1
ATOM 4167 C CA . SER A 1 532 ? 7.140 -15.273 -23.172 1.00 87.00 532 SER A CA 1
ATOM 4168 C C . SER A 1 532 ? 8.183 -15.380 -22.062 1.00 87.00 532 SER A C 1
ATOM 4170 O O . SER A 1 532 ? 8.562 -14.400 -21.417 1.00 87.00 532 SER A O 1
ATOM 4172 N N . THR A 1 533 ? 8.717 -16.581 -21.854 1.00 85.62 533 THR A N 1
ATOM 4173 C CA . THR A 1 533 ? 9.811 -16.800 -20.898 1.00 85.62 533 THR A CA 1
ATOM 4174 C C . THR A 1 533 ? 11.194 -16.555 -21.515 1.00 85.62 533 THR A C 1
ATOM 4176 O O . THR A 1 533 ? 12.186 -17.123 -21.057 1.00 85.62 533 THR A O 1
ATOM 4179 N N . TYR A 1 534 ? 11.282 -15.728 -22.560 1.00 81.62 534 TYR A N 1
ATOM 4180 C CA . TYR A 1 534 ? 12.505 -15.498 -23.328 1.00 81.62 534 TYR A CA 1
ATOM 4181 C C . TYR A 1 534 ? 13.056 -14.071 -23.159 1.00 81.62 534 TYR A C 1
ATOM 4183 O O . TYR A 1 534 ? 12.314 -13.096 -23.064 1.00 81.62 534 TYR A O 1
ATOM 4191 N N . SER A 1 535 ? 14.388 -13.935 -23.177 1.00 88.50 535 SER A N 1
ATOM 4192 C CA . SER A 1 535 ? 15.105 -12.647 -23.189 1.00 88.50 535 SER A CA 1
ATOM 4193 C C . SER A 1 535 ? 14.712 -11.700 -22.038 1.00 88.50 535 SER A C 1
ATOM 4195 O O . SER A 1 535 ? 14.894 -12.045 -20.875 1.00 88.50 535 SER A O 1
ATOM 4197 N N . GLU A 1 536 ? 14.231 -10.489 -22.324 1.00 91.31 536 GLU A N 1
ATOM 4198 C CA . GLU A 1 536 ? 13.819 -9.508 -21.315 1.00 91.31 536 GLU A CA 1
ATOM 4199 C C . GLU A 1 536 ? 12.425 -9.800 -20.740 1.00 91.31 536 GLU A C 1
ATOM 4201 O O . GLU A 1 536 ? 12.136 -9.379 -19.620 1.00 91.31 536 GLU A O 1
ATOM 4206 N N . GLU A 1 537 ? 11.578 -10.552 -21.453 1.00 92.00 537 GLU A N 1
ATOM 4207 C CA . GLU A 1 537 ? 10.191 -10.815 -21.045 1.00 92.00 537 GLU A CA 1
ATOM 4208 C C . GLU A 1 537 ? 10.108 -11.705 -19.803 1.00 92.00 537 GLU A C 1
ATOM 4210 O O . GLU A 1 537 ? 9.256 -11.472 -18.950 1.00 92.00 537 GLU A O 1
ATOM 4215 N N . ILE A 1 538 ? 11.059 -12.629 -19.608 1.00 93.19 538 ILE A N 1
ATOM 4216 C CA . ILE A 1 538 ? 11.159 -13.369 -18.339 1.00 93.19 538 ILE A CA 1
ATOM 4217 C C . ILE A 1 538 ? 11.469 -12.438 -17.162 1.00 93.19 538 ILE A C 1
ATOM 4219 O O . ILE A 1 538 ? 10.938 -12.624 -16.074 1.00 93.19 538 ILE A O 1
ATOM 4223 N N . GLY A 1 539 ? 12.288 -11.404 -17.372 1.00 95.50 539 GLY A N 1
ATOM 4224 C CA . GLY A 1 539 ? 12.556 -10.403 -16.343 1.00 95.50 539 GLY A CA 1
ATOM 4225 C C . GLY A 1 539 ? 11.339 -9.518 -16.064 1.00 95.50 539 GLY A C 1
ATOM 4226 O O . GLY A 1 539 ? 11.124 -9.110 -14.925 1.00 95.50 539 GLY A O 1
ATOM 4227 N N . MET A 1 540 ? 10.521 -9.246 -17.082 1.00 97.00 540 MET A N 1
ATOM 4228 C CA . MET A 1 540 ? 9.241 -8.556 -16.913 1.00 97.00 540 MET A CA 1
ATOM 4229 C C . MET A 1 540 ? 8.231 -9.421 -16.152 1.00 97.00 540 MET A C 1
ATOM 4231 O O . MET A 1 540 ? 7.560 -8.908 -15.264 1.00 97.00 540 MET A O 1
ATOM 4235 N N . LEU A 1 541 ? 8.160 -10.723 -16.444 1.00 96.00 541 LEU A N 1
ATOM 4236 C CA . LEU A 1 541 ? 7.335 -11.683 -15.704 1.00 96.00 541 LEU A CA 1
ATOM 4237 C C . LEU A 1 541 ? 7.753 -11.774 -14.235 1.00 96.00 541 LEU A C 1
ATOM 4239 O O . LEU A 1 541 ? 6.902 -11.713 -13.358 1.00 96.00 541 LEU A O 1
ATOM 4243 N N . GLU A 1 542 ? 9.057 -11.850 -13.962 1.00 97.00 542 GLU A N 1
ATOM 4244 C CA . GLU A 1 542 ? 9.607 -11.878 -12.600 1.00 97.00 542 GLU A CA 1
ATOM 4245 C C . GLU A 1 542 ? 9.345 -10.575 -11.819 1.00 97.00 542 GLU A C 1
ATOM 4247 O O . GLU A 1 542 ? 9.269 -10.598 -10.590 1.00 97.00 542 GLU A O 1
ATOM 4252 N N . ASP A 1 543 ? 9.225 -9.429 -12.500 1.00 98.44 543 ASP A N 1
ATOM 4253 C CA . ASP A 1 543 ? 8.723 -8.188 -11.898 1.00 98.44 543 ASP A CA 1
ATOM 4254 C C . ASP A 1 543 ? 7.217 -8.307 -11.615 1.00 98.44 543 ASP A C 1
ATOM 4256 O O . ASP A 1 543 ? 6.785 -8.168 -10.469 1.00 98.44 543 ASP A O 1
ATOM 4260 N N . MET A 1 544 ? 6.434 -8.599 -12.655 1.00 97.75 544 MET A N 1
ATOM 4261 C CA . MET A 1 544 ? 4.973 -8.651 -12.637 1.00 97.75 544 MET A CA 1
ATOM 4262 C C . MET A 1 544 ? 4.427 -9.629 -11.592 1.00 97.75 544 MET A C 1
ATOM 4264 O O . MET A 1 544 ? 3.496 -9.276 -10.874 1.00 97.75 544 MET A O 1
ATOM 4268 N N . GLU A 1 545 ? 5.027 -10.812 -11.456 1.00 96.81 545 GLU A N 1
ATOM 4269 C CA . GLU A 1 545 ? 4.670 -11.823 -10.456 1.00 96.81 545 GLU A CA 1
ATOM 4270 C C . GLU A 1 545 ? 4.738 -11.252 -9.034 1.00 96.81 545 GLU A C 1
ATOM 4272 O O . GLU A 1 545 ? 3.774 -11.344 -8.272 1.00 96.81 545 GLU A O 1
ATOM 4277 N N . VAL A 1 546 ? 5.848 -10.591 -8.688 1.00 97.69 546 VAL A N 1
ATOM 4278 C CA . VAL A 1 546 ? 6.026 -9.982 -7.362 1.00 97.69 546 VAL A CA 1
ATOM 4279 C C . VAL A 1 546 ? 5.052 -8.822 -7.167 1.00 97.69 546 VAL A C 1
ATOM 4281 O O . VAL A 1 546 ? 4.413 -8.727 -6.119 1.00 97.69 546 VAL A O 1
ATOM 4284 N N . GLY A 1 547 ? 4.910 -7.955 -8.173 1.00 97.81 547 GLY A N 1
ATOM 4285 C CA . GLY A 1 547 ? 4.016 -6.799 -8.107 1.00 97.81 547 GLY A CA 1
ATOM 4286 C C . GLY A 1 547 ? 2.547 -7.173 -7.926 1.00 97.81 547 GLY A C 1
ATOM 4287 O O . GLY A 1 547 ? 1.855 -6.543 -7.129 1.00 97.81 547 GLY A O 1
ATOM 4288 N N . ILE A 1 548 ? 2.084 -8.206 -8.635 1.00 97.81 548 ILE A N 1
ATOM 4289 C CA . ILE A 1 548 ? 0.712 -8.716 -8.538 1.00 97.81 548 ILE A CA 1
ATOM 4290 C C . ILE A 1 548 ? 0.511 -9.476 -7.234 1.00 97.81 548 ILE A C 1
ATOM 4292 O O . ILE A 1 548 ? -0.496 -9.250 -6.568 1.00 97.81 548 ILE A O 1
ATOM 4296 N N . SER A 1 549 ? 1.469 -10.314 -6.826 1.00 97.25 549 SER A N 1
ATOM 4297 C CA . SER A 1 549 ? 1.410 -10.992 -5.529 1.00 97.25 549 SER A CA 1
ATOM 4298 C C . SER A 1 549 ? 1.211 -9.974 -4.406 1.00 97.25 549 SER A C 1
ATOM 4300 O O . SER A 1 549 ? 0.309 -10.127 -3.590 1.00 97.25 549 SER A O 1
ATOM 4302 N N . ASP A 1 550 ? 1.975 -8.879 -4.395 1.00 97.56 550 ASP A N 1
ATOM 4303 C CA . ASP A 1 550 ? 1.879 -7.840 -3.363 1.00 97.56 550 ASP A CA 1
ATOM 4304 C C . ASP A 1 550 ? 0.522 -7.125 -3.281 1.00 97.56 550 ASP A C 1
ATOM 4306 O O . ASP A 1 550 ? 0.229 -6.500 -2.256 1.00 97.56 550 ASP A O 1
ATOM 4310 N N . LEU A 1 551 ? -0.345 -7.247 -4.294 1.00 98.25 551 LEU A N 1
ATOM 4311 C CA . LEU A 1 551 ? -1.715 -6.730 -4.231 1.00 98.25 551 LEU A CA 1
ATOM 4312 C C . LEU A 1 551 ? -2.556 -7.414 -3.143 1.00 98.25 551 LEU A C 1
ATOM 4314 O O . LEU A 1 551 ? -3.541 -6.828 -2.706 1.00 98.25 551 LEU A O 1
ATOM 4318 N N . HIS A 1 552 ? -2.135 -8.572 -2.614 1.00 96.06 552 HIS A N 1
ATOM 4319 C CA . HIS A 1 552 ? -2.758 -9.206 -1.441 1.00 96.06 552 HIS A CA 1
ATOM 4320 C C . HIS A 1 552 ? -2.753 -8.297 -0.190 1.00 96.06 552 HIS A C 1
ATOM 4322 O O . HIS A 1 552 ? -3.411 -8.578 0.809 1.00 96.06 552 HIS A O 1
ATOM 4328 N N . ARG A 1 553 ? -1.936 -7.234 -0.190 1.00 94.94 553 ARG A N 1
ATOM 4329 C CA . ARG A 1 553 ? -1.803 -6.251 0.903 1.00 94.94 553 ARG A CA 1
ATOM 4330 C C . ARG A 1 553 ? -2.796 -5.100 0.782 1.00 94.94 553 ARG A C 1
ATOM 4332 O O . ARG A 1 553 ? -2.776 -4.190 1.613 1.00 94.94 553 ARG A O 1
ATOM 4339 N N . VAL A 1 554 ? -3.591 -5.095 -0.282 1.00 97.88 554 VAL A N 1
ATOM 4340 C CA . VAL A 1 554 ? -4.521 -4.029 -0.630 1.00 97.88 554 VAL A CA 1
ATOM 4341 C C . VAL A 1 554 ? -5.921 -4.456 -0.226 1.00 97.88 554 VAL A C 1
ATOM 4343 O O . VAL A 1 554 ? -6.356 -5.564 -0.524 1.00 97.88 554 VAL A O 1
ATOM 4346 N N . ALA A 1 555 ? -6.644 -3.541 0.403 1.00 97.06 555 ALA A N 1
ATOM 4347 C CA . ALA A 1 555 ? -8.081 -3.653 0.564 1.00 97.06 555 ALA A CA 1
ATOM 4348 C C . ALA A 1 555 ? -8.778 -2.446 -0.064 1.00 97.06 555 ALA A C 1
ATOM 4350 O O . ALA A 1 555 ? -8.262 -1.326 -0.029 1.00 97.06 555 ALA A O 1
ATOM 4351 N N . PHE A 1 556 ? -9.970 -2.654 -0.608 1.00 97.25 556 PHE A N 1
ATOM 4352 C CA . PHE A 1 556 ? -10.832 -1.561 -1.042 1.00 97.25 556 PHE A CA 1
ATOM 4353 C C . PHE A 1 556 ? -11.811 -1.179 0.058 1.00 97.25 556 PHE A C 1
ATOM 4355 O O . PHE A 1 556 ? -12.253 -2.014 0.843 1.00 97.25 556 PHE A O 1
ATOM 4362 N N . LYS A 1 557 ? -12.193 0.091 0.097 1.00 94.88 557 LYS A N 1
ATOM 4363 C CA . LYS A 1 557 ? -13.286 0.564 0.939 1.00 94.88 557 LYS A CA 1
ATOM 4364 C C . LYS A 1 557 ? -14.147 1.510 0.128 1.00 94.88 557 LYS A C 1
ATOM 4366 O O . LYS A 1 557 ? -13.657 2.507 -0.387 1.00 94.88 557 LYS A O 1
ATOM 4371 N N . ILE A 1 558 ? -15.432 1.206 0.016 1.00 94.25 558 ILE A N 1
ATOM 4372 C CA . ILE A 1 558 ? -16.367 2.094 -0.671 1.00 94.25 558 ILE A CA 1
ATOM 4373 C C . ILE A 1 558 ? -16.804 3.162 0.329 1.00 94.25 558 ILE A C 1
ATOM 4375 O O . ILE A 1 558 ? -17.236 2.843 1.438 1.00 94.25 558 ILE A O 1
ATOM 4379 N N . THR A 1 559 ? -16.659 4.430 -0.041 1.00 93.44 559 THR A N 1
ATOM 4380 C CA . THR A 1 559 ? -16.959 5.569 0.833 1.00 93.44 559 THR A CA 1
ATOM 4381 C C . THR A 1 559 ? -17.981 6.494 0.188 1.00 93.44 559 THR A C 1
ATOM 4383 O O . THR A 1 559 ? -18.205 6.472 -1.022 1.00 93.44 559 THR A O 1
ATOM 4386 N N . GLN A 1 560 ? -18.645 7.309 1.004 1.00 93.00 560 GLN A N 1
ATOM 4387 C CA . GLN A 1 560 ? -19.515 8.359 0.492 1.00 93.00 560 GLN A CA 1
ATOM 4388 C C . GLN A 1 560 ? -18.673 9.594 0.150 1.00 93.00 560 GLN A C 1
ATOM 4390 O O . GLN A 1 560 ? -17.928 10.088 0.999 1.00 93.00 560 GLN A O 1
ATOM 4395 N N . ALA A 1 561 ? -18.822 10.112 -1.068 1.00 91.81 561 ALA A N 1
ATOM 4396 C CA . ALA A 1 561 ? -18.183 11.350 -1.493 1.00 91.81 561 ALA A CA 1
ATOM 4397 C C . ALA A 1 561 ? -18.705 12.557 -0.693 1.00 91.81 561 ALA A C 1
ATOM 4399 O O . ALA A 1 561 ? -19.861 12.587 -0.248 1.00 91.81 561 ALA A O 1
ATOM 4400 N N . LYS A 1 562 ? -17.845 13.569 -0.516 1.00 90.25 562 LYS A N 1
ATOM 4401 C CA . LYS A 1 562 ? -18.208 14.832 0.152 1.00 90.25 562 LYS A CA 1
ATOM 4402 C C . LYS A 1 562 ? -19.150 15.657 -0.717 1.00 90.25 562 LYS A C 1
ATOM 4404 O O . LYS A 1 562 ? -20.147 16.181 -0.222 1.00 90.25 562 LYS A O 1
ATOM 4409 N N . THR A 1 563 ? -18.820 15.754 -1.998 1.00 88.62 563 THR A N 1
ATOM 4410 C CA . THR A 1 563 ? -19.603 16.427 -3.030 1.00 88.62 563 THR A CA 1
ATOM 4411 C C . THR A 1 563 ? -19.610 15.577 -4.299 1.00 88.62 563 THR A C 1
ATOM 4413 O O . THR A 1 563 ? -18.864 14.603 -4.400 1.00 88.62 563 THR A O 1
ATOM 4416 N N . ASP A 1 564 ? -20.445 15.952 -5.266 1.00 84.94 564 ASP A N 1
ATOM 4417 C CA . ASP A 1 564 ? -20.470 15.322 -6.590 1.00 84.94 564 ASP A CA 1
ATOM 4418 C C . ASP A 1 564 ? -19.439 15.963 -7.555 1.00 84.94 564 ASP A C 1
ATOM 4420 O O . ASP A 1 564 ? -19.510 15.760 -8.767 1.00 84.94 564 ASP A O 1
ATOM 4424 N N . ASP A 1 565 ? -18.486 16.759 -7.042 1.00 86.88 565 ASP A N 1
ATOM 4425 C CA . ASP A 1 565 ? -17.367 17.290 -7.831 1.00 86.88 565 ASP A CA 1
ATOM 4426 C C . ASP A 1 565 ? -16.442 16.135 -8.276 1.00 86.88 565 ASP A C 1
ATOM 4428 O O . ASP A 1 565 ? -16.055 15.310 -7.442 1.00 86.88 565 ASP A O 1
ATOM 4432 N N . PRO A 1 566 ? -16.021 16.071 -9.557 1.00 84.50 566 PRO A N 1
ATOM 4433 C CA . PRO A 1 566 ? -15.085 15.058 -10.049 1.00 84.50 566 PRO A CA 1
ATOM 4434 C C . PRO A 1 566 ? -13.800 14.887 -9.223 1.00 84.50 566 PRO A C 1
ATOM 4436 O O . PRO A 1 566 ? -13.218 13.800 -9.226 1.00 84.50 566 PRO A O 1
ATOM 4439 N N . CYS A 1 567 ? -13.340 15.930 -8.523 1.00 86.19 567 CYS A N 1
ATOM 4440 C CA . CYS A 1 567 ? -12.173 15.853 -7.641 1.00 86.19 567 CYS A CA 1
ATOM 4441 C C . CYS A 1 567 ? -12.444 15.007 -6.387 1.00 86.19 567 CYS A C 1
ATOM 4443 O O . CYS A 1 567 ? -11.581 14.229 -5.982 1.00 86.19 567 CYS A O 1
ATOM 4445 N N . ASP A 1 568 ? -13.642 15.125 -5.807 1.00 89.69 568 ASP A N 1
ATOM 4446 C CA . ASP A 1 568 ? -14.078 14.371 -4.622 1.00 89.69 568 ASP A CA 1
ATOM 4447 C C . ASP A 1 568 ? -14.469 12.919 -4.954 1.00 89.69 568 ASP A C 1
ATOM 4449 O O . ASP A 1 568 ? -14.662 12.107 -4.047 1.00 89.69 568 ASP A O 1
ATOM 4453 N N . LEU A 1 569 ? -14.564 12.588 -6.246 1.00 90.94 569 LEU A N 1
ATOM 4454 C CA . LEU A 1 569 ? -14.854 11.251 -6.767 1.00 90.94 569 LEU A CA 1
ATOM 4455 C C . LEU A 1 569 ? -13.590 10.450 -7.140 1.00 90.94 569 LEU A C 1
ATOM 4457 O O . LEU A 1 569 ? -13.691 9.305 -7.579 1.00 90.94 569 LEU A O 1
ATOM 4461 N N . GLN A 1 570 ? -12.390 11.015 -6.962 1.00 92.44 570 GLN A N 1
ATOM 4462 C CA . GLN A 1 570 ? -11.140 10.285 -7.192 1.00 92.44 570 GLN A CA 1
ATOM 4463 C C . GLN A 1 570 ? -10.854 9.282 -6.060 1.00 92.44 570 GLN A C 1
ATOM 4465 O O . GLN A 1 570 ? -10.936 9.647 -4.886 1.00 92.44 570 GLN A O 1
ATOM 4470 N N . PRO A 1 571 ? -10.423 8.051 -6.383 1.00 96.06 571 PRO A N 1
ATOM 4471 C CA . PRO A 1 571 ? -9.909 7.110 -5.399 1.00 96.06 571 PRO A CA 1
ATOM 4472 C C . PRO A 1 571 ? -8.715 7.654 -4.607 1.00 96.06 571 PRO A C 1
ATOM 4474 O O . PRO A 1 571 ? -7.784 8.243 -5.173 1.00 96.06 571 PRO A O 1
ATOM 4477 N N . VAL A 1 572 ? -8.715 7.386 -3.301 1.00 97.00 572 VAL A N 1
ATOM 4478 C CA . VAL A 1 572 ? -7.668 7.817 -2.367 1.00 97.00 572 VAL A CA 1
ATOM 4479 C C . VAL A 1 572 ? -6.948 6.606 -1.783 1.00 97.00 572 VAL A C 1
ATOM 4481 O O . VAL A 1 572 ? -7.576 5.691 -1.260 1.00 97.00 572 VAL A O 1
ATOM 4484 N N . VAL A 1 573 ? -5.619 6.599 -1.846 1.00 98.25 573 VAL A N 1
ATOM 4485 C CA . VAL A 1 573 ? -4.763 5.555 -1.277 1.00 98.25 573 VAL A CA 1
ATOM 4486 C C . VAL A 1 573 ? -4.251 6.012 0.082 1.00 98.25 573 VAL A C 1
ATOM 4488 O O . VAL A 1 573 ? -3.605 7.053 0.198 1.00 98.25 573 VAL A O 1
ATOM 4491 N N . ILE A 1 574 ? -4.493 5.203 1.109 1.00 96.38 574 ILE A N 1
ATOM 4492 C CA . ILE A 1 574 ? -3.977 5.404 2.466 1.00 96.38 574 ILE A CA 1
ATOM 4493 C C . ILE A 1 574 ? -3.224 4.157 2.938 1.00 96.38 574 ILE A C 1
ATOM 4495 O O . ILE A 1 574 ? -3.441 3.054 2.437 1.00 96.38 574 ILE A O 1
ATOM 4499 N N . GLY A 1 575 ? -2.337 4.319 3.920 1.00 94.06 575 GLY A N 1
ATOM 4500 C CA . GLY A 1 575 ? -1.602 3.210 4.533 1.00 94.06 575 GLY A CA 1
ATOM 4501 C C . GLY A 1 575 ? -0.093 3.278 4.306 1.00 94.06 575 GLY A C 1
ATOM 4502 O O . GLY A 1 575 ? 0.499 4.356 4.323 1.00 94.06 575 GLY A O 1
ATOM 4503 N N . ARG A 1 576 ? 0.540 2.109 4.175 1.00 92.25 576 ARG A N 1
ATOM 4504 C CA . ARG A 1 576 ? 2.001 1.920 4.079 1.00 92.25 576 ARG A CA 1
ATOM 4505 C C . ARG A 1 576 ? 2.327 0.656 3.279 1.00 92.25 576 ARG A C 1
ATOM 4507 O O . ARG A 1 576 ? 1.443 -0.164 3.074 1.00 92.25 576 ARG A O 1
ATOM 4514 N N . ARG A 1 577 ? 3.594 0.426 2.917 1.00 92.12 577 ARG A N 1
ATOM 4515 C CA . ARG A 1 577 ? 4.028 -0.711 2.061 1.00 92.12 577 ARG A CA 1
ATOM 4516 C C . ARG A 1 577 ? 3.511 -2.108 2.426 1.00 92.12 577 ARG A C 1
ATOM 4518 O O . ARG A 1 577 ? 3.388 -2.964 1.553 1.00 92.12 577 ARG A O 1
ATOM 4525 N N . ASN A 1 578 ? 3.221 -2.357 3.701 1.00 87.69 578 ASN A N 1
ATOM 4526 C CA . ASN A 1 578 ? 2.733 -3.660 4.162 1.00 87.69 578 ASN A CA 1
ATOM 4527 C C . ASN A 1 578 ? 1.201 -3.774 4.167 1.00 87.69 578 ASN A C 1
ATOM 4529 O O . ASN A 1 578 ? 0.689 -4.880 4.290 1.00 87.69 578 ASN A O 1
ATOM 4533 N N . HIS A 1 579 ? 0.477 -2.655 4.084 1.00 93.19 579 HIS A N 1
ATOM 4534 C CA . HIS A 1 579 ? -0.981 -2.633 4.090 1.00 93.19 579 HIS A CA 1
ATOM 4535 C C . HIS A 1 579 ? -1.506 -1.313 3.516 1.00 93.19 579 HIS A C 1
ATOM 4537 O O . HIS A 1 579 ? -1.260 -0.242 4.087 1.00 93.19 579 HIS A O 1
ATOM 4543 N N . TYR A 1 580 ? -2.257 -1.405 2.422 1.00 96.62 580 TYR A N 1
ATOM 4544 C CA . TYR A 1 580 ? -2.903 -0.271 1.771 1.00 96.62 580 TYR A CA 1
ATOM 4545 C C . TYR A 1 580 ? -4.417 -0.407 1.819 1.00 96.62 580 TYR A C 1
ATOM 4547 O O . TYR A 1 580 ? -4.966 -1.496 1.663 1.00 96.62 580 TYR A O 1
ATOM 4555 N N . THR A 1 581 ? -5.096 0.724 1.961 1.00 97.56 581 THR A N 1
ATOM 4556 C CA . THR A 1 581 ? -6.532 0.822 1.715 1.00 97.56 581 THR A CA 1
ATOM 4557 C C . THR A 1 581 ? -6.764 1.815 0.588 1.00 97.56 581 THR A C 1
ATOM 4559 O O . THR A 1 581 ? -6.264 2.939 0.643 1.00 97.56 581 THR A O 1
ATOM 4562 N N . VAL A 1 582 ? -7.505 1.399 -0.437 1.00 98.19 582 VAL A N 1
ATOM 4563 C CA . VAL A 1 582 ? -7.968 2.282 -1.510 1.00 98.19 582 VAL A CA 1
ATOM 4564 C C . VAL A 1 582 ? -9.424 2.629 -1.236 1.00 98.19 582 VAL A C 1
ATOM 4566 O O . VAL A 1 582 ? -10.316 1.786 -1.356 1.00 98.19 582 VAL A O 1
ATOM 4569 N N . GLU A 1 583 ? -9.661 3.871 -0.834 1.00 96.62 583 GLU A N 1
ATOM 4570 C CA . GLU A 1 583 ? -11.001 4.405 -0.643 1.00 96.62 583 GLU A CA 1
ATOM 4571 C C . GLU A 1 583 ? -11.571 4.844 -1.993 1.00 96.62 583 GLU A C 1
ATOM 4573 O O . GLU A 1 583 ? -10.972 5.663 -2.689 1.00 96.62 583 GLU A O 1
ATOM 4578 N N . VAL A 1 584 ? -12.721 4.285 -2.372 1.00 95.31 584 VAL A N 1
ATOM 4579 C CA . VAL A 1 584 ? -13.418 4.588 -3.626 1.00 95.31 584 VAL A CA 1
ATOM 4580 C C . VAL A 1 584 ? -14.699 5.355 -3.301 1.00 95.31 584 VAL A C 1
ATOM 4582 O O . VAL A 1 584 ? -15.680 4.740 -2.866 1.00 95.31 584 VAL A O 1
ATOM 4585 N N . PRO A 1 585 ? -14.694 6.688 -3.467 1.00 93.75 585 PRO A N 1
ATOM 4586 C CA . PRO A 1 585 ? -15.848 7.518 -3.161 1.00 93.75 585 PRO A CA 1
ATOM 4587 C C . PRO A 1 585 ? -16.953 7.368 -4.214 1.00 93.75 585 PRO A C 1
ATOM 4589 O O . PRO A 1 585 ? -16.698 7.346 -5.418 1.00 93.75 585 PRO A O 1
ATOM 4592 N N . LEU A 1 586 ? -18.202 7.302 -3.749 1.00 91.75 586 LEU A N 1
ATOM 4593 C CA . LEU A 1 586 ? -19.404 7.313 -4.582 1.00 91.75 586 LEU A CA 1
ATOM 4594 C C . LEU A 1 586 ? -20.298 8.520 -4.247 1.00 91.75 586 LEU A C 1
ATOM 4596 O O . LEU A 1 586 ? -20.420 8.873 -3.068 1.00 91.75 586 LEU A O 1
ATOM 4600 N N . PRO A 1 587 ? -20.993 9.109 -5.240 1.00 90.69 587 PRO A N 1
ATOM 4601 C CA . PRO A 1 587 ? -22.018 10.123 -5.038 1.00 90.69 587 PRO A CA 1
ATOM 4602 C C . PRO A 1 587 ? -23.047 9.663 -4.018 1.00 90.69 587 PRO A C 1
ATOM 4604 O O . PRO A 1 587 ? -23.429 8.489 -3.978 1.00 90.69 587 PRO A O 1
ATOM 4607 N N . ARG A 1 588 ? -23.549 10.604 -3.217 1.00 89.19 588 ARG A N 1
ATOM 4608 C CA . ARG A 1 588 ? -24.425 10.299 -2.077 1.00 89.19 588 ARG A CA 1
ATOM 4609 C C . ARG A 1 588 ? -25.629 9.439 -2.461 1.00 89.19 588 ARG A C 1
ATOM 4611 O O . ARG A 1 588 ? -25.969 8.511 -1.732 1.00 89.19 588 ARG A O 1
ATOM 4618 N N . LEU A 1 589 ? -26.262 9.741 -3.594 1.00 87.75 589 LEU A N 1
ATOM 4619 C CA . LEU A 1 589 ? -27.465 9.041 -4.045 1.00 87.75 589 LEU A CA 1
ATOM 4620 C C . LEU A 1 589 ? -27.179 7.577 -4.411 1.00 87.75 589 LEU A C 1
ATOM 4622 O O . LEU A 1 589 ? -27.973 6.698 -4.099 1.00 87.75 589 LEU A O 1
ATOM 4626 N N . VAL A 1 590 ? -26.016 7.323 -5.013 1.00 88.56 590 VAL A N 1
ATOM 4627 C CA . VAL A 1 590 ? -25.552 5.985 -5.398 1.00 88.56 590 VAL A CA 1
ATOM 4628 C C . VAL A 1 590 ? -25.086 5.208 -4.170 1.00 88.56 590 VAL A C 1
ATOM 4630 O O . VAL A 1 590 ? -25.466 4.062 -3.971 1.00 88.56 590 VAL A O 1
ATOM 4633 N N . PHE A 1 591 ? -24.323 5.839 -3.278 1.00 90.75 591 PHE A N 1
ATOM 4634 C CA . PHE A 1 591 ? -23.874 5.196 -2.044 1.00 90.75 591 PHE A CA 1
ATOM 4635 C C . PHE A 1 591 ? -25.058 4.708 -1.190 1.00 90.75 591 PHE A C 1
ATOM 4637 O O . PHE A 1 591 ? -25.003 3.646 -0.572 1.00 90.75 591 PHE A O 1
ATOM 4644 N N . GLN A 1 592 ? -26.173 5.445 -1.197 1.00 89.25 592 GLN A N 1
ATOM 4645 C CA . GLN A 1 592 ? -27.399 5.081 -0.487 1.00 89.25 592 GLN A CA 1
ATOM 4646 C C . GLN A 1 592 ? -28.126 3.852 -1.048 1.00 89.25 592 GLN A C 1
ATOM 4648 O O . GLN A 1 592 ? -28.929 3.277 -0.311 1.00 89.25 592 GLN A O 1
ATOM 4653 N N . THR A 1 593 ? -27.853 3.397 -2.272 1.00 88.75 593 THR A N 1
ATOM 4654 C CA . THR A 1 593 ? -28.476 2.175 -2.816 1.00 88.75 593 THR A CA 1
ATOM 4655 C C . THR A 1 593 ? -27.728 0.899 -2.432 1.00 88.75 593 THR A C 1
ATOM 4657 O O . THR A 1 593 ? -28.301 -0.185 -2.515 1.00 88.75 593 THR A O 1
ATOM 4660 N N . LEU A 1 594 ? -26.485 1.012 -1.950 1.00 89.19 594 LEU A N 1
ATOM 4661 C CA . LEU A 1 594 ? -25.661 -0.144 -1.596 1.00 89.19 594 LEU A CA 1
ATOM 4662 C C . LEU A 1 594 ? -26.220 -0.949 -0.400 1.00 89.19 594 LEU A C 1
ATOM 4664 O O . LEU A 1 594 ? -26.909 -0.390 0.462 1.00 89.19 594 LEU A O 1
ATOM 4668 N N . PRO A 1 595 ? -25.895 -2.249 -0.296 1.00 87.50 595 PRO A N 1
ATOM 4669 C CA . PRO A 1 595 ? -26.159 -3.056 0.894 1.00 87.50 595 PRO A CA 1
ATOM 4670 C C . PRO A 1 595 ? -25.571 -2.428 2.167 1.00 87.50 595 PRO A C 1
ATOM 4672 O O . PRO A 1 595 ? -24.535 -1.755 2.120 1.00 87.50 595 PRO A O 1
ATOM 4675 N N . HIS A 1 596 ? -26.236 -2.630 3.309 1.00 84.69 596 HIS A N 1
ATOM 4676 C CA . HIS A 1 596 ? -25.827 -2.038 4.591 1.00 84.69 596 HIS A CA 1
ATOM 4677 C C . HIS A 1 596 ? -24.408 -2.460 4.979 1.00 84.69 596 HIS A C 1
ATOM 4679 O O . HIS A 1 596 ? -23.606 -1.653 5.438 1.00 84.69 596 HIS A O 1
ATOM 4685 N N . GLU A 1 597 ? -24.072 -3.708 4.689 1.00 82.44 597 GLU A N 1
ATOM 4686 C CA . GLU A 1 597 ? -22.815 -4.339 5.046 1.00 82.44 597 GLU A CA 1
ATOM 4687 C C . GLU A 1 597 ? -21.615 -3.743 4.289 1.00 82.44 597 GLU A C 1
ATOM 4689 O O . GLU A 1 597 ? -20.485 -3.772 4.773 1.00 82.44 597 GLU A O 1
ATOM 4694 N N . ILE A 1 598 ? -21.851 -3.175 3.101 1.00 82.81 598 ILE A N 1
ATOM 4695 C CA . ILE A 1 598 ? -20.840 -2.425 2.342 1.00 82.81 598 ILE A CA 1
ATOM 4696 C C . ILE A 1 598 ? -20.762 -0.980 2.855 1.00 82.81 598 ILE A C 1
ATOM 4698 O O . ILE A 1 598 ? -19.670 -0.423 2.979 1.00 82.81 598 ILE A O 1
ATOM 4702 N N . LYS A 1 599 ? -21.905 -0.380 3.210 1.00 86.25 599 LYS A N 1
ATOM 4703 C CA . LYS A 1 599 ? -21.984 0.994 3.740 1.00 86.25 599 LYS A CA 1
ATOM 4704 C C . LYS A 1 599 ? -21.301 1.172 5.093 1.00 86.25 599 LYS A C 1
ATOM 4706 O O . LYS A 1 599 ? -20.809 2.262 5.369 1.00 86.25 599 LYS A O 1
ATOM 4711 N N . GLU A 1 600 ? -21.236 0.122 5.908 1.00 84.00 600 GLU A N 1
ATOM 4712 C CA . GLU A 1 600 ? -20.473 0.106 7.166 1.00 84.00 600 GLU A CA 1
ATOM 4713 C C . GLU A 1 600 ? -18.963 0.325 6.953 1.00 84.00 600 GLU A C 1
ATOM 4715 O O . GLU A 1 600 ? -18.222 0.569 7.905 1.00 84.00 600 GLU A O 1
ATOM 4720 N N . GLY A 1 601 ? -18.491 0.287 5.701 1.00 74.38 601 GLY A N 1
ATOM 4721 C CA . GLY A 1 601 ? -17.105 0.576 5.358 1.00 74.38 601 GLY A CA 1
ATOM 4722 C C . GLY A 1 601 ? -16.167 -0.588 5.664 1.00 74.38 601 GLY A C 1
ATOM 4723 O O . GLY A 1 601 ? -14.982 -0.355 5.921 1.00 74.38 601 GLY A O 1
ATOM 4724 N N . LYS A 1 602 ? -16.688 -1.824 5.644 1.00 82.19 602 LYS A N 1
ATOM 4725 C CA . LYS A 1 602 ? -15.889 -3.050 5.737 1.00 82.19 602 LYS A CA 1
ATOM 4726 C C . LYS A 1 602 ? -14.837 -3.055 4.625 1.00 82.19 602 LYS A C 1
ATOM 4728 O O . LYS A 1 602 ? -15.139 -2.773 3.467 1.00 82.19 602 LYS A O 1
ATOM 4733 N N . ALA A 1 603 ? -13.603 -3.386 4.994 1.00 89.25 603 ALA A N 1
ATOM 4734 C CA . ALA A 1 603 ? -12.509 -3.534 4.048 1.00 89.25 603 ALA A CA 1
ATOM 4735 C C . ALA A 1 603 ? -12.744 -4.767 3.159 1.00 89.25 603 ALA A C 1
ATOM 4737 O O . ALA A 1 603 ? -12.941 -5.878 3.655 1.00 89.25 603 ALA A O 1
ATOM 4738 N N . LEU A 1 604 ? -12.727 -4.552 1.849 1.00 94.00 604 LEU A N 1
ATOM 4739 C CA . LEU A 1 604 ? -12.919 -5.554 0.809 1.00 94.00 604 LEU A CA 1
ATOM 4740 C C . LEU A 1 604 ? -11.544 -6.104 0.429 1.00 94.00 604 LEU A C 1
ATOM 4742 O O . LEU A 1 604 ? -10.740 -5.391 -0.176 1.00 94.00 604 LEU A O 1
ATOM 4746 N N . GLN A 1 605 ? -11.257 -7.341 0.829 1.00 95.00 605 GLN A N 1
ATOM 4747 C CA . GLN A 1 605 ? -9.955 -7.964 0.584 1.00 95.00 605 GLN A CA 1
ATOM 4748 C C . GLN A 1 605 ? -9.754 -8.275 -0.898 1.00 95.00 605 GLN A C 1
ATOM 4750 O O . GLN A 1 605 ? -10.716 -8.557 -1.615 1.00 95.00 605 GLN A O 1
ATOM 4755 N N . VAL A 1 606 ? -8.500 -8.216 -1.343 1.00 96.69 606 VAL A N 1
ATOM 4756 C CA . VAL A 1 606 ? -8.106 -8.498 -2.725 1.00 96.69 606 VAL A CA 1
ATOM 4757 C C . VAL A 1 606 ? -7.371 -9.832 -2.792 1.00 96.69 606 VAL A C 1
ATOM 4759 O O . VAL A 1 606 ? -6.406 -10.060 -2.066 1.00 96.69 606 VAL A O 1
ATOM 4762 N N . TYR A 1 607 ? -7.797 -10.678 -3.725 1.00 96.50 607 TYR A N 1
ATOM 4763 C CA . TYR A 1 607 ? -7.192 -11.967 -4.041 1.00 96.50 607 TYR A CA 1
ATOM 4764 C C . TYR A 1 607 ? -6.645 -11.913 -5.471 1.00 96.50 607 TYR A C 1
ATOM 4766 O O . TYR A 1 607 ? -7.399 -12.134 -6.425 1.00 96.50 607 TYR A O 1
ATOM 4774 N N . PRO A 1 608 ? -5.366 -11.541 -5.652 1.00 96.94 608 PRO A N 1
ATOM 4775 C CA . PRO A 1 608 ? -4.762 -11.469 -6.972 1.00 96.94 608 PRO A CA 1
ATOM 4776 C C . PRO A 1 608 ? -4.435 -12.867 -7.505 1.00 96.94 608 PRO A C 1
ATOM 4778 O O . PRO A 1 608 ? -3.886 -13.704 -6.789 1.00 96.94 608 PRO A O 1
ATOM 4781 N N . VAL A 1 609 ? -4.728 -13.096 -8.782 1.00 95.12 609 VAL A N 1
ATOM 4782 C CA . VAL A 1 609 ? -4.372 -14.315 -9.516 1.00 95.12 609 VAL A CA 1
ATOM 4783 C C . VAL A 1 609 ? -3.695 -13.907 -10.817 1.00 95.12 609 VAL A C 1
ATOM 4785 O O . VAL A 1 609 ? -4.200 -13.043 -11.530 1.00 95.12 609 VAL A O 1
ATOM 4788 N N . LEU A 1 610 ? -2.547 -14.514 -11.116 1.00 94.62 610 LEU A N 1
ATOM 4789 C CA . LEU A 1 610 ? -1.799 -14.289 -12.349 1.00 94.62 610 LEU A CA 1
ATOM 4790 C C . LEU A 1 610 ? -1.811 -15.564 -13.192 1.00 94.62 610 LEU A C 1
ATOM 4792 O O . LEU A 1 610 ? -1.242 -16.575 -12.785 1.00 94.62 610 LEU A O 1
ATOM 4796 N N . PHE A 1 611 ? -2.398 -15.486 -14.380 1.00 93.25 611 PHE A N 1
ATOM 4797 C CA . PHE A 1 611 ? -2.279 -16.504 -15.416 1.00 93.25 611 PHE A CA 1
ATOM 4798 C C . PHE A 1 611 ? -1.304 -16.013 -16.480 1.00 93.25 611 PHE A C 1
ATOM 4800 O O . PHE A 1 611 ? -1.486 -14.934 -17.040 1.00 93.25 611 PHE A O 1
ATOM 4807 N N . ASN A 1 612 ? -0.263 -16.788 -16.774 1.00 89.00 612 ASN A N 1
ATOM 4808 C CA . ASN A 1 612 ? 0.608 -16.512 -17.911 1.00 89.00 612 ASN A CA 1
ATOM 4809 C C . ASN A 1 612 ? 0.362 -17.548 -19.001 1.00 89.00 612 ASN A C 1
ATOM 4811 O O . ASN A 1 612 ? 0.632 -18.727 -18.792 1.00 89.00 612 ASN A O 1
ATOM 4815 N N . VAL A 1 613 ? -0.122 -17.084 -20.149 1.00 83.81 613 VAL A N 1
ATOM 4816 C CA . VAL A 1 613 ? -0.373 -17.923 -21.326 1.00 83.81 613 VAL A CA 1
ATOM 4817 C C . VAL A 1 613 ? 0.895 -18.043 -22.171 1.00 83.81 613 VAL A C 1
ATOM 4819 O O . VAL A 1 613 ? 1.206 -19.118 -22.658 1.00 83.81 613 VAL A O 1
ATOM 4822 N N . GLY A 1 614 ? 1.655 -16.949 -22.309 1.00 73.38 614 GLY A N 1
ATOM 4823 C CA . GLY A 1 614 ? 2.892 -16.902 -23.093 1.00 73.38 614 GLY A CA 1
ATOM 4824 C C . GLY A 1 614 ? 2.675 -17.106 -24.595 1.00 73.38 614 GLY A C 1
ATOM 4825 O O . GLY A 1 614 ? 2.671 -18.225 -25.094 1.00 73.38 614 GLY A O 1
ATOM 4826 N N . ILE A 1 615 ? 2.556 -16.015 -25.355 1.00 65.88 615 ILE A N 1
ATOM 4827 C CA . ILE A 1 615 ? 2.352 -16.091 -26.809 1.00 65.88 615 ILE A CA 1
ATOM 4828 C C . ILE A 1 615 ? 3.669 -15.772 -27.523 1.00 65.88 615 ILE A C 1
ATOM 4830 O O . ILE A 1 615 ? 4.000 -14.608 -27.734 1.00 65.88 615 ILE A O 1
ATOM 4834 N N . ASN A 1 616 ? 4.436 -16.801 -27.901 1.00 55.03 616 ASN A N 1
ATOM 4835 C CA . ASN A 1 616 ? 5.617 -16.655 -28.762 1.00 55.03 616 ASN A CA 1
ATOM 4836 C C . ASN A 1 616 ? 5.944 -17.970 -29.496 1.00 55.03 616 ASN A C 1
ATOM 4838 O O . ASN A 1 616 ? 5.975 -19.031 -28.879 1.00 55.03 616 ASN A O 1
ATOM 4842 N N . GLU A 1 617 ? 6.281 -17.908 -30.787 1.00 52.97 617 GLU A N 1
ATOM 4843 C CA . GLU A 1 617 ? 6.755 -19.062 -31.575 1.00 52.97 617 GLU A CA 1
ATOM 4844 C C . GLU A 1 617 ? 8.035 -19.690 -30.983 1.00 52.97 617 GLU A C 1
ATOM 4846 O O . GLU A 1 617 ? 8.270 -20.892 -31.107 1.00 52.97 617 GLU A O 1
ATOM 4851 N N . GLN A 1 618 ? 8.859 -18.897 -30.284 1.00 49.94 618 GLN A N 1
ATOM 4852 C CA . GLN A 1 618 ? 10.044 -19.401 -29.579 1.00 49.94 618 GLN A CA 1
ATOM 4853 C C . GLN A 1 618 ? 9.741 -20.030 -28.210 1.00 49.94 618 GLN A C 1
ATOM 4855 O O . GLN A 1 618 ? 10.588 -20.765 -27.700 1.00 49.94 618 GLN A O 1
ATOM 4860 N N . GLN A 1 619 ? 8.546 -19.818 -27.640 1.00 45.38 619 GLN A N 1
ATOM 4861 C CA . GLN A 1 619 ? 8.099 -20.537 -26.438 1.00 45.38 619 GLN A CA 1
ATOM 4862 C C . GLN A 1 619 ? 7.986 -22.037 -26.744 1.00 45.38 619 GLN A C 1
ATOM 4864 O O . GLN A 1 619 ? 8.525 -22.862 -26.013 1.00 45.38 619 GLN A O 1
ATOM 4869 N N . THR A 1 620 ? 7.445 -22.388 -27.916 1.00 50.16 620 THR A N 1
ATOM 4870 C CA . THR A 1 620 ? 7.353 -23.775 -28.402 1.00 50.16 620 THR A CA 1
ATOM 4871 C C . THR A 1 620 ? 8.728 -24.452 -28.555 1.00 50.16 620 THR A C 1
ATOM 4873 O O . THR A 1 620 ? 8.846 -25.671 -28.428 1.00 50.16 620 THR A O 1
ATOM 4876 N N . ILE A 1 621 ? 9.796 -23.681 -28.809 1.00 48.09 621 ILE A N 1
ATOM 4877 C CA . ILE A 1 621 ? 11.180 -24.183 -28.930 1.00 48.09 621 ILE A CA 1
ATOM 4878 C C . ILE A 1 621 ? 11.855 -24.309 -27.551 1.00 48.09 621 ILE A C 1
ATOM 4880 O O . ILE A 1 621 ? 12.604 -25.265 -27.314 1.00 48.09 621 ILE A O 1
ATOM 4884 N N . ALA A 1 622 ? 11.584 -23.375 -26.636 1.00 48.50 622 ALA A N 1
ATOM 4885 C CA . ALA A 1 622 ? 12.073 -23.416 -25.259 1.00 48.50 622 ALA A CA 1
ATOM 4886 C C . ALA A 1 622 ? 11.485 -24.609 -24.485 1.00 48.50 622 ALA A C 1
ATOM 4888 O O . ALA A 1 622 ? 12.242 -25.344 -23.848 1.00 48.50 622 ALA A O 1
ATOM 4889 N N . ASP A 1 623 ? 10.187 -24.880 -24.645 1.00 47.72 623 ASP A N 1
ATOM 4890 C CA . ASP A 1 623 ? 9.505 -26.033 -24.041 1.00 47.72 623 ASP A CA 1
ATOM 4891 C C . ASP A 1 623 ? 10.096 -27.365 -24.547 1.00 47.72 623 ASP A C 1
ATOM 4893 O O . ASP A 1 623 ? 10.305 -28.309 -23.783 1.00 47.72 623 ASP A O 1
ATOM 4897 N N . ARG A 1 624 ? 10.495 -27.421 -25.827 1.00 41.69 624 ARG A N 1
ATOM 4898 C CA . ARG A 1 624 ? 11.152 -28.595 -26.430 1.00 41.69 624 ARG A CA 1
ATOM 4899 C C . ARG A 1 624 ? 12.600 -28.799 -25.946 1.00 41.69 624 ARG A C 1
ATOM 4901 O O . ARG A 1 624 ? 13.114 -29.911 -26.026 1.00 41.69 624 ARG A O 1
ATOM 4908 N N . SER A 1 625 ? 13.254 -27.753 -25.435 1.00 38.50 625 SER A N 1
ATOM 4909 C CA . SER A 1 625 ? 14.637 -27.802 -24.926 1.00 38.50 625 SER A CA 1
ATOM 4910 C C . SER A 1 625 ? 14.703 -28.047 -23.410 1.00 38.50 625 SER A C 1
ATOM 4912 O O . SER A 1 625 ? 15.627 -28.709 -22.933 1.00 38.50 625 SER A O 1
ATOM 4914 N N . ALA A 1 626 ? 13.704 -27.572 -22.655 1.00 43.66 626 ALA A N 1
ATOM 4915 C CA . ALA A 1 626 ? 13.567 -27.804 -21.215 1.00 43.66 626 ALA A CA 1
ATOM 4916 C C . ALA A 1 626 ? 13.288 -29.280 -20.872 1.00 43.66 626 ALA A C 1
ATOM 4918 O O . ALA A 1 626 ? 13.753 -29.758 -19.842 1.00 43.66 626 ALA A O 1
ATOM 4919 N N . MET A 1 627 ? 12.649 -30.041 -21.773 1.00 32.88 627 MET A N 1
ATOM 4920 C CA . MET A 1 627 ? 12.470 -31.495 -21.616 1.00 32.88 627 MET A CA 1
ATOM 4921 C C . MET A 1 627 ? 13.783 -32.298 -21.523 1.00 32.88 627 MET A C 1
ATOM 4923 O O . MET A 1 627 ? 13.760 -33.439 -21.068 1.00 32.88 627 MET A O 1
ATOM 4927 N N . PHE A 1 628 ? 14.930 -31.735 -21.920 1.00 32.34 628 PHE A N 1
ATOM 4928 C CA . PHE A 1 628 ? 16.218 -32.444 -21.910 1.00 32.34 628 PHE A CA 1
ATOM 4929 C C . PHE A 1 628 ? 17.167 -32.025 -20.779 1.00 32.34 628 PHE A C 1
ATOM 4931 O O . PHE A 1 628 ? 18.280 -32.545 -20.711 1.00 32.34 628 PHE A O 1
ATOM 4938 N N . SER A 1 629 ? 16.769 -31.104 -19.890 1.00 29.70 629 SER A N 1
ATOM 4939 C CA . SER A 1 629 ? 17.676 -30.560 -18.870 1.00 29.70 629 SER A CA 1
ATOM 4940 C C . SER A 1 629 ? 17.027 -30.431 -17.485 1.00 29.70 629 SER A C 1
ATOM 4942 O O . SER A 1 629 ? 16.407 -29.419 -17.181 1.00 29.70 629 SER A O 1
ATOM 4944 N N . ASN A 1 630 ? 17.346 -31.408 -16.626 1.00 29.91 630 ASN A N 1
ATOM 4945 C CA . ASN A 1 630 ? 17.332 -31.381 -15.151 1.00 29.91 630 ASN A CA 1
ATOM 4946 C C . ASN A 1 630 ? 16.012 -31.775 -14.421 1.00 29.91 630 ASN A C 1
ATOM 4948 O O . ASN A 1 630 ? 15.044 -31.024 -14.500 1.00 29.91 630 ASN A O 1
ATOM 4952 N N . PRO A 1 631 ? 15.973 -32.891 -13.649 1.00 31.34 631 PRO A N 1
ATOM 4953 C CA . PRO A 1 631 ? 14.762 -33.371 -12.957 1.00 31.34 631 PRO A CA 1
ATOM 4954 C C . PRO A 1 631 ? 14.447 -32.755 -11.574 1.00 31.34 631 PRO A C 1
ATOM 4956 O O . PRO A 1 631 ? 13.411 -33.094 -11.019 1.00 31.34 631 PRO A O 1
ATOM 4959 N N . ASP A 1 632 ? 15.282 -31.878 -10.998 1.00 30.64 632 ASP A N 1
ATOM 4960 C CA . ASP A 1 632 ? 15.182 -31.495 -9.566 1.00 30.64 632 ASP A CA 1
ATOM 4961 C C . ASP A 1 632 ? 14.906 -29.990 -9.297 1.00 30.64 632 ASP A C 1
ATOM 4963 O O . ASP A 1 632 ? 15.498 -29.378 -8.406 1.00 30.64 632 ASP A O 1
ATOM 4967 N N . GLY A 1 633 ? 14.014 -29.348 -10.061 1.00 30.19 633 GLY A N 1
ATOM 4968 C CA . GLY A 1 633 ? 13.543 -27.972 -9.798 1.00 30.19 633 GLY A CA 1
ATOM 4969 C C . GLY A 1 633 ? 12.078 -27.927 -9.333 1.00 30.19 633 GLY A C 1
ATOM 4970 O O . GLY A 1 633 ? 11.321 -28.816 -9.707 1.00 30.19 633 GLY A O 1
ATOM 4971 N N . PRO A 1 634 ? 11.642 -26.918 -8.544 1.00 29.66 634 PRO A N 1
ATOM 4972 C CA . PRO A 1 634 ? 10.249 -26.824 -8.104 1.00 29.66 634 PRO A CA 1
ATOM 4973 C C . PRO A 1 634 ? 9.329 -26.641 -9.319 1.00 29.66 634 PRO A C 1
ATOM 4975 O O . PRO A 1 634 ? 9.569 -25.768 -10.156 1.00 29.66 634 PRO A O 1
ATOM 4978 N N . GLU A 1 635 ? 8.312 -27.497 -9.413 1.00 30.00 635 GLU A N 1
ATOM 4979 C CA . GLU A 1 635 ? 7.408 -27.619 -10.557 1.00 30.00 635 GLU A CA 1
ATOM 4980 C C . GLU A 1 635 ? 6.776 -26.274 -10.938 1.00 30.00 635 GLU A C 1
ATOM 4982 O O . GLU A 1 635 ? 6.120 -25.597 -10.145 1.00 30.00 635 GLU A O 1
ATOM 4987 N N . ARG A 1 636 ? 7.015 -25.874 -12.187 1.00 33.56 636 ARG A N 1
ATOM 4988 C CA . ARG A 1 636 ? 6.540 -24.635 -12.796 1.00 33.56 636 ARG A CA 1
ATOM 4989 C C . ARG A 1 636 ? 5.371 -25.011 -13.704 1.00 33.56 636 ARG A C 1
ATOM 4991 O O . ARG A 1 636 ? 5.595 -25.465 -14.820 1.00 33.56 636 ARG A O 1
ATOM 4998 N N . PHE A 1 637 ? 4.134 -24.873 -13.231 1.00 29.33 637 PHE A N 1
ATOM 4999 C CA . PHE A 1 637 ? 2.958 -25.176 -14.051 1.00 29.33 637 PHE A CA 1
ATOM 5000 C C . PHE A 1 637 ? 2.665 -24.017 -15.015 1.00 29.33 637 PHE A C 1
ATOM 5002 O O . PHE A 1 637 ? 2.089 -22.997 -14.642 1.00 29.33 637 PHE A O 1
ATOM 5009 N N . THR A 1 638 ? 3.100 -24.173 -16.263 1.00 28.95 638 THR A N 1
ATOM 5010 C CA . THR A 1 638 ? 2.655 -23.394 -17.426 1.00 28.95 638 THR A CA 1
ATOM 5011 C C . THR A 1 638 ? 1.473 -24.114 -18.073 1.00 28.95 638 THR A C 1
ATOM 5013 O O . THR A 1 638 ? 1.615 -25.266 -18.479 1.00 28.95 638 THR A O 1
ATOM 5016 N N . TRP A 1 639 ? 0.315 -23.459 -18.169 1.00 25.42 639 TRP A N 1
ATOM 5017 C CA . TRP A 1 639 ? -0.866 -24.009 -18.842 1.00 25.42 639 TRP A CA 1
ATOM 5018 C C . TRP A 1 639 ? -0.821 -23.640 -20.336 1.00 25.42 639 TRP A C 1
ATOM 5020 O O . TRP A 1 639 ? -0.853 -22.459 -20.668 1.00 25.42 639 TRP A O 1
ATOM 5030 N N . ASN A 1 640 ? -0.744 -24.637 -21.226 1.00 29.08 640 ASN A N 1
ATOM 5031 C CA . ASN A 1 640 ? -0.817 -24.475 -22.685 1.00 29.08 640 ASN A CA 1
ATOM 5032 C C . ASN A 1 640 ? -2.114 -25.135 -23.188 1.00 29.08 640 ASN A C 1
ATOM 5034 O O . ASN A 1 640 ? -2.197 -26.363 -23.149 1.00 29.08 640 ASN A O 1
ATOM 5038 N N . PRO A 1 641 ? -3.114 -24.391 -23.690 1.00 28.16 641 PRO A N 1
ATOM 5039 C CA . PRO A 1 641 ? -4.266 -25.007 -24.333 1.00 28.16 641 PRO A CA 1
ATOM 5040 C C . PRO A 1 641 ? -3.878 -25.440 -25.757 1.00 28.16 641 PRO A C 1
ATOM 5042 O O . PRO A 1 641 ? -3.713 -24.613 -26.655 1.00 28.16 641 PRO A O 1
ATOM 5045 N N . GLY A 1 642 ? -3.695 -26.745 -25.964 1.00 27.78 642 GLY A N 1
ATOM 5046 C CA . GLY A 1 642 ? -3.664 -27.345 -27.300 1.00 27.78 642 GLY A CA 1
ATOM 5047 C C . GLY A 1 642 ? -5.071 -27.391 -27.918 1.00 27.78 642 GLY A C 1
ATOM 5048 O O . GLY A 1 642 ? -6.063 -27.362 -27.189 1.00 27.78 642 GLY A O 1
ATOM 5049 N N . PRO A 1 643 ? -5.201 -27.441 -29.256 1.00 31.64 643 PRO A N 1
ATOM 5050 C CA . PRO A 1 643 ? -6.487 -27.321 -29.924 1.00 31.64 643 PRO A CA 1
ATOM 5051 C C . PRO A 1 643 ? -7.150 -28.695 -30.034 1.00 31.64 643 PRO A C 1
ATOM 5053 O O . PRO A 1 643 ? -7.093 -29.293 -31.095 1.00 31.64 643 PRO A O 1
ATOM 5056 N N . GLU A 1 644 ? -7.733 -29.209 -28.953 1.00 30.06 644 GLU A N 1
ATOM 5057 C CA . GLU A 1 644 ? -8.718 -30.308 -28.971 1.00 30.06 644 GLU A CA 1
ATOM 5058 C C . GLU A 1 644 ? -9.268 -30.502 -27.543 1.00 30.06 644 GLU A C 1
ATOM 5060 O O . GLU A 1 644 ? -8.895 -31.423 -26.827 1.00 30.06 644 GLU A O 1
ATOM 5065 N N . CYS A 1 645 ? -10.150 -29.597 -27.097 1.00 25.66 645 CYS A N 1
ATOM 5066 C CA . CYS A 1 645 ? -10.931 -29.820 -25.877 1.00 25.66 645 CYS A CA 1
ATOM 5067 C C . CYS A 1 645 ? -11.927 -30.957 -26.131 1.00 25.66 645 CYS A C 1
ATOM 5069 O O . CYS A 1 645 ? -12.858 -30.796 -26.924 1.00 25.66 645 CYS A O 1
ATOM 5071 N N . SER A 1 646 ? -11.751 -32.079 -25.437 1.00 28.78 646 SER A N 1
ATOM 5072 C CA . SER A 1 646 ? -12.790 -33.095 -25.267 1.00 28.78 646 SER A CA 1
ATOM 5073 C C . SER A 1 646 ? -13.199 -33.151 -23.795 1.00 28.78 646 SER A C 1
ATOM 5075 O O . SER A 1 646 ? -12.371 -32.964 -22.906 1.00 28.78 646 SER A O 1
ATOM 5077 N N . ASP A 1 647 ? -14.496 -33.350 -23.559 1.00 30.88 647 ASP A N 1
ATOM 5078 C CA . ASP A 1 647 ? -15.235 -33.157 -22.299 1.00 30.88 647 ASP A CA 1
ATOM 5079 C C . ASP A 1 647 ? -14.817 -34.067 -21.109 1.00 30.88 647 ASP A C 1
ATOM 5081 O O . ASP A 1 647 ? -15.585 -34.247 -20.165 1.00 30.88 647 ASP A O 1
ATOM 5085 N N . GLU A 1 648 ? -13.613 -34.650 -21.108 1.00 30.12 648 GLU A N 1
ATOM 5086 C CA . GLU A 1 648 ? -13.103 -35.512 -20.026 1.00 30.12 648 GLU A CA 1
ATOM 5087 C C . GLU A 1 648 ? -12.004 -34.863 -19.152 1.00 30.12 648 GLU A C 1
ATOM 5089 O O . GLU A 1 648 ? -11.694 -35.393 -18.084 1.00 30.12 648 GLU A O 1
ATOM 5094 N N . GLU A 1 649 ? -11.482 -33.680 -19.502 1.00 32.50 649 GLU A N 1
ATOM 5095 C CA . GLU A 1 649 ? -10.393 -33.005 -18.757 1.00 32.50 649 GLU A CA 1
ATOM 5096 C C . GLU A 1 649 ? -10.856 -32.025 -17.656 1.00 32.50 649 GLU A C 1
ATOM 5098 O O . GLU A 1 649 ? -10.039 -31.432 -16.953 1.00 32.50 649 GLU A O 1
ATOM 5103 N N . GLU A 1 650 ? -12.162 -31.920 -17.388 1.00 33.19 650 GLU A N 1
ATOM 5104 C CA . GLU A 1 650 ? -12.695 -31.160 -16.237 1.00 33.19 650 GLU A CA 1
ATOM 5105 C C . GLU A 1 650 ? -12.379 -31.830 -14.877 1.00 33.19 650 GLU A C 1
ATOM 5107 O O . GLU A 1 650 ? -12.670 -31.292 -13.808 1.00 33.19 650 GLU A O 1
ATOM 5112 N N . LYS A 1 651 ? -11.759 -33.020 -14.900 1.00 28.38 651 LYS A N 1
ATOM 5113 C CA . LYS A 1 651 ? -11.498 -33.856 -13.719 1.00 28.38 651 LYS A CA 1
ATOM 5114 C C . LYS A 1 651 ? -10.037 -33.912 -13.263 1.00 28.38 651 LYS A C 1
ATOM 5116 O O . LYS A 1 651 ? -9.774 -34.491 -12.212 1.00 28.38 651 LYS A O 1
ATOM 5121 N N . GLU A 1 652 ? -9.116 -33.281 -13.990 1.00 30.55 652 GLU A N 1
ATOM 5122 C CA . GLU A 1 652 ? -7.676 -33.261 -13.674 1.00 30.55 652 GLU A CA 1
ATOM 5123 C C . GLU A 1 652 ? -7.137 -31.850 -13.359 1.00 30.55 652 GLU A C 1
ATOM 5125 O O . GLU A 1 652 ? -5.940 -31.585 -13.390 1.00 30.55 652 GLU A O 1
ATOM 5130 N N . CYS A 1 653 ? -8.018 -30.936 -12.940 1.00 28.12 653 CYS A N 1
ATOM 5131 C CA . CYS A 1 653 ? -7.668 -29.634 -12.360 1.00 28.12 653 CYS A CA 1
ATOM 5132 C C . CYS A 1 653 ? -7.217 -29.771 -10.879 1.00 28.12 653 CYS A C 1
ATOM 5134 O O . CYS A 1 653 ? -7.777 -29.144 -9.978 1.00 28.12 653 CYS A O 1
ATOM 5136 N N . GLY A 1 654 ? -6.254 -30.662 -10.610 1.00 30.38 654 GLY A N 1
ATOM 5137 C CA . GLY A 1 654 ? -5.930 -31.165 -9.267 1.00 30.38 654 GLY A CA 1
ATOM 5138 C C . GLY A 1 654 ? -4.984 -30.317 -8.409 1.00 30.38 654 GLY A C 1
ATOM 5139 O O . GLY A 1 654 ? -5.156 -30.283 -7.193 1.00 30.38 654 GLY A O 1
ATOM 5140 N N . ASP A 1 655 ? -4.036 -29.573 -8.987 1.00 30.72 655 ASP A N 1
ATOM 5141 C CA . ASP A 1 655 ? -2.894 -29.076 -8.188 1.00 30.72 655 ASP A CA 1
ATOM 5142 C C . ASP A 1 655 ? -2.889 -27.570 -7.882 1.00 30.72 655 ASP A C 1
ATOM 5144 O O . ASP A 1 655 ? -2.096 -27.090 -7.072 1.00 30.72 655 ASP A O 1
ATOM 5148 N N . THR A 1 656 ? -3.865 -26.808 -8.386 1.00 31.64 656 THR A N 1
ATOM 5149 C CA . THR A 1 656 ? -4.143 -25.438 -7.895 1.00 31.64 656 THR A CA 1
ATOM 5150 C C . THR A 1 656 ? -5.006 -25.441 -6.618 1.00 31.64 656 THR A C 1
ATOM 5152 O O . THR A 1 656 ? -5.095 -24.440 -5.906 1.00 31.64 656 THR A O 1
ATOM 5155 N N . VAL A 1 657 ? -5.578 -26.599 -6.261 1.00 31.53 657 VAL A N 1
ATOM 5156 C CA . VAL A 1 657 ? -6.370 -26.830 -5.037 1.00 31.53 657 VAL A CA 1
ATOM 5157 C C . VAL A 1 657 ? -5.483 -26.913 -3.779 1.00 31.53 657 VAL A C 1
ATOM 5159 O O . VAL A 1 657 ? -5.976 -26.806 -2.653 1.00 31.53 657 VAL A O 1
ATOM 5162 N N . ALA A 1 658 ? -4.157 -26.999 -3.929 1.00 30.75 658 ALA A N 1
ATOM 5163 C CA . ALA A 1 658 ? -3.233 -27.175 -2.808 1.00 30.75 658 ALA A CA 1
ATOM 5164 C C . ALA A 1 658 ? -3.216 -26.010 -1.794 1.00 30.75 658 ALA A C 1
ATOM 5166 O O . ALA A 1 658 ? -2.903 -26.244 -0.634 1.00 30.75 658 ALA A O 1
ATOM 5167 N N . ARG A 1 659 ? -3.627 -24.785 -2.165 1.00 36.59 659 ARG A N 1
ATOM 5168 C CA . ARG A 1 659 ? -3.811 -23.669 -1.201 1.00 36.59 659 ARG A CA 1
ATOM 5169 C C . ARG A 1 659 ? -5.257 -23.403 -0.789 1.00 36.59 659 ARG A C 1
ATOM 5171 O O . ARG A 1 659 ? -5.493 -22.684 0.176 1.00 36.59 659 ARG A O 1
ATOM 5178 N N . TRP A 1 660 ? -6.223 -24.015 -1.469 1.00 33.62 660 TRP A N 1
ATOM 5179 C CA . TRP A 1 660 ? -7.608 -24.092 -0.995 1.00 33.62 660 TRP A CA 1
ATOM 5180 C C . TRP A 1 660 ? -7.736 -25.094 0.172 1.00 33.62 660 TRP A C 1
ATOM 5182 O O . TRP A 1 660 ? -8.465 -24.823 1.124 1.00 33.62 660 TRP A O 1
ATOM 5192 N N . ASN A 1 661 ? -6.904 -26.150 0.135 1.00 32.62 661 ASN A N 1
ATOM 5193 C CA . ASN A 1 661 ? -6.372 -27.023 1.206 1.00 32.62 661 ASN A CA 1
ATOM 5194 C C . ASN A 1 661 ? -6.212 -26.455 2.635 1.00 32.62 661 ASN A C 1
ATOM 5196 O O . ASN A 1 661 ? -6.405 -27.190 3.611 1.00 32.62 661 ASN A O 1
ATOM 5200 N N . ASP A 1 662 ? -5.909 -25.167 2.779 1.00 39.81 662 ASP A N 1
ATOM 5201 C CA . ASP A 1 662 ? -5.464 -24.600 4.062 1.00 39.81 662 ASP A CA 1
ATOM 5202 C C . ASP A 1 662 ? -6.483 -23.659 4.725 1.00 39.81 662 ASP A C 1
ATOM 5204 O O . ASP A 1 662 ? -6.274 -23.201 5.848 1.00 39.81 662 ASP A O 1
ATOM 5208 N N . LEU A 1 663 ? -7.619 -23.395 4.071 1.00 35.97 663 LEU A N 1
ATOM 5209 C CA . LEU A 1 663 ? -8.723 -22.640 4.673 1.00 35.97 663 LEU A CA 1
ATOM 5210 C C . LEU A 1 663 ? -9.496 -23.520 5.674 1.00 35.97 663 LEU A C 1
ATOM 5212 O O . LEU A 1 663 ? -9.752 -24.689 5.360 1.00 35.97 663 LEU A O 1
ATOM 5216 N N . PRO A 1 664 ? -9.905 -23.000 6.849 1.00 42.03 664 PRO A N 1
ATOM 5217 C CA . PRO A 1 664 ? -10.770 -23.716 7.781 1.00 42.03 664 PRO A CA 1
ATOM 5218 C C . PRO A 1 664 ? -12.038 -24.226 7.082 1.00 42.03 664 PRO A C 1
ATOM 5220 O O . PRO A 1 664 ? -12.665 -23.507 6.308 1.00 42.03 664 PRO A O 1
ATOM 5223 N N . THR A 1 665 ? -12.451 -25.457 7.386 1.00 36.81 665 THR A N 1
ATOM 5224 C CA . THR A 1 665 ? -13.534 -26.191 6.700 1.00 36.81 665 THR A CA 1
ATOM 5225 C C . THR A 1 665 ? -14.858 -25.417 6.605 1.00 36.81 665 THR A C 1
ATOM 5227 O O . THR A 1 665 ? -15.606 -25.593 5.652 1.00 36.81 665 THR A O 1
ATOM 5230 N N . ALA A 1 666 ? -15.118 -24.495 7.539 1.00 38.59 666 ALA A N 1
ATOM 5231 C CA . ALA A 1 666 ? -16.315 -23.652 7.548 1.00 38.59 666 ALA A CA 1
ATOM 5232 C C . ALA A 1 666 ? -16.384 -22.624 6.396 1.00 38.59 666 ALA A C 1
ATOM 5234 O O . ALA A 1 666 ? -17.479 -22.187 6.049 1.00 38.59 666 ALA A O 1
ATOM 5235 N N . GLU A 1 667 ? -15.250 -22.240 5.798 1.00 39.41 667 GLU A N 1
ATOM 5236 C CA . GLU A 1 667 ? -15.196 -21.278 4.683 1.00 39.41 667 GLU A CA 1
ATOM 5237 C C . GLU A 1 667 ? -15.329 -21.960 3.309 1.00 39.41 667 GLU A C 1
ATOM 5239 O O . GLU A 1 667 ? -15.790 -21.333 2.357 1.00 39.41 667 GLU A O 1
ATOM 5244 N N . ARG A 1 668 ? -15.020 -23.263 3.203 1.00 35.62 668 ARG A N 1
ATOM 5245 C CA . ARG A 1 668 ? -15.174 -24.031 1.950 1.00 35.62 668 ARG A CA 1
ATOM 5246 C C . ARG A 1 668 ? -16.625 -24.363 1.622 1.00 35.62 668 ARG A C 1
ATOM 5248 O O . ARG A 1 668 ? -17.017 -24.310 0.457 1.00 35.62 668 ARG A O 1
ATOM 5255 N N . ASP A 1 669 ? -17.434 -24.639 2.641 1.00 34.09 669 ASP A N 1
ATOM 5256 C CA . ASP A 1 669 ? -18.832 -25.046 2.456 1.00 34.09 669 ASP A CA 1
ATOM 5257 C C . ASP A 1 669 ? -19.740 -23.895 1.975 1.00 34.09 669 ASP A C 1
ATOM 5259 O O . ASP A 1 669 ? -20.812 -24.146 1.426 1.00 34.09 669 ASP A O 1
ATOM 5263 N N . GLN A 1 670 ? -19.316 -22.630 2.113 1.00 37.69 670 GLN A N 1
ATOM 5264 C CA . GLN A 1 670 ? -20.072 -21.474 1.607 1.00 37.69 670 GLN A CA 1
ATOM 5265 C C . GLN A 1 670 ? -19.846 -21.181 0.120 1.00 37.69 670 GLN A C 1
ATOM 5267 O O . GLN A 1 670 ? -20.720 -20.579 -0.503 1.00 37.69 670 GLN A O 1
ATOM 5272 N N . VAL A 1 671 ? -18.716 -21.600 -0.460 1.00 34.81 671 VAL A N 1
ATOM 5273 C CA . VAL A 1 671 ? -18.409 -21.311 -1.872 1.00 34.81 671 VAL A CA 1
ATOM 5274 C C . VAL A 1 671 ? -19.019 -22.349 -2.817 1.00 34.81 671 VAL A C 1
ATOM 5276 O O . VAL A 1 671 ? -19.382 -22.005 -3.930 1.00 34.81 671 VAL A O 1
ATOM 5279 N N . HIS A 1 672 ? -19.247 -23.585 -2.365 1.00 29.09 672 HIS A N 1
ATOM 5280 C CA . HIS A 1 672 ? -19.903 -24.620 -3.179 1.00 29.09 672 HIS A CA 1
ATOM 5281 C C . HIS A 1 672 ? -21.438 -24.478 -3.304 1.00 29.09 672 HIS A C 1
ATOM 5283 O O . HIS A 1 672 ? -22.062 -25.279 -3.998 1.00 29.09 672 HIS A O 1
ATOM 5289 N N . GLN A 1 673 ? -22.066 -23.493 -2.646 1.00 30.36 673 GLN A N 1
ATOM 5290 C CA . GLN A 1 673 ? -23.516 -23.218 -2.733 1.00 30.36 673 GLN A CA 1
ATOM 5291 C C . GLN A 1 673 ? -23.875 -21.931 -3.507 1.00 30.36 673 GLN A C 1
ATOM 5293 O O . GLN A 1 673 ? -25.028 -21.491 -3.464 1.00 30.36 673 GLN A O 1
ATOM 5298 N N . LEU A 1 674 ? -22.916 -21.333 -4.216 1.00 31.00 674 LEU A N 1
ATOM 5299 C CA . LEU A 1 674 ? -23.104 -20.229 -5.166 1.00 31.00 674 LEU A CA 1
ATOM 5300 C C . LEU A 1 674 ? -22.613 -20.665 -6.545 1.00 31.00 674 LEU A C 1
ATOM 5302 O O . LEU A 1 674 ? -23.192 -20.148 -7.526 1.00 31.00 674 LEU A O 1
#

Radius of gyration: 36.96 Å; chains: 1; bounding box: 114×63×145 Å

Sequence (674 aa):
MEEGDMDHIAADVQQAQKCTLVCESSQGTPNDKDNSPLTGAVFKNPVCKVYKFQTVDSKWMLVREQMEECTLSFSIPRQLLHLYIQEDMRRIQELRDLGELSPHWDNLRKEVIGRYGQVIAAYQETLAELNKITGPSFKPSCSKAQRYLEFIPINLHTQRMRVTCPRQTDAFYDVITVGAPAAHFQGFKGGGLQRLLSRHEAEKKSFSTAYQCIYYSPEHTAKAQEVLHSVGHLQPLISGLADQLLQAAQQHSMAGLREALKTLAGKTEQFVHALKDELVKSALLALHAAQPGYVTKNQNQTLPGHQGHSHQDHQSPSQRGQQGQSPPQNPGHSPGQPSATDNPVVVCNNVDGGSQTAPIREDGQAPLKRQDSIPCHKEYDEEEWDRVWADVAKSLNCVIAMVDKLQEQEPINNNQEQPIPKQVLADVITSHNPEGDWREQLCPLVVRLKECVAEVVVRARRAMTFVLLQEAACSIPQGLFLKQRRDVVFSQALAALACGFVMRLYAGMEDKGFLRQLHLVGLVAQFESLLSTYSEEIGMLEDMEVGISDLHRVAFKITQAKTDDPCDLQPVVIGRRNHYTVEVPLPRLVFQTLPHEIKEGKALQVYPV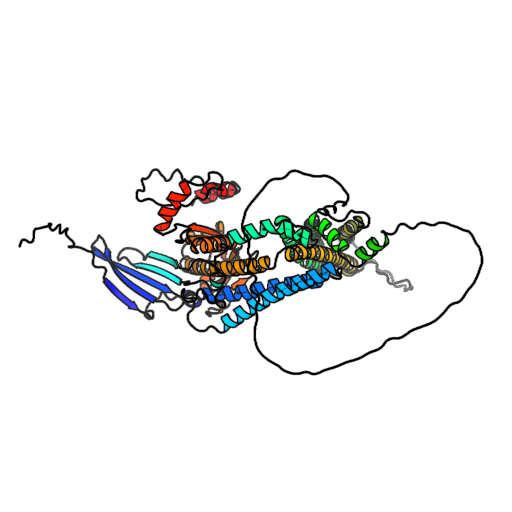LFNVGINEQQTIADRSAMFSNPDGPERFTWNPGPECSDEEEKECGDTVARWNDLPTAERDQVHQL

Secondary structure (DSSP, 8-state):
-------------------EEEEEESS--TT-TT--TTHHHHEEEEEEEEEEEE-TTSPEEEEEEEEEEETHHHHHHHHHHHHHHHHHHHHHHHHHTT----HHHHHHHHHHHHHHHHHHHHHHHHHHHHHH--S-SSB-GGGTT-GGGTTSPBT-EEEEEEEE-TTSPPEEEEEEE------TTT-STT--HHHHHHHHHHHHHHHHHHTT-----HHHHHHHHHHHHHHHHHHHHHHHHHHHHHHHHHTT-HHHHHHHHHHHHHHHHHHHHHH--HHHHHHHHHHHHTSHHHHHHHHHTS----------------------------------------PPP---------------------------S---SSS--HHHHHHHHHHHHHHHHHHHHHHHHHHHTS-----------------------S---HHHHHHHHHHHHHHHHHHHHHHHHHHHHHHHHHHHHHS-HHHHHHHHHHHHHHHHHHHHHHHHHHHHHHHTTT-HHHHHHHHHT-EEEEEEE---SSTTHHHHHHHHHHHHHGGGGEEEEEEE-SSSSTTTTS-EEEEETTEEEEEEEE-HHHHTTS-HHHHTT--EEEEEEEEE----TTHHHHHHHHTTS-S-S---------S---TTGGG---SGGGGGGGS-HHHHHHHTT-

Organism: Salvelinus namaycush (NCBI:txid8040)

Foldseek 3Di:
DDDDDDDDPDDDPPDDFDWDWPDWDQDDDPPDPPPDLLCPLFWDRKTKTKIWTQDPVRFIKIKMKIKTFTLLLQPLLLQLLVQLLVVLVVLLVLLVLLPAFAPLLVVLSVVLSVLSVVLSVLSVVLSVVSVPDDDGSAAAPVCCQPSSSLQGWYPWMKMWMWMDDPPDDIDIDIDTDTDFLFRPNVFAPPFALLNLVVVLLVCLVVLCVVSVFADDDPVLLVLLVVLLVLLVVLLVVLLVLLVQLLVCLLVVNLVSNVVSLVVSVVSLVSNLVSCPDVSLLLLLLVSVCRHNVNVVVVVVVPDDDDDDDDDDDDDDDDDDDDDDDDDDYYDDDDDDDDDDDDDDDDDDDDDDDDDDDDDDDDDDDDDDDDPNDRPDDDPDPSVVLVVLSVQLVVLSVQLVVLSVVVVVPPDPDDDDDDDDDDDDDDDDDDPDPVPDRSSVSNVVSSVSNSVSSVVNSSSSSSSSSSVVSSSSSSRDSVVVVSVVRLSSSLSNLVSSVVVVVSVCCVVCLVPPVVLVCQLQPFAEAEAEAQFACDDRSVSSVSSSVSNLVQLQQEWEWEAAFPASPSVSQDWRWDDHSNHIYIYGHDYPVSLVSHDPSRHVGDTGGYHGDYAYAHDDPCSVVVVVVVVVDDDDDDDDDHDYDDPDDDPPCVPVPPDVCVVVVPDDPVSVVVVVVD

pLDDT: mean 73.26, std 26.84, range [21.06, 98.75]

InterPro domains:
  IPR039034 Inositol 3,4-bisphosphate 4-phosphatase [PTHR12187] (18-624)